Protein AF-A0A353FMZ5-F1 (afdb_monomer_lite)

Radius of gyration: 35.96 Å; chains: 1; bounding box: 120×72×98 Å

Sequence (626 aa):
MPSLLLTLFLLPEVIDNAVQDSVPQPARILVYVQSYGFTHAVAKRSKPGADSYVDSRIRLWADSDPRLEITVSQDPTIFHPVKLMDFDAVFFYTTGELPLDEPAKRALLSFVRDGGGFVGSHCATDTFYQWEDYGLMLGGYFDGHPWHQKVRVRVEDPSHPAVAHIPDGFELTDEIYQFKSPWSRDRVHVLMSLDTESVDMTRNSIRRGDGDFAISWTREEGKGRVFYTSLGHRDEVWRAEWFRNHLVEGLLWAAGKSPEKTEEILRGCKRCKERGVVDCNRHPKDLRQAELEEGVFCTEAARCKKCQGAMVLPCQKCDGGPETASMERRRHQAQAWLARESKLETILNRPLRRLEAPGVELVFEARSLKKKKKRSDPHAFSHHLLGLLRQTRSLIDKDFGTGLLDTSSPTRTWIWETAKDHLTTAEGMLGIRPAGDFKWLGHQPVHSIWSGDLGIEGDAEAAESNAVHNAAHMVISMLRRDSWIGDRGGGWFDAGAGHAYEEAVLGSRRNYCVEETNTVPDYAGGRWEPAIRKFLASNPEVIIPRLVDRQTGELTPREHALCWSLFEWLRKNHTQALSPILSGLQSRKPARNLFREHVGMDLLAADATWRAWVAEAYAPSTLKGR

Foldseek 3Di:
DDDDDDDDDDDDDPPPPPPPPPDDQAAEEEEEQEEPDDQFQQSDAPDPPGHGNVRVLVVVLCVVDVNHDYDYDHDLCCLAQVNLVRGLEYEDPYAEEDPHDPNSVVSVLVCQLVAHFYEYEARLLRYCPVDQSSCLQQQFHWQAFQDQAKFWKAFPCCPQQLNVLPDGIDIDGFRFTDTDPPHDPVQWAAGMWTDCVRDDPPDPSDPDPPSTGGQWTWHHRNNFIYTYGNDDRDVVLSVDPSSSSNRVLSSCVRSVNNPDPPVCLLPPPPQCVSAQKHFDPVDDPVVLVLLPPPQKAKLVLCPPPAQNNLRIHGDPSHPGGDCRSVSVVRNVVRPVVNPDDDLLCVLVVHDFTWIDHQQAIETFAADFFDDPPDTDDSNVLRSVLRVLLVLLLVVVCVLQPPPLWDSVEHEYEYEAADVVSQQSCCCSPPVDGDPAWDWQAEQHIYTYHYCDPQGCVSHSVRVSQQSSLSSQQRRLRHHGNPQNLQQLLCLLVSLLRSQQSSCVRVVAHADDPSVQDDDDPCCHRNNLLVVVLVVLVVDPDQDQVVLSRHGNVVAHPNSSSVSNLLNVCCSVPQSQLSNVLSVCSSVSHRNQVSCCPRVVDGSRVSSVVSSVCSNPCSDPVNPPPD

Secondary structure (DSSP, 8-state):
---------PPPP--------PPPPPEEEEEEEEESS---GGG--SSTT---HHHHHHHHHHHH-TTEEEEEE--GGGGSHHHHTT-SEEEEEEEB-----HHHHHHHHHHHHTT-EEEEEGGGGGB-TT-HHHHHHHT-EE----EEEEEEEEES-TTSTTTTTSPSSEEEEEEE--EETT--GGGSEEEEEE-GGGS-TT-TT---SS---EEEEEEEETTEEEEEES--SSHHHHH-HHHHHHHHHHHHHHTT-S----HHHHS--TTTTTSSEEE-TTS-HHHHHHHTSTT-EEHHHHT-TTTTT-SEEE-TTSS--TTHHHHHHHHHHHHHHHTS--HHHHHHTS---EEEETTEEEEE-----EETTEEPPHHHHHHHHHHHHHHHHHHHHHHH-TTSS--SS-EEEEEESSHHHHHHHHHHHHS---SS-EEE-SSS-EEEEESSTTTTTTBHHHHHHHHHHHHHHHHHTTT-TT--STTTT-HHHHHHHHHHHHHHHHSS-----TT-----GGGGGG-HHHHHHHHHHH--S--HHHHTT--GGG--HHHHHHHHHHHHHHHHH-HHHHHHHHHHHHTT--HHHHIIIIISS-HHHHHHHHHHHHHHHT-TTGGG--

pLDDT: mean 86.15, std 15.45, range [30.08, 98.81]

Structure (mmCIF, N/CA/C/O backbone):
data_AF-A0A353FMZ5-F1
#
_entry.id   AF-A0A353FMZ5-F1
#
loop_
_atom_site.group_PDB
_atom_site.id
_atom_site.type_symbol
_atom_site.label_atom_id
_atom_site.label_alt_id
_atom_site.label_comp_id
_atom_site.label_asym_id
_atom_site.label_entity_id
_atom_site.label_seq_id
_atom_site.pdbx_PDB_ins_code
_atom_site.Cartn_x
_atom_site.Cartn_y
_atom_site.Cartn_z
_atom_site.occupancy
_atom_site.B_iso_or_equiv
_atom_site.auth_seq_id
_atom_site.auth_comp_id
_atom_site.auth_asym_id
_atom_site.auth_atom_id
_atom_site.pdbx_PDB_model_num
ATOM 1 N N . MET A 1 1 ? 81.689 -44.862 -14.030 1.00 30.08 1 MET A N 1
ATOM 2 C CA . MET A 1 1 ? 80.263 -44.882 -14.434 1.00 30.08 1 MET A CA 1
ATOM 3 C C . MET A 1 1 ? 79.414 -44.840 -13.166 1.00 30.08 1 MET A C 1
ATOM 5 O O . MET A 1 1 ? 79.830 -45.474 -12.207 1.00 30.08 1 MET A O 1
ATOM 9 N N . PRO A 1 2 ? 78.372 -43.994 -13.096 1.00 46.22 2 PRO A N 1
ATOM 10 C CA . PRO A 1 2 ? 78.563 -42.635 -12.574 1.00 46.22 2 PRO A CA 1
ATOM 11 C C . PRO A 1 2 ? 77.641 -42.231 -11.404 1.00 46.22 2 PRO A C 1
ATOM 13 O O . PRO A 1 2 ? 76.612 -42.847 -11.146 1.00 46.22 2 PRO A O 1
ATOM 16 N N . SER A 1 3 ? 78.064 -41.147 -10.743 1.00 42.38 3 SER A N 1
ATOM 17 C CA . SER A 1 3 ? 77.391 -40.353 -9.709 1.00 42.38 3 SER A CA 1
ATOM 18 C C . SER A 1 3 ? 76.030 -39.800 -10.137 1.00 42.38 3 SER A C 1
ATOM 20 O O . SER A 1 3 ? 75.895 -39.310 -11.257 1.00 42.38 3 SER A O 1
ATOM 22 N N . LEU A 1 4 ? 75.069 -39.757 -9.207 1.00 39.44 4 LEU A N 1
ATOM 23 C CA . LEU A 1 4 ? 73.831 -38.990 -9.360 1.00 39.44 4 LEU A CA 1
ATOM 24 C C . LEU A 1 4 ? 73.865 -37.758 -8.442 1.00 39.44 4 LEU A C 1
ATOM 26 O O . LEU A 1 4 ? 73.872 -37.878 -7.217 1.00 39.44 4 LEU A O 1
ATOM 30 N N . LEU A 1 5 ? 73.935 -36.581 -9.069 1.00 38.69 5 LEU A N 1
ATOM 31 C CA . LEU A 1 5 ? 73.831 -35.262 -8.451 1.00 38.69 5 LEU A CA 1
ATOM 32 C C . LEU A 1 5 ? 72.381 -34.965 -8.040 1.00 38.69 5 LEU A C 1
ATOM 34 O O . LEU A 1 5 ? 71.445 -35.145 -8.819 1.00 38.69 5 LEU A O 1
ATOM 38 N N . LEU A 1 6 ? 72.228 -34.418 -6.836 1.00 41.00 6 LEU A N 1
ATOM 39 C CA . LEU A 1 6 ? 71.009 -33.797 -6.332 1.00 41.00 6 LEU A CA 1
ATOM 40 C C . LEU A 1 6 ? 70.782 -32.470 -7.082 1.00 41.00 6 LEU A C 1
ATOM 42 O O . LEU A 1 6 ? 71.588 -31.550 -6.950 1.00 41.00 6 LEU A O 1
ATOM 46 N N . THR A 1 7 ? 69.712 -32.366 -7.875 1.00 38.84 7 THR A N 1
ATOM 47 C CA . THR A 1 7 ? 69.343 -31.118 -8.570 1.00 38.84 7 THR A CA 1
ATOM 48 C C . THR A 1 7 ? 68.089 -30.540 -7.921 1.00 38.84 7 THR A C 1
ATOM 50 O O . THR A 1 7 ? 67.019 -31.144 -7.966 1.00 38.84 7 THR A O 1
ATOM 53 N N . LEU A 1 8 ? 68.249 -29.385 -7.275 1.00 35.53 8 LEU A N 1
ATOM 54 C CA . LEU A 1 8 ? 67.185 -28.576 -6.687 1.00 35.53 8 LEU A CA 1
ATOM 55 C C . LEU A 1 8 ? 66.372 -27.944 -7.835 1.00 35.53 8 LEU A C 1
ATOM 57 O O . LEU A 1 8 ? 66.884 -27.076 -8.540 1.00 35.53 8 LEU A O 1
ATOM 61 N N . PHE A 1 9 ? 65.129 -28.380 -8.054 1.00 38.22 9 PHE A N 1
ATOM 62 C CA . PHE A 1 9 ? 64.210 -27.698 -8.971 1.00 38.22 9 PHE A CA 1
ATOM 63 C C . PHE A 1 9 ? 63.556 -26.517 -8.244 1.00 38.22 9 PHE A C 1
ATOM 65 O O . PHE A 1 9 ? 62.751 -26.703 -7.333 1.00 38.22 9 PHE A O 1
ATOM 72 N N . LEU A 1 10 ? 63.918 -25.301 -8.657 1.00 39.88 10 LEU A N 1
ATOM 73 C CA . LEU A 1 10 ? 63.161 -24.080 -8.388 1.00 39.88 10 LEU A CA 1
ATOM 74 C C . LEU A 1 10 ? 61.822 -24.174 -9.136 1.00 39.88 10 LEU A C 1
ATOM 76 O O . LEU A 1 10 ? 61.805 -24.304 -10.360 1.00 39.88 10 LEU A O 1
ATOM 80 N N . LEU A 1 11 ? 60.710 -24.136 -8.401 1.00 37.44 11 LEU A N 1
ATOM 81 C CA . LEU A 1 11 ? 59.378 -23.948 -8.979 1.00 37.44 11 LEU A CA 1
ATOM 82 C C . LEU A 1 11 ? 59.270 -22.506 -9.512 1.00 37.44 11 LEU A C 1
ATOM 84 O O . LEU A 1 11 ? 59.691 -21.589 -8.803 1.00 37.44 11 LEU A O 1
ATOM 88 N N . PRO A 1 12 ? 58.719 -22.278 -10.718 1.00 40.34 12 PRO A N 1
ATOM 89 C CA . PRO A 1 12 ? 58.439 -20.931 -11.186 1.00 40.34 12 PRO A CA 1
ATOM 90 C C . PRO A 1 12 ? 57.303 -20.324 -10.357 1.00 40.34 12 PRO A C 1
ATOM 92 O O . PRO A 1 12 ? 56.309 -20.993 -10.067 1.00 40.34 12 PRO A O 1
ATOM 95 N N . GLU A 1 13 ? 57.474 -19.058 -9.977 1.00 39.94 13 GLU A N 1
ATOM 96 C CA . GLU A 1 13 ? 56.434 -18.228 -9.377 1.00 39.94 13 GLU A CA 1
ATOM 97 C C . GLU A 1 13 ? 55.157 -18.291 -10.220 1.00 39.94 13 GLU A C 1
ATOM 99 O O . GLU A 1 13 ? 55.165 -18.098 -11.438 1.00 39.94 13 GLU A O 1
ATOM 104 N N . VAL A 1 14 ? 54.050 -18.576 -9.540 1.00 40.34 14 VAL A N 1
ATOM 105 C CA . VAL A 1 14 ? 52.701 -18.447 -10.075 1.00 40.34 14 VAL A CA 1
ATOM 106 C C . VAL A 1 14 ? 52.487 -16.965 -10.367 1.00 40.34 14 VAL A C 1
ATOM 108 O O . VAL A 1 14 ? 52.291 -16.170 -9.450 1.00 40.34 14 VAL A O 1
ATOM 111 N N . ILE A 1 15 ? 52.554 -16.586 -11.643 1.00 41.56 15 ILE A N 1
ATOM 112 C CA . ILE A 1 15 ? 52.001 -15.314 -12.099 1.00 41.56 15 ILE A CA 1
ATOM 113 C C . ILE A 1 15 ? 50.488 -15.465 -11.964 1.00 41.56 15 ILE A C 1
ATOM 115 O O . ILE A 1 15 ? 49.837 -16.143 -12.760 1.00 41.56 15 ILE A O 1
ATOM 119 N N . ASP A 1 16 ? 49.962 -14.890 -10.891 1.00 36.62 16 ASP A N 1
ATOM 120 C CA . ASP A 1 16 ? 48.540 -14.699 -10.662 1.00 36.62 16 ASP A CA 1
ATOM 121 C C . ASP A 1 16 ? 48.025 -13.790 -11.791 1.00 36.62 16 ASP A C 1
ATOM 123 O O . ASP A 1 16 ? 48.195 -12.569 -11.764 1.00 36.62 16 ASP A O 1
ATOM 127 N N . ASN A 1 17 ? 47.488 -14.393 -12.857 1.00 36.50 17 ASN A N 1
ATOM 128 C CA . ASN A 1 17 ? 46.725 -13.665 -13.862 1.00 36.50 17 ASN A CA 1
ATOM 129 C C . ASN A 1 17 ? 45.445 -13.198 -13.174 1.00 36.50 17 ASN A C 1
ATOM 131 O O . ASN A 1 17 ? 44.420 -13.880 -13.202 1.00 36.50 17 ASN A O 1
ATOM 135 N N . ALA A 1 18 ? 45.529 -12.030 -12.539 1.00 39.44 18 ALA A N 1
ATOM 136 C CA . ALA A 1 18 ? 44.370 -11.261 -12.149 1.00 39.44 18 ALA A CA 1
ATOM 137 C C . ALA A 1 18 ? 43.445 -11.182 -13.368 1.00 39.44 18 ALA A C 1
ATOM 139 O O . ALA A 1 18 ? 43.806 -10.618 -14.404 1.00 39.44 18 ALA A O 1
ATOM 140 N N . VAL A 1 19 ? 42.263 -11.785 -13.247 1.00 37.50 19 VAL A N 1
ATOM 141 C CA . VAL A 1 19 ? 41.137 -11.503 -14.129 1.00 37.50 19 VAL A CA 1
ATOM 142 C C . VAL A 1 19 ? 40.905 -10.003 -13.998 1.00 37.50 19 VAL A C 1
ATOM 144 O O . VAL A 1 19 ? 40.405 -9.529 -12.981 1.00 37.50 19 VAL A O 1
ATOM 147 N N . GLN A 1 20 ? 41.375 -9.233 -14.978 1.00 32.78 20 GLN A N 1
ATOM 148 C CA . GLN A 1 20 ? 40.935 -7.860 -15.138 1.00 32.78 20 GLN A CA 1
ATOM 149 C C . GLN A 1 20 ? 39.432 -7.945 -15.382 1.00 32.78 20 GLN A C 1
ATOM 151 O O . GLN A 1 20 ? 39.017 -8.449 -16.425 1.00 32.78 20 GLN A O 1
ATOM 156 N N . ASP A 1 21 ? 38.633 -7.497 -14.414 1.00 34.81 21 ASP A N 1
ATOM 157 C CA . ASP A 1 21 ? 37.216 -7.222 -14.620 1.00 34.81 21 ASP A CA 1
ATOM 158 C C . ASP A 1 21 ? 37.120 -6.253 -15.805 1.00 34.81 21 ASP A C 1
ATOM 160 O O . ASP A 1 21 ? 37.379 -5.052 -15.686 1.00 34.81 21 ASP A O 1
ATOM 164 N N . SER A 1 22 ? 36.849 -6.792 -16.994 1.00 40.72 22 SER A N 1
ATOM 165 C CA . SER A 1 22 ? 36.679 -5.994 -18.196 1.00 40.72 22 SER A CA 1
ATOM 166 C C . SER A 1 22 ? 35.441 -5.137 -17.988 1.00 40.72 22 SER A C 1
ATOM 168 O O . SER A 1 22 ? 34.345 -5.674 -17.817 1.00 40.72 22 SER A O 1
ATOM 170 N N . VAL A 1 23 ? 35.611 -3.814 -17.992 1.00 47.28 23 VAL A N 1
ATOM 171 C CA . VAL A 1 23 ? 34.493 -2.866 -17.992 1.00 47.28 23 VAL A CA 1
ATOM 172 C C . VAL A 1 23 ? 33.502 -3.299 -19.085 1.00 47.28 23 VAL A C 1
ATOM 174 O O . VAL A 1 23 ? 33.940 -3.487 -20.228 1.00 47.28 23 VAL A O 1
ATOM 177 N N . PRO A 1 24 ? 32.208 -3.508 -18.766 1.00 61.56 24 PRO A N 1
ATOM 178 C CA . PRO A 1 24 ? 31.221 -3.910 -19.758 1.00 61.56 24 PRO A CA 1
ATOM 179 C C . PRO A 1 24 ? 31.211 -2.905 -20.908 1.00 61.56 24 PRO A C 1
ATOM 181 O O . PRO A 1 24 ? 31.036 -1.708 -20.686 1.00 61.56 24 PRO A O 1
ATOM 184 N N . GLN A 1 25 ? 31.444 -3.387 -22.128 1.00 79.38 25 GLN A N 1
ATOM 185 C CA . GLN A 1 25 ? 31.414 -2.536 -23.317 1.00 79.38 25 GLN A CA 1
ATOM 186 C C . GLN A 1 25 ? 29.976 -2.058 -23.576 1.00 79.38 25 GLN A C 1
ATOM 188 O O . GLN A 1 25 ? 29.056 -2.879 -23.442 1.00 79.38 25 GLN A O 1
ATOM 193 N N . PRO A 1 26 ? 29.775 -0.779 -23.948 1.00 90.88 26 PRO A N 1
ATOM 194 C CA . PRO A 1 26 ? 28.454 -0.256 -24.273 1.00 90.88 26 PRO A CA 1
ATOM 195 C C . PRO A 1 26 ? 27.837 -1.018 -25.450 1.00 90.88 26 PRO A C 1
ATOM 197 O O . PRO A 1 26 ? 28.541 -1.553 -26.306 1.00 90.88 26 PRO A O 1
ATOM 200 N N . ALA A 1 27 ? 26.508 -1.061 -25.495 1.00 94.69 27 ALA A N 1
ATOM 201 C CA . ALA A 1 27 ? 25.767 -1.545 -26.647 1.00 94.69 27 ALA A CA 1
ATOM 202 C C . ALA A 1 27 ? 25.914 -0.547 -27.798 1.00 94.69 27 ALA A C 1
ATOM 204 O O . ALA A 1 27 ? 25.469 0.597 -27.680 1.00 94.69 27 ALA A O 1
ATOM 205 N N . ARG A 1 28 ? 26.504 -0.985 -28.910 1.00 97.44 28 ARG A N 1
ATOM 206 C CA . ARG A 1 28 ? 26.673 -0.165 -30.116 1.00 97.44 28 ARG A CA 1
ATOM 207 C C . ARG A 1 28 ? 25.405 -0.233 -30.960 1.00 97.44 28 ARG A C 1
ATOM 209 O O . ARG A 1 28 ? 25.099 -1.269 -31.545 1.00 97.44 28 ARG A O 1
ATOM 216 N N . ILE A 1 29 ? 24.651 0.857 -31.024 1.00 98.25 29 ILE A N 1
ATOM 217 C CA . ILE A 1 29 ? 23.346 0.919 -31.686 1.00 98.25 29 ILE A CA 1
ATOM 218 C C . ILE A 1 29 ? 23.427 1.773 -32.951 1.00 98.25 29 ILE A C 1
ATOM 220 O O . ILE A 1 29 ? 23.755 2.961 -32.896 1.00 98.25 29 ILE A O 1
ATOM 224 N N . LEU A 1 30 ? 23.027 1.207 -34.088 1.00 98.31 30 LEU A N 1
ATOM 225 C CA . LEU A 1 30 ? 22.757 1.978 -35.300 1.00 98.31 30 LEU A CA 1
ATOM 226 C C . LEU A 1 30 ? 21.324 2.519 -35.271 1.00 98.31 30 LEU A C 1
ATOM 228 O O . LEU A 1 30 ? 20.369 1.757 -35.358 1.00 98.31 30 LEU A O 1
ATOM 232 N N . VAL A 1 31 ? 21.160 3.835 -35.205 1.00 98.31 31 VAL A N 1
ATOM 233 C CA . VAL A 1 31 ? 19.868 4.529 -35.273 1.00 98.31 31 VAL A CA 1
ATOM 234 C C . VAL A 1 31 ? 19.590 4.941 -36.718 1.00 98.31 31 VAL A C 1
ATOM 236 O O . VAL A 1 31 ? 20.332 5.734 -37.304 1.00 98.31 31 VAL A O 1
ATOM 239 N N . TYR A 1 32 ? 18.507 4.415 -37.290 1.00 97.94 32 TYR A N 1
ATOM 240 C CA . TYR A 1 32 ? 18.080 4.697 -38.656 1.00 97.94 32 TYR A CA 1
ATOM 241 C C . TYR A 1 32 ? 16.655 5.266 -38.676 1.00 97.94 32 TYR A C 1
ATOM 243 O O . TYR A 1 32 ? 15.667 4.570 -38.422 1.00 97.94 32 TYR A O 1
ATOM 251 N N . VAL A 1 33 ? 16.559 6.562 -38.983 1.00 97.44 33 VAL A N 1
ATOM 252 C CA . VAL A 1 33 ? 15.297 7.315 -39.037 1.00 97.44 33 VAL A CA 1
ATOM 253 C C . VAL A 1 33 ? 15.113 7.890 -40.437 1.00 97.44 33 VAL A C 1
ATOM 255 O O . VAL A 1 33 ? 15.793 8.857 -40.809 1.00 97.44 33 VAL A O 1
ATOM 258 N N . GLN A 1 34 ? 14.209 7.285 -41.213 1.00 95.56 34 GLN A N 1
ATOM 259 C CA . GLN A 1 34 ? 13.948 7.609 -42.621 1.00 95.56 34 GLN A CA 1
ATOM 260 C C . GLN A 1 34 ? 12.490 7.366 -43.012 1.00 95.56 34 GLN A C 1
ATOM 262 O O . GLN A 1 34 ? 11.928 6.322 -42.703 1.00 95.56 34 GLN A O 1
ATOM 267 N N . SER A 1 35 ? 11.908 8.292 -43.770 1.00 95.56 35 SER A N 1
ATOM 268 C CA . SER A 1 35 ? 10.532 8.181 -44.258 1.00 95.56 35 SER A CA 1
ATOM 269 C C . SER A 1 35 ? 10.496 8.253 -45.779 1.00 95.56 35 SER A C 1
ATOM 271 O O . SER A 1 35 ? 10.735 9.309 -46.359 1.00 95.56 35 SER A O 1
ATOM 273 N N . TYR A 1 36 ? 10.173 7.124 -46.408 1.00 95.06 36 TYR A N 1
ATOM 274 C CA . TYR A 1 36 ? 9.845 6.987 -47.834 1.00 95.06 36 TYR A CA 1
ATOM 275 C C . TYR A 1 36 ? 8.331 6.785 -48.041 1.00 95.06 36 TYR A C 1
ATOM 277 O O . TYR A 1 36 ? 7.871 6.461 -49.134 1.00 95.06 36 TYR A O 1
ATOM 285 N N . GLY A 1 37 ? 7.555 6.998 -46.974 1.00 92.19 37 GLY A N 1
ATOM 286 C CA . GLY A 1 37 ? 6.100 7.090 -46.957 1.00 92.19 37 GLY A CA 1
ATOM 287 C C . GLY A 1 37 ? 5.655 8.307 -46.145 1.00 92.19 37 GLY A C 1
ATOM 288 O O . GLY A 1 37 ? 6.137 9.420 -46.360 1.00 92.19 37 GLY A O 1
ATOM 289 N N . PHE A 1 38 ? 4.741 8.109 -45.195 1.00 94.12 38 PHE A N 1
ATOM 290 C CA . PHE A 1 38 ? 4.302 9.183 -44.304 1.00 94.12 38 PHE A CA 1
ATOM 291 C C . PHE A 1 38 ? 5.431 9.626 -43.358 1.00 94.12 38 PHE A C 1
ATOM 293 O O . PHE A 1 38 ? 6.089 8.796 -42.726 1.00 94.12 38 PHE A O 1
ATOM 300 N N . THR A 1 39 ? 5.640 10.938 -43.232 1.00 96.12 39 THR A N 1
ATOM 301 C CA . THR A 1 39 ? 6.656 11.510 -42.336 1.00 96.12 39 THR A CA 1
ATOM 302 C C . THR A 1 39 ? 6.009 12.012 -41.053 1.00 96.12 39 THR A C 1
ATOM 304 O O . THR A 1 39 ? 5.367 13.065 -41.034 1.00 96.12 39 THR A O 1
ATOM 307 N N . HIS A 1 40 ? 6.238 11.284 -39.963 1.00 97.06 40 HIS A N 1
ATOM 308 C CA . HIS A 1 40 ? 5.779 11.647 -38.624 1.00 97.06 40 HIS A CA 1
ATOM 309 C C . HIS A 1 40 ? 6.432 12.947 -38.139 1.00 97.06 40 HIS A C 1
ATOM 311 O O . HIS A 1 40 ? 7.594 13.230 -38.444 1.00 97.06 40 HIS A O 1
ATOM 317 N N . ALA A 1 41 ? 5.708 13.730 -37.332 1.00 96.25 41 ALA A N 1
ATOM 318 C CA . ALA A 1 41 ? 6.192 15.019 -36.834 1.00 96.25 41 ALA A CA 1
ATOM 319 C C . ALA A 1 41 ? 7.533 14.897 -36.087 1.00 96.25 41 ALA A C 1
ATOM 321 O O . ALA A 1 41 ? 8.424 15.719 -36.291 1.00 96.25 41 ALA A O 1
ATOM 322 N N . VAL A 1 42 ? 7.706 13.835 -35.292 1.00 96.81 42 VAL A N 1
ATOM 323 C CA . VAL A 1 42 ? 8.941 13.558 -34.540 1.00 96.81 42 VAL A CA 1
ATOM 324 C C . VAL A 1 42 ? 10.110 13.085 -35.421 1.00 96.81 42 VAL A C 1
ATOM 326 O O . VAL A 1 42 ? 11.268 13.248 -35.041 1.00 96.81 42 VAL A O 1
ATOM 329 N N . ALA A 1 43 ? 9.836 12.560 -36.619 1.00 96.50 43 ALA A N 1
ATOM 330 C CA . ALA A 1 43 ? 10.852 12.149 -37.595 1.00 96.50 43 ALA A CA 1
ATOM 331 C C . ALA A 1 43 ? 11.215 13.267 -38.591 1.00 96.50 43 ALA A C 1
ATOM 333 O O . ALA A 1 43 ? 12.201 13.163 -39.324 1.00 96.50 43 ALA A O 1
ATOM 334 N N . LYS A 1 44 ? 10.436 14.357 -38.630 1.00 95.50 44 LYS A N 1
ATOM 335 C CA . LYS A 1 44 ? 10.665 15.471 -39.552 1.00 95.50 44 LYS A CA 1
ATOM 336 C C . LYS A 1 44 ? 11.973 16.193 -39.222 1.00 95.50 44 LYS A C 1
ATOM 338 O O . LYS A 1 44 ? 12.236 16.561 -38.079 1.00 95.50 44 LYS A O 1
ATOM 343 N N . ARG A 1 45 ? 12.770 16.452 -40.259 1.00 92.94 45 ARG A N 1
ATOM 344 C CA . ARG A 1 45 ? 14.030 17.204 -40.179 1.00 92.94 45 ARG A CA 1
ATOM 345 C C . ARG A 1 45 ? 13.829 18.626 -40.685 1.00 92.94 45 ARG A C 1
ATOM 347 O O . ARG A 1 45 ? 13.034 18.866 -41.593 1.00 92.94 45 ARG A O 1
ATOM 354 N N . SER A 1 46 ? 14.573 19.569 -40.117 1.00 89.56 46 SER A N 1
ATOM 355 C CA . SER A 1 46 ? 14.551 20.968 -40.561 1.00 89.56 46 SER A CA 1
ATOM 356 C C . SER A 1 46 ? 15.294 21.178 -41.885 1.00 89.56 46 SER A C 1
ATOM 358 O O . SER A 1 46 ? 14.912 22.039 -42.673 1.00 89.56 46 SER A O 1
ATOM 360 N N . LYS A 1 47 ? 16.344 20.387 -42.137 1.00 88.88 47 LYS A N 1
ATOM 361 C CA . LYS A 1 47 ? 17.153 20.390 -43.364 1.00 88.88 47 LYS A CA 1
ATOM 362 C C . LYS A 1 47 ? 17.888 19.050 -43.543 1.00 88.88 47 LYS A C 1
ATOM 364 O O . LYS A 1 47 ? 18.031 18.320 -42.557 1.00 88.88 47 LYS A O 1
ATOM 369 N N . PRO A 1 48 ? 18.386 18.726 -44.753 1.00 83.56 48 PRO A N 1
ATOM 370 C CA . PRO A 1 48 ? 19.215 17.540 -44.972 1.00 83.56 48 PRO A CA 1
ATOM 371 C C . PRO A 1 48 ? 20.406 17.489 -44.007 1.00 83.56 48 PRO A C 1
ATOM 373 O O . PRO A 1 48 ? 21.060 18.505 -43.768 1.00 83.56 48 PRO A O 1
ATOM 376 N N . GLY A 1 49 ? 20.657 16.316 -43.424 1.00 81.69 49 GLY A N 1
ATOM 377 C CA . GLY A 1 49 ? 21.739 16.099 -42.458 1.00 81.69 49 GLY A CA 1
ATOM 378 C C . GLY A 1 49 ? 21.493 16.628 -41.037 1.00 81.69 49 GLY A C 1
ATOM 379 O O . GLY A 1 49 ? 22.294 16.333 -40.160 1.00 81.69 49 GLY A O 1
ATOM 380 N N . ALA A 1 50 ? 20.408 17.368 -40.771 1.00 90.25 50 ALA A N 1
ATOM 381 C CA . ALA A 1 50 ? 20.037 17.741 -39.402 1.00 90.25 50 ALA A CA 1
ATOM 382 C C . ALA A 1 50 ? 19.348 16.579 -38.681 1.00 90.25 50 ALA A C 1
ATOM 384 O O . ALA A 1 50 ? 18.621 15.820 -39.322 1.00 90.25 50 ALA A O 1
ATOM 385 N N . ASP A 1 51 ? 19.515 16.489 -37.363 1.00 93.12 51 ASP A N 1
ATOM 386 C CA . ASP A 1 51 ? 18.808 15.528 -36.516 1.00 93.12 51 ASP A CA 1
ATOM 387 C C . ASP A 1 51 ? 17.289 15.801 -36.500 1.00 93.12 51 ASP A C 1
ATOM 389 O O . ASP A 1 51 ? 16.829 16.945 -36.560 1.00 93.12 51 ASP A O 1
ATOM 393 N N . SER A 1 52 ? 16.503 14.727 -36.454 1.00 96.94 52 SER A N 1
ATOM 394 C CA . SER A 1 52 ? 15.074 14.757 -36.152 1.00 96.94 52 SER A CA 1
ATOM 395 C C . SER A 1 52 ? 14.878 14.820 -34.637 1.00 96.94 52 SER A C 1
ATOM 397 O O . SER A 1 52 ? 15.842 14.752 -33.863 1.00 96.94 52 SER A O 1
ATOM 399 N N . TYR A 1 53 ? 13.627 14.919 -34.185 1.00 96.88 53 TYR A N 1
ATOM 400 C CA . TYR A 1 53 ? 13.351 14.836 -32.755 1.00 96.88 53 TYR A CA 1
ATOM 401 C C . TYR A 1 53 ? 13.739 13.459 -32.201 1.00 96.88 53 TYR A C 1
ATOM 403 O O . TYR A 1 53 ? 14.387 13.398 -31.162 1.00 96.88 53 TYR A O 1
ATOM 411 N N . VAL A 1 54 ? 13.443 12.374 -32.926 1.00 97.56 54 VAL A N 1
ATOM 412 C CA . VAL A 1 54 ? 13.828 11.005 -32.539 1.00 97.56 54 VAL A CA 1
ATOM 413 C C . VAL A 1 54 ? 15.343 10.876 -32.357 1.00 97.56 54 VAL A C 1
ATOM 415 O O . VAL A 1 54 ? 15.788 10.456 -31.289 1.00 97.56 54 VAL A O 1
ATOM 418 N N . ASP A 1 55 ? 16.143 11.311 -33.340 1.00 96.56 55 ASP A N 1
ATOM 419 C CA . ASP A 1 55 ? 17.612 11.228 -33.239 1.00 96.56 55 ASP A CA 1
ATOM 420 C C . ASP A 1 55 ? 18.125 12.014 -32.031 1.00 96.56 55 ASP A C 1
ATOM 422 O O . ASP A 1 55 ? 18.931 11.512 -31.249 1.00 96.56 55 ASP A O 1
ATOM 426 N N . SER A 1 56 ? 17.603 13.232 -31.847 1.00 95.06 56 SER A N 1
ATOM 427 C CA . SER A 1 56 ? 17.996 14.117 -30.749 1.00 95.06 56 SER A CA 1
ATOM 428 C C . SER A 1 56 ? 17.691 13.499 -29.383 1.00 95.06 56 SER A C 1
ATOM 430 O O . SER A 1 56 ? 18.482 13.640 -28.452 1.00 95.06 56 SER A O 1
ATOM 432 N N . ARG A 1 57 ? 16.548 12.810 -29.238 1.00 95.94 57 ARG A N 1
ATOM 433 C CA . ARG A 1 57 ? 16.167 12.154 -27.977 1.00 95.94 57 ARG A CA 1
ATOM 434 C C . ARG A 1 57 ? 17.040 10.940 -27.693 1.00 95.94 57 ARG A C 1
ATOM 436 O O . ARG A 1 57 ? 17.518 10.820 -26.571 1.00 95.94 57 ARG A O 1
ATOM 443 N N . ILE A 1 58 ? 17.293 10.091 -28.688 1.00 96.25 58 ILE A N 1
ATOM 444 C CA . ILE A 1 58 ? 18.121 8.896 -28.487 1.00 96.25 58 ILE A CA 1
ATOM 445 C C . ILE A 1 58 ? 19.578 9.292 -28.208 1.00 96.25 58 ILE A C 1
ATOM 447 O O . ILE A 1 58 ? 20.172 8.733 -27.289 1.00 96.25 58 ILE A O 1
ATOM 451 N N . ARG A 1 59 ? 20.125 10.310 -28.897 1.00 93.31 59 ARG A N 1
ATOM 452 C CA . ARG A 1 59 ? 21.443 10.900 -28.568 1.00 93.31 59 ARG A CA 1
ATOM 453 C C . ARG A 1 59 ? 21.501 11.381 -27.132 1.00 93.31 59 ARG A C 1
ATOM 455 O O . ARG A 1 59 ? 22.367 10.947 -26.387 1.00 93.31 59 ARG A O 1
ATOM 462 N N . LEU A 1 60 ? 20.528 12.196 -26.727 1.00 89.62 60 LEU A N 1
ATOM 463 C CA . LEU A 1 60 ? 20.448 12.697 -25.359 1.00 89.62 60 LEU A CA 1
ATOM 464 C C . LEU A 1 60 ? 20.415 11.558 -24.326 1.00 89.62 60 LEU A C 1
ATOM 466 O O . LEU A 1 60 ? 20.997 11.680 -23.251 1.00 89.62 60 LEU A O 1
ATOM 470 N N . TRP A 1 61 ? 19.721 10.458 -24.623 1.00 91.50 61 TRP A N 1
ATOM 471 C CA . TRP A 1 61 ? 19.677 9.308 -23.724 1.00 91.50 61 TRP A CA 1
ATOM 472 C C . TRP A 1 61 ? 21.011 8.573 -23.665 1.00 91.50 61 TRP A C 1
ATOM 474 O O . TRP A 1 61 ? 21.439 8.268 -22.556 1.00 91.50 61 TRP A O 1
ATOM 484 N N . ALA A 1 62 ? 21.674 8.361 -24.801 1.00 89.94 62 ALA A N 1
ATOM 485 C CA . ALA A 1 62 ? 22.999 7.750 -24.860 1.00 89.94 62 ALA A CA 1
ATOM 486 C C . ALA A 1 62 ? 24.056 8.594 -24.131 1.00 89.94 62 ALA A C 1
ATOM 488 O O . ALA A 1 62 ? 24.816 8.063 -23.331 1.00 89.94 62 ALA A O 1
ATOM 489 N N . ASP A 1 63 ? 24.018 9.922 -24.282 1.00 85.69 63 ASP A N 1
ATOM 490 C CA . ASP A 1 63 ? 24.903 10.841 -23.548 1.00 85.69 63 ASP A CA 1
ATOM 491 C C . ASP A 1 63 ? 24.725 10.736 -22.019 1.00 85.69 63 ASP A C 1
ATOM 493 O O . ASP A 1 63 ? 25.626 11.071 -21.249 1.00 85.69 63 ASP A O 1
ATOM 497 N N . SER A 1 64 ? 23.549 10.286 -21.567 1.00 82.81 64 SER A N 1
ATOM 498 C CA . SER A 1 64 ? 23.193 10.133 -20.151 1.00 82.81 64 SER A CA 1
ATOM 499 C C . SER A 1 64 ? 23.262 8.695 -19.624 1.00 82.81 64 SER A C 1
ATOM 501 O O . SER A 1 64 ? 23.050 8.490 -18.428 1.00 82.81 64 SER A O 1
ATOM 503 N N . ASP A 1 65 ? 23.504 7.704 -20.486 1.00 83.62 65 ASP A N 1
ATOM 504 C CA . ASP A 1 65 ? 23.525 6.284 -20.133 1.00 83.62 65 ASP A CA 1
ATOM 505 C C . ASP A 1 65 ? 24.768 5.613 -20.738 1.00 83.62 65 ASP A C 1
ATOM 507 O O . ASP A 1 65 ? 24.780 5.298 -21.929 1.00 83.62 65 ASP A O 1
ATOM 511 N N . PRO A 1 66 ? 25.813 5.344 -19.931 1.00 85.69 66 PRO A N 1
ATOM 512 C CA . PRO A 1 66 ? 27.079 4.806 -20.428 1.00 85.69 66 PRO A CA 1
ATOM 513 C C . PRO A 1 66 ? 26.962 3.378 -20.977 1.00 85.69 66 PRO A C 1
ATOM 515 O O . PRO A 1 66 ? 27.943 2.848 -21.490 1.00 85.69 66 PRO A O 1
ATOM 518 N N . ARG A 1 67 ? 25.794 2.730 -20.857 1.00 90.62 67 ARG A N 1
ATOM 519 C CA . ARG A 1 67 ? 25.523 1.420 -21.460 1.00 90.62 67 ARG A CA 1
ATOM 520 C C . ARG A 1 67 ? 25.229 1.514 -22.957 1.00 90.62 67 ARG A C 1
ATOM 522 O O . ARG A 1 67 ? 25.156 0.473 -23.599 1.00 90.62 67 ARG A O 1
ATOM 529 N N . LEU A 1 68 ? 25.036 2.712 -23.509 1.00 92.19 68 LEU A N 1
ATOM 530 C CA . LEU A 1 68 ? 24.701 2.927 -24.914 1.00 92.19 68 LEU A CA 1
ATOM 531 C C . LEU A 1 68 ? 25.794 3.717 -25.632 1.00 92.19 68 LEU A C 1
ATOM 533 O O . LEU A 1 68 ? 26.228 4.770 -25.180 1.00 92.19 68 LEU A O 1
ATOM 537 N N . GLU A 1 69 ? 26.155 3.249 -26.819 1.00 95.88 69 GLU A N 1
ATOM 538 C CA . GLU A 1 69 ? 26.924 3.993 -27.808 1.00 95.88 69 GLU A CA 1
ATOM 539 C C . GLU A 1 69 ? 26.096 4.031 -29.090 1.00 95.88 69 GLU A C 1
ATOM 541 O O . GLU A 1 69 ? 25.693 2.983 -29.588 1.00 95.88 69 GLU A O 1
ATOM 546 N N . ILE A 1 70 ? 25.797 5.215 -29.630 1.00 96.25 70 ILE A N 1
ATOM 547 C CA . ILE A 1 70 ? 24.888 5.314 -30.777 1.00 96.25 70 ILE A CA 1
ATOM 548 C C . ILE A 1 70 ? 25.534 5.961 -31.996 1.00 96.25 70 ILE A C 1
ATOM 550 O O . ILE A 1 70 ? 26.221 6.978 -31.909 1.00 96.25 70 ILE A O 1
ATOM 554 N N . THR A 1 71 ? 25.213 5.417 -33.164 1.00 96.75 71 THR A N 1
ATOM 555 C CA . THR A 1 71 ? 25.525 6.009 -34.464 1.00 96.75 71 THR A CA 1
ATOM 556 C C . THR A 1 71 ? 24.228 6.269 -35.206 1.00 96.75 71 THR A C 1
ATOM 558 O O . THR A 1 71 ? 23.477 5.343 -35.485 1.00 96.75 71 THR A O 1
ATOM 561 N N . VAL A 1 72 ? 23.956 7.525 -35.554 1.00 95.38 72 VAL A N 1
ATOM 562 C CA . VAL A 1 72 ? 22.809 7.878 -36.402 1.00 95.38 72 VAL A CA 1
ATOM 563 C C . VAL A 1 72 ? 23.272 7.914 -37.852 1.00 95.38 72 VAL A C 1
ATOM 565 O O . VAL A 1 72 ? 24.230 8.620 -38.170 1.00 95.38 72 VAL A O 1
ATOM 568 N N . SER A 1 73 ? 22.571 7.206 -38.735 1.00 93.12 73 SER A N 1
ATOM 569 C CA . SER A 1 73 ? 22.817 7.260 -40.177 1.00 93.12 73 SER A CA 1
ATOM 570 C C . SER A 1 73 ? 21.531 7.519 -40.952 1.00 93.12 73 SER A C 1
ATOM 572 O O . SER A 1 73 ? 20.440 7.103 -40.571 1.00 93.12 73 SER A O 1
ATOM 574 N N . GLN A 1 74 ? 21.681 8.212 -42.076 1.00 91.38 74 GLN A N 1
ATOM 575 C CA . GLN A 1 74 ? 20.641 8.399 -43.091 1.00 91.38 74 GLN A CA 1
ATOM 576 C C . GLN A 1 74 ? 21.012 7.700 -44.407 1.00 91.38 74 GLN A C 1
ATOM 578 O O . GLN A 1 74 ? 20.180 7.576 -45.302 1.00 91.38 74 GLN A O 1
ATOM 583 N N . ASP A 1 75 ? 22.256 7.236 -44.522 1.00 92.00 75 ASP A N 1
ATOM 584 C CA . ASP A 1 75 ? 22.801 6.613 -45.719 1.00 92.00 75 ASP A CA 1
ATOM 585 C C . ASP A 1 75 ? 22.440 5.116 -45.742 1.00 92.00 75 ASP A C 1
ATOM 587 O O . ASP A 1 75 ? 22.887 4.388 -44.851 1.00 92.00 75 ASP A O 1
ATOM 591 N N . PRO A 1 76 ? 21.664 4.628 -46.733 1.00 92.12 76 PRO A N 1
ATOM 592 C CA . PRO A 1 76 ? 21.291 3.216 -46.829 1.00 92.12 76 PRO A CA 1
ATOM 593 C C . PRO A 1 76 ? 22.499 2.285 -47.018 1.00 92.12 76 PRO A C 1
ATOM 595 O O . PRO A 1 76 ? 22.412 1.106 -46.677 1.00 92.12 76 PRO A O 1
ATOM 598 N N . THR A 1 77 ? 23.654 2.789 -47.475 1.00 91.94 77 THR A N 1
ATOM 599 C CA . THR A 1 77 ? 24.865 1.965 -47.623 1.00 91.94 77 THR A CA 1
ATOM 600 C C . THR A 1 77 ? 25.431 1.487 -46.281 1.00 91.94 77 THR A C 1
ATOM 602 O O . THR A 1 77 ? 26.306 0.620 -46.267 1.00 91.94 77 THR A O 1
ATOM 605 N N . ILE A 1 78 ? 24.952 2.024 -45.147 1.00 94.06 78 ILE A N 1
ATOM 606 C CA . ILE A 1 78 ? 25.301 1.556 -43.795 1.00 94.06 78 ILE A CA 1
ATOM 607 C C . ILE A 1 78 ? 24.901 0.091 -43.564 1.00 94.06 78 ILE A C 1
ATOM 609 O O . ILE A 1 78 ? 25.522 -0.586 -42.754 1.00 94.06 78 ILE A O 1
ATOM 613 N N . PHE A 1 79 ? 23.916 -0.415 -44.316 1.00 94.56 79 PHE A N 1
ATOM 614 C CA . PHE A 1 79 ? 23.437 -1.793 -44.221 1.00 94.56 79 PHE A CA 1
ATOM 615 C C . PHE A 1 79 ? 24.264 -2.795 -45.039 1.00 94.56 79 PHE A C 1
ATOM 617 O O . PHE A 1 79 ? 23.916 -3.970 -45.099 1.00 94.56 79 PHE A O 1
ATOM 624 N N . HIS A 1 80 ? 25.366 -2.383 -45.674 1.00 89.12 80 HIS A N 1
ATOM 625 C CA . HIS A 1 80 ? 26.271 -3.350 -46.297 1.00 89.12 80 HIS A CA 1
ATOM 626 C C . HIS A 1 80 ? 27.044 -4.163 -45.238 1.00 89.12 80 HIS A C 1
ATOM 628 O O . HIS A 1 80 ? 27.418 -3.612 -44.201 1.00 89.12 80 HIS A O 1
ATOM 634 N N . PRO A 1 81 ? 27.356 -5.449 -45.510 1.00 79.62 81 PRO A N 1
ATOM 635 C CA . PRO A 1 81 ? 27.815 -6.411 -44.502 1.00 79.62 81 PRO A CA 1
ATOM 636 C C . PRO A 1 81 ? 28.951 -5.940 -43.588 1.00 79.62 81 PRO A C 1
ATOM 638 O O . PRO A 1 81 ? 28.891 -6.154 -42.385 1.00 79.62 81 PRO A O 1
ATOM 641 N N . VAL A 1 82 ? 29.972 -5.279 -44.144 1.00 80.12 82 VAL A N 1
ATOM 642 C CA . VAL A 1 82 ? 31.157 -4.849 -43.381 1.00 80.12 82 VAL A CA 1
ATOM 643 C C . VAL A 1 82 ? 30.806 -3.787 -42.338 1.00 80.12 82 VAL A C 1
ATOM 645 O O . VAL A 1 82 ? 31.343 -3.823 -41.240 1.00 80.12 82 VAL A O 1
ATOM 648 N N . LYS A 1 83 ? 29.891 -2.867 -42.662 1.00 84.62 83 LYS A N 1
ATOM 649 C CA . LYS A 1 83 ? 29.518 -1.759 -41.772 1.00 84.62 83 LYS A CA 1
ATOM 650 C C . LYS A 1 83 ? 28.562 -2.203 -40.660 1.00 84.62 83 LYS A C 1
ATOM 652 O O . LYS A 1 83 ? 28.576 -1.625 -39.583 1.00 84.62 83 LYS A O 1
ATOM 657 N N . LEU A 1 84 ? 27.743 -3.232 -40.897 1.00 86.69 84 LEU A N 1
ATOM 658 C CA . LEU A 1 84 ? 26.812 -3.744 -39.883 1.00 86.69 84 LEU A CA 1
ATOM 659 C C . LEU A 1 84 ? 27.506 -4.476 -38.726 1.00 86.69 84 LEU A C 1
ATOM 661 O O . LEU A 1 84 ? 26.947 -4.536 -37.638 1.00 86.69 84 LEU A O 1
ATOM 665 N N . MET A 1 85 ? 28.726 -4.983 -38.931 1.00 86.00 85 MET A N 1
ATOM 666 C CA . MET A 1 85 ? 29.517 -5.646 -37.879 1.00 86.00 85 MET A CA 1
ATOM 667 C C . MET A 1 85 ? 29.951 -4.691 -36.751 1.00 86.00 85 MET A C 1
ATOM 669 O O . MET A 1 85 ? 30.313 -5.135 -35.658 1.00 86.00 85 MET A O 1
ATOM 673 N N . ASP A 1 86 ? 29.884 -3.379 -36.991 1.00 92.19 86 ASP A N 1
ATOM 674 C CA . ASP A 1 86 ? 30.211 -2.352 -36.001 1.00 92.19 86 ASP A CA 1
ATOM 675 C C . ASP A 1 86 ? 29.102 -2.141 -34.957 1.00 92.19 86 ASP A C 1
ATOM 677 O O . ASP A 1 86 ? 29.283 -1.366 -34.017 1.00 92.19 86 ASP A O 1
ATOM 681 N N . PHE A 1 87 ? 27.972 -2.839 -35.085 1.00 97.19 87 PHE A N 1
ATOM 682 C CA . PHE A 1 87 ? 26.806 -2.653 -34.231 1.00 97.19 87 PHE A CA 1
ATOM 683 C C . PHE A 1 87 ? 26.377 -3.952 -33.560 1.00 97.19 87 PHE A C 1
ATOM 685 O O . PHE A 1 87 ? 26.522 -5.040 -34.109 1.00 97.19 87 PHE A O 1
ATOM 692 N N . ASP A 1 88 ? 25.814 -3.815 -32.366 1.00 97.69 88 ASP A N 1
ATOM 693 C CA . ASP A 1 88 ? 25.197 -4.904 -31.614 1.00 97.69 88 ASP A CA 1
ATOM 694 C C . ASP A 1 88 ? 23.680 -4.943 -31.866 1.00 97.69 88 ASP A C 1
ATOM 696 O O . ASP A 1 88 ? 23.065 -6.003 -31.795 1.00 97.69 88 ASP A O 1
ATOM 700 N N . ALA A 1 89 ? 23.066 -3.802 -32.208 1.00 98.19 89 ALA A N 1
ATOM 701 C CA . ALA A 1 89 ? 21.677 -3.737 -32.656 1.00 98.19 89 ALA A CA 1
ATOM 702 C C . ALA A 1 89 ? 21.407 -2.569 -33.617 1.00 98.19 89 ALA A C 1
ATOM 704 O O . ALA A 1 89 ? 22.129 -1.569 -33.642 1.00 98.19 89 ALA A O 1
ATOM 705 N N . VAL A 1 90 ? 20.315 -2.672 -34.376 1.00 98.44 90 VAL A N 1
ATOM 706 C CA . VAL A 1 90 ? 19.786 -1.598 -35.226 1.00 98.44 90 VAL A CA 1
ATOM 707 C C . VAL A 1 90 ? 18.428 -1.121 -34.707 1.00 98.44 90 VAL A C 1
ATOM 709 O O . VAL A 1 90 ? 17.572 -1.926 -34.350 1.00 98.44 90 VAL A O 1
ATOM 712 N N . PHE A 1 91 ? 18.218 0.191 -34.681 1.00 98.75 91 PHE A N 1
ATOM 713 C CA . PHE A 1 91 ? 16.968 0.839 -34.302 1.00 98.75 91 PHE A CA 1
ATOM 714 C C . PHE A 1 91 ? 16.313 1.500 -35.512 1.00 98.75 91 PHE A C 1
ATOM 716 O O . PHE A 1 91 ? 16.928 2.329 -36.186 1.00 98.75 91 PHE A O 1
ATOM 723 N N . PHE A 1 92 ? 15.055 1.154 -35.768 1.00 98.69 92 PHE A N 1
ATOM 724 C CA . PHE A 1 92 ? 14.253 1.662 -36.871 1.00 98.69 92 PHE A CA 1
ATOM 725 C C . PHE A 1 92 ? 13.104 2.522 -36.346 1.00 98.69 92 PHE A C 1
ATOM 727 O O . PHE A 1 92 ? 12.229 2.056 -35.614 1.00 98.69 92 PHE A O 1
ATOM 734 N N . TYR A 1 93 ? 13.064 3.759 -36.833 1.00 98.56 93 TYR A N 1
ATOM 735 C CA . TYR A 1 93 ? 11.866 4.596 -36.866 1.00 98.56 93 TYR A CA 1
ATOM 736 C C . TYR A 1 93 ? 11.671 5.023 -38.322 1.00 98.56 93 TYR A C 1
ATOM 738 O O . TYR A 1 93 ? 12.172 6.058 -38.767 1.00 98.56 93 TYR A O 1
ATOM 746 N N . THR A 1 94 ? 11.067 4.137 -39.111 1.00 98.25 94 THR A N 1
ATOM 747 C CA . THR A 1 94 ? 11.065 4.231 -40.579 1.00 98.25 94 THR A CA 1
ATOM 748 C C . THR A 1 94 ? 9.667 4.115 -41.158 1.00 98.25 94 THR A C 1
ATOM 750 O O . THR A 1 94 ? 8.798 3.608 -40.466 1.00 98.25 94 THR A O 1
ATOM 753 N N . THR A 1 95 ? 9.445 4.589 -42.386 1.00 97.94 95 THR A N 1
ATOM 754 C CA . THR A 1 95 ? 8.199 4.348 -43.142 1.00 97.94 95 THR A CA 1
ATOM 755 C C . THR A 1 95 ? 8.469 4.113 -44.624 1.00 97.94 95 THR A C 1
ATOM 757 O O . THR A 1 95 ? 9.393 4.698 -45.196 1.00 97.94 95 THR A O 1
ATOM 760 N N . GLY A 1 96 ? 7.602 3.335 -45.272 1.00 97.75 96 GLY A N 1
ATOM 761 C CA . GLY A 1 96 ? 7.595 3.092 -46.714 1.00 97.75 96 GLY A CA 1
ATOM 762 C C . GLY A 1 96 ? 8.637 2.081 -47.199 1.00 97.75 96 GLY A C 1
ATOM 763 O O . GLY A 1 96 ? 9.187 1.287 -46.437 1.00 97.75 96 GLY A O 1
ATOM 764 N N . GLU A 1 97 ? 8.897 2.093 -48.505 1.00 97.44 97 GLU A N 1
ATOM 765 C CA . GLU A 1 97 ? 9.913 1.247 -49.138 1.00 97.44 97 GLU A CA 1
ATOM 766 C C . GLU A 1 97 ? 11.248 1.999 -49.161 1.00 97.44 97 GLU A C 1
ATOM 768 O O . GLU A 1 97 ? 11.466 2.891 -49.984 1.00 97.44 97 GLU A O 1
ATOM 773 N N . LEU A 1 98 ? 12.135 1.673 -48.221 1.00 96.94 98 LEU A N 1
ATOM 774 C CA . LEU A 1 98 ? 13.455 2.298 -48.143 1.00 96.94 98 LEU A CA 1
ATOM 775 C C . LEU A 1 98 ? 14.335 1.837 -49.325 1.00 96.94 98 LEU A C 1
ATOM 777 O O . LEU A 1 98 ? 14.197 0.707 -49.798 1.00 96.94 98 LEU A O 1
ATOM 781 N N . PRO A 1 99 ? 15.306 2.644 -49.781 1.00 95.19 99 PRO A N 1
ATOM 782 C CA . PRO A 1 99 ? 16.173 2.306 -50.909 1.00 95.19 99 PRO A CA 1
ATOM 783 C C . PRO A 1 99 ? 17.318 1.365 -50.490 1.00 95.19 99 PRO A C 1
ATOM 785 O O . PRO A 1 99 ? 18.490 1.651 -50.733 1.00 95.19 99 PRO A O 1
ATOM 788 N N . LEU A 1 100 ? 16.992 0.255 -49.823 1.00 95.00 100 LEU A N 1
ATOM 789 C CA . LEU A 1 100 ? 17.937 -0.824 -49.538 1.00 95.00 100 LEU A CA 1
ATOM 790 C C . LEU A 1 100 ? 17.926 -1.794 -50.718 1.00 95.00 100 LEU A C 1
ATOM 792 O O . LEU A 1 100 ? 16.891 -2.375 -51.051 1.00 95.00 100 LEU A O 1
ATOM 796 N N . ASP A 1 101 ? 19.084 -1.969 -51.345 1.00 93.50 101 ASP A N 1
ATOM 797 C CA . ASP A 1 101 ? 19.261 -2.971 -52.387 1.00 93.50 101 ASP A CA 1
ATOM 798 C C . ASP A 1 101 ? 19.235 -4.398 -51.808 1.00 93.50 101 ASP A C 1
ATOM 800 O O . ASP A 1 101 ? 19.291 -4.624 -50.597 1.00 93.50 101 ASP A O 1
ATOM 804 N N . GLU A 1 102 ? 19.123 -5.399 -52.679 1.00 93.88 102 GLU A N 1
ATOM 805 C CA . GLU A 1 102 ? 19.040 -6.800 -52.256 1.00 93.88 102 GLU A CA 1
ATOM 806 C C . GLU A 1 102 ? 20.246 -7.277 -51.411 1.00 93.88 102 GLU A C 1
ATOM 808 O O . GLU A 1 102 ? 20.044 -8.019 -50.446 1.00 93.88 102 GLU A O 1
ATOM 813 N N . PRO A 1 103 ? 21.501 -6.869 -51.699 1.00 93.50 103 PRO A N 1
ATOM 814 C CA . PRO A 1 103 ? 22.623 -7.082 -50.787 1.00 93.50 103 PRO A CA 1
ATOM 815 C C . PRO A 1 103 ? 22.414 -6.508 -49.379 1.00 93.50 103 PRO A C 1
ATOM 817 O O . PRO A 1 103 ? 22.658 -7.230 -48.412 1.00 93.50 103 PRO A O 1
ATOM 820 N N . ALA A 1 104 ? 21.963 -5.258 -49.245 1.00 95.44 104 ALA A N 1
ATOM 821 C CA . ALA A 1 104 ? 21.706 -4.624 -47.952 1.00 95.44 104 ALA A CA 1
ATOM 822 C C . ALA A 1 104 ? 20.565 -5.309 -47.187 1.00 95.44 104 ALA A C 1
ATOM 824 O O . ALA A 1 104 ? 20.693 -5.574 -45.991 1.00 95.44 104 ALA A O 1
ATOM 825 N N . LYS A 1 105 ? 19.477 -5.677 -47.877 1.00 96.38 105 LYS A N 1
ATOM 826 C CA . LYS A 1 105 ? 18.367 -6.443 -47.290 1.00 96.38 105 LYS A CA 1
ATOM 827 C C . LYS A 1 105 ? 18.836 -7.782 -46.718 1.00 96.38 105 LYS A C 1
ATOM 829 O O . LYS A 1 105 ? 18.585 -8.090 -45.552 1.00 96.38 105 LYS A O 1
ATOM 834 N N . ARG A 1 106 ? 19.584 -8.563 -47.508 1.00 95.62 106 ARG A N 1
ATOM 835 C CA . ARG A 1 106 ? 20.156 -9.840 -47.046 1.00 95.62 106 ARG A CA 1
ATOM 836 C C . ARG A 1 106 ? 21.119 -9.654 -45.880 1.00 95.62 106 ARG A C 1
ATOM 838 O O . ARG A 1 106 ? 21.113 -10.477 -44.968 1.00 95.62 106 ARG A O 1
ATOM 845 N N . ALA A 1 107 ? 21.939 -8.607 -45.911 1.00 96.50 107 ALA A N 1
ATOM 846 C CA . ALA A 1 107 ? 22.893 -8.311 -44.851 1.00 96.50 107 ALA A CA 1
ATOM 847 C C . ALA A 1 107 ? 22.190 -7.969 -43.533 1.00 96.50 107 ALA A C 1
ATOM 849 O O . ALA A 1 107 ? 22.557 -8.527 -42.506 1.00 96.50 107 ALA A O 1
ATOM 850 N N . LEU A 1 108 ? 21.141 -7.140 -43.568 1.00 97.50 108 LEU A N 1
ATOM 851 C CA . LEU A 1 108 ? 20.325 -6.824 -42.394 1.00 97.50 108 LEU A CA 1
ATOM 852 C C . LEU A 1 108 ? 19.665 -8.080 -41.807 1.00 97.50 108 LEU A C 1
ATOM 854 O O . LEU A 1 108 ? 19.746 -8.317 -40.606 1.00 97.50 108 LEU A O 1
ATOM 858 N N . LEU A 1 109 ? 19.051 -8.912 -42.650 1.00 97.38 109 LEU A N 1
ATOM 859 C CA . LEU A 1 109 ? 18.396 -10.134 -42.184 1.00 97.38 109 LEU A CA 1
ATOM 860 C C . LEU A 1 109 ? 19.399 -11.151 -41.618 1.00 97.38 109 LEU A C 1
ATOM 862 O O . LEU A 1 109 ? 19.125 -11.786 -40.603 1.00 97.38 109 LEU A O 1
ATOM 866 N N . SER A 1 110 ? 20.567 -11.288 -42.252 1.00 96.56 110 SER A N 1
ATOM 867 C CA . SER A 1 110 ? 21.641 -12.165 -41.762 1.00 96.56 110 SER A CA 1
ATOM 868 C C . SER A 1 110 ? 22.216 -11.643 -40.449 1.00 96.56 110 SER A C 1
ATOM 870 O O . SER A 1 110 ? 22.360 -12.417 -39.516 1.00 96.56 110 SER A O 1
ATOM 872 N N . PHE A 1 111 ? 22.442 -10.330 -40.336 1.00 97.50 111 PHE A N 1
ATOM 873 C CA . PHE A 1 111 ? 22.886 -9.680 -39.103 1.00 97.50 111 PHE A CA 1
ATOM 874 C C . PHE A 1 111 ? 21.990 -10.052 -37.918 1.00 97.50 111 PHE A C 1
ATOM 876 O O . PHE A 1 111 ? 22.497 -10.498 -36.891 1.00 97.50 111 PHE A O 1
ATOM 883 N N . VAL A 1 112 ? 20.667 -9.945 -38.081 1.00 97.69 112 VAL A N 1
ATOM 884 C CA . VAL A 1 112 ? 19.727 -10.344 -37.027 1.00 97.69 112 VAL A CA 1
ATOM 885 C C . VAL A 1 112 ? 19.810 -11.851 -36.784 1.00 97.69 112 VAL A C 1
ATOM 887 O O . VAL A 1 112 ? 20.066 -12.277 -35.664 1.00 97.69 112 VAL A O 1
ATOM 890 N N . ARG A 1 113 ? 19.704 -12.682 -37.829 1.00 96.69 113 ARG A N 1
ATOM 891 C CA . ARG A 1 113 ? 19.759 -14.151 -37.692 1.00 96.69 113 ARG A CA 1
ATOM 892 C C . ARG A 1 113 ? 21.046 -14.668 -37.042 1.00 96.69 113 ARG A C 1
ATOM 894 O O . ARG A 1 113 ? 21.003 -15.709 -36.383 1.00 96.69 113 ARG A O 1
ATOM 901 N N . ASP A 1 114 ? 22.149 -13.942 -37.175 1.00 94.50 114 ASP A N 1
ATOM 902 C CA . ASP A 1 114 ? 23.460 -14.298 -36.635 1.00 94.50 114 ASP A CA 1
ATOM 903 C C . ASP A 1 114 ? 23.709 -13.785 -35.205 1.00 94.50 114 ASP A C 1
ATOM 905 O O . ASP A 1 114 ? 24.715 -14.165 -34.602 1.00 94.50 114 ASP A O 1
ATOM 909 N N . GLY A 1 115 ? 22.782 -13.017 -34.621 1.00 93.94 115 GLY A N 1
ATOM 910 C CA . GLY A 1 115 ? 22.829 -12.596 -33.213 1.00 93.94 115 GLY A CA 1
ATOM 911 C C . GLY A 1 115 ? 22.716 -11.091 -32.978 1.00 93.94 115 GLY A C 1
ATOM 912 O O . GLY A 1 115 ? 22.669 -10.668 -31.826 1.00 93.94 115 GLY A O 1
ATOM 913 N N . GLY A 1 116 ? 22.659 -10.286 -34.038 1.00 96.12 116 GLY A N 1
ATOM 914 C CA . GLY A 1 116 ? 22.402 -8.855 -33.939 1.00 96.12 116 GLY A CA 1
ATOM 915 C C . GLY A 1 116 ? 20.975 -8.550 -33.476 1.00 96.12 116 GLY A C 1
ATOM 916 O O . GLY A 1 116 ? 20.027 -9.287 -33.761 1.00 96.12 116 GLY A O 1
ATOM 917 N N . GLY A 1 117 ? 20.807 -7.444 -32.759 1.00 98.06 117 GLY A N 1
ATOM 918 C CA . GLY A 1 117 ? 19.501 -6.973 -32.308 1.00 98.06 117 GLY A CA 1
ATOM 919 C C . GLY A 1 117 ? 18.758 -6.152 -33.362 1.00 98.06 117 GLY A C 1
ATOM 920 O O . GLY A 1 117 ? 19.360 -5.367 -34.095 1.00 98.06 117 GLY A O 1
ATOM 921 N N . PHE A 1 118 ? 17.431 -6.252 -33.395 1.00 98.75 118 PHE A N 1
ATOM 922 C CA . PHE A 1 118 ? 16.574 -5.345 -34.163 1.00 98.75 118 PHE A CA 1
ATOM 923 C C . PHE A 1 118 ? 15.546 -4.688 -33.247 1.00 98.75 118 PHE A C 1
ATOM 925 O O . PHE A 1 118 ? 14.855 -5.365 -32.490 1.00 98.75 118 PHE A O 1
ATOM 932 N N . VAL A 1 119 ? 15.411 -3.369 -33.329 1.00 98.81 119 VAL A N 1
ATOM 933 C CA . VAL A 1 119 ? 14.490 -2.591 -32.499 1.00 98.81 119 VAL A CA 1
ATOM 934 C C . VAL A 1 119 ? 13.628 -1.721 -33.396 1.00 98.81 119 VAL A C 1
ATOM 936 O O . VAL A 1 119 ? 14.140 -0.853 -34.093 1.00 98.81 119 VAL A O 1
ATOM 939 N N . GLY A 1 120 ? 12.316 -1.930 -33.384 1.00 98.62 120 GLY A N 1
ATOM 940 C CA . GLY A 1 120 ? 11.360 -1.088 -34.101 1.00 98.62 120 GLY A CA 1
ATOM 941 C C . GLY A 1 120 ? 10.527 -0.240 -33.144 1.00 98.62 120 GLY A C 1
ATOM 942 O O . GLY A 1 120 ? 10.049 -0.738 -32.126 1.00 98.62 120 GLY A O 1
ATOM 943 N N . SER A 1 121 ? 10.315 1.032 -33.478 1.00 98.56 121 SER A N 1
ATOM 944 C CA . SER A 1 121 ? 9.368 1.895 -32.765 1.00 98.56 121 SER A CA 1
ATOM 945 C C . SER A 1 121 ? 8.338 2.476 -33.721 1.00 98.56 121 SER A C 1
ATOM 947 O O . SER A 1 121 ? 8.662 2.878 -34.841 1.00 98.56 121 SER A O 1
ATOM 949 N N . HIS A 1 122 ? 7.094 2.510 -33.249 1.00 98.12 122 HIS A N 1
ATOM 950 C CA . HIS A 1 122 ? 5.934 3.086 -33.901 1.00 98.12 122 HIS A CA 1
ATOM 951 C C . HIS A 1 122 ? 5.812 2.644 -35.362 1.00 98.12 122 HIS A C 1
ATOM 953 O O . HIS A 1 122 ? 5.455 1.498 -35.648 1.00 98.12 122 HIS A O 1
ATOM 959 N N . CYS A 1 123 ? 6.181 3.535 -36.277 1.00 97.94 123 CYS A N 1
ATOM 960 C CA . CYS A 1 123 ? 5.999 3.399 -37.705 1.00 97.94 123 CYS A CA 1
ATOM 961 C C . CYS A 1 123 ? 6.911 2.361 -38.369 1.00 97.94 123 CYS A C 1
ATOM 963 O O . CYS A 1 123 ? 6.709 2.071 -39.536 1.00 97.94 123 CYS A O 1
ATOM 965 N N . ALA A 1 124 ? 7.848 1.730 -37.651 1.00 98.25 124 ALA A N 1
ATOM 966 C CA . ALA A 1 124 ? 8.671 0.650 -38.208 1.00 98.25 124 ALA A CA 1
ATOM 967 C C . ALA A 1 124 ? 7.850 -0.510 -38.818 1.00 98.25 124 ALA A C 1
ATOM 969 O O . ALA A 1 124 ? 8.306 -1.159 -39.747 1.00 98.25 124 ALA A O 1
ATOM 970 N N . THR A 1 125 ? 6.623 -0.759 -38.350 1.00 98.25 125 THR A N 1
ATOM 971 C CA . THR A 1 125 ? 5.711 -1.746 -38.967 1.00 98.25 125 THR A CA 1
ATOM 972 C C . THR A 1 125 ? 5.034 -1.251 -40.251 1.00 98.25 125 THR A C 1
ATOM 974 O O . THR A 1 125 ? 4.421 -2.050 -40.957 1.00 98.25 125 THR A O 1
ATOM 977 N N . ASP A 1 126 ? 5.156 0.036 -40.576 1.00 98.06 126 ASP A N 1
ATOM 978 C CA . ASP A 1 126 ? 4.729 0.694 -41.819 1.00 98.06 126 ASP A CA 1
ATOM 979 C C . ASP A 1 126 ? 5.894 0.807 -42.829 1.00 98.06 126 ASP A C 1
ATOM 981 O O . ASP A 1 126 ? 5.977 1.748 -43.620 1.00 98.06 126 ASP A O 1
ATOM 985 N N . THR A 1 127 ? 6.821 -0.156 -42.801 1.00 98.19 127 THR A N 1
ATOM 986 C CA . THR A 1 127 ? 8.022 -0.216 -43.650 1.00 98.19 127 THR A CA 1
ATOM 987 C C . THR A 1 127 ? 8.098 -1.552 -44.389 1.00 98.19 127 THR A C 1
ATOM 989 O O . THR A 1 127 ? 7.756 -2.588 -43.825 1.00 98.19 127 THR A O 1
ATOM 992 N N . PHE A 1 128 ? 8.586 -1.539 -45.636 1.00 97.88 128 PHE A N 1
ATOM 993 C CA . PHE A 1 128 ? 8.896 -2.736 -46.435 1.00 97.88 128 PHE A CA 1
ATOM 994 C C . PHE A 1 128 ? 7.756 -3.757 -46.590 1.00 97.88 128 PHE A C 1
ATOM 996 O O . PHE A 1 128 ? 7.935 -4.961 -46.375 1.00 97.88 128 PHE A O 1
ATOM 1003 N N . TYR A 1 129 ? 6.581 -3.307 -47.027 1.00 97.25 129 TYR A N 1
ATOM 1004 C CA . TYR A 1 129 ? 5.449 -4.192 -47.313 1.00 97.25 129 TYR A CA 1
ATOM 1005 C C . TYR A 1 129 ? 5.738 -5.202 -48.430 1.00 97.25 129 TYR A C 1
ATOM 1007 O O . TYR A 1 129 ? 5.087 -6.243 -48.492 1.00 97.25 129 TYR A O 1
ATOM 1015 N N . GLN A 1 130 ? 6.688 -4.902 -49.321 1.00 96.44 130 GLN A N 1
ATOM 1016 C CA . GLN A 1 130 ? 7.077 -5.787 -50.427 1.00 96.44 130 GLN A CA 1
ATOM 1017 C C . GLN A 1 130 ? 8.115 -6.851 -50.036 1.00 96.44 130 GLN A C 1
ATOM 1019 O O . GLN A 1 130 ? 8.479 -7.679 -50.870 1.00 96.44 130 GLN A O 1
ATOM 1024 N N . TRP A 1 131 ? 8.613 -6.842 -48.797 1.00 97.50 131 TRP A N 1
ATOM 1025 C CA . TRP A 1 131 ? 9.677 -7.737 -48.347 1.00 97.50 131 TRP A CA 1
ATOM 1026 C C . TRP A 1 131 ? 9.212 -8.611 -47.182 1.00 97.50 131 TRP A C 1
ATOM 1028 O O . TRP A 1 131 ? 9.415 -8.272 -46.024 1.00 97.50 131 TRP A O 1
ATOM 1038 N N . GLU A 1 132 ? 8.622 -9.764 -47.496 1.00 96.69 132 GLU A N 1
ATOM 1039 C CA . GLU A 1 132 ? 7.978 -10.655 -46.517 1.00 96.69 132 GLU A CA 1
ATOM 1040 C C . GLU A 1 132 ? 8.865 -11.033 -45.316 1.00 96.69 132 GLU A C 1
ATOM 1042 O O . GLU A 1 132 ? 8.380 -11.036 -44.182 1.00 96.69 132 GLU A O 1
ATOM 1047 N N . ASP A 1 133 ? 10.165 -11.284 -45.527 1.00 97.56 133 ASP A N 1
ATOM 1048 C CA . ASP A 1 133 ? 11.091 -11.596 -44.427 1.00 97.56 133 ASP A CA 1
ATOM 1049 C C . ASP A 1 133 ? 11.173 -10.469 -43.386 1.00 97.56 133 ASP A C 1
ATOM 1051 O O . ASP A 1 133 ? 11.367 -10.749 -42.205 1.00 97.56 133 ASP A O 1
ATOM 1055 N N . TYR A 1 134 ? 11.005 -9.204 -43.788 1.00 98.38 134 TYR A N 1
ATOM 1056 C CA . TYR A 1 134 ? 10.972 -8.082 -42.849 1.00 98.38 134 TYR A CA 1
ATOM 1057 C C . TYR A 1 134 ? 9.762 -8.181 -41.919 1.00 98.38 134 TYR A C 1
ATOM 1059 O O . TYR A 1 134 ? 9.904 -8.076 -40.700 1.00 98.38 134 TYR A O 1
ATOM 1067 N N . GLY A 1 135 ? 8.581 -8.445 -42.482 1.00 97.62 135 GLY A N 1
ATOM 1068 C CA . GLY A 1 135 ? 7.363 -8.662 -41.707 1.00 97.62 135 GLY A CA 1
ATOM 1069 C C . GLY A 1 135 ? 7.472 -9.869 -40.781 1.00 97.62 135 GLY A C 1
ATOM 1070 O O . GLY A 1 135 ? 7.027 -9.798 -39.637 1.00 97.62 135 GLY A O 1
ATOM 1071 N N . LEU A 1 136 ? 8.085 -10.966 -41.242 1.00 96.94 136 LEU A N 1
ATOM 1072 C CA . LEU A 1 136 ? 8.318 -12.167 -40.430 1.00 96.94 136 LEU A CA 1
ATOM 1073 C C . LEU A 1 136 ? 9.287 -11.901 -39.271 1.00 96.94 136 LEU A C 1
ATOM 1075 O O . LEU A 1 136 ? 9.008 -12.300 -38.140 1.00 96.94 136 LEU A O 1
ATOM 1079 N N . MET A 1 137 ? 10.388 -11.193 -39.538 1.00 97.62 137 MET A N 1
ATOM 1080 C CA . MET A 1 137 ? 11.366 -10.789 -38.527 1.00 97.62 137 MET A CA 1
ATOM 1081 C C . MET A 1 137 ? 10.727 -9.875 -37.476 1.00 97.62 137 MET A C 1
ATOM 1083 O O . MET A 1 137 ? 10.827 -10.156 -36.284 1.00 97.62 137 MET A O 1
ATOM 1087 N N . LEU A 1 138 ? 10.050 -8.802 -37.906 1.00 97.69 138 LEU A N 1
ATOM 1088 C CA . LEU A 1 138 ? 9.434 -7.818 -37.009 1.00 97.69 138 LEU A CA 1
ATOM 1089 C C . LEU A 1 138 ? 8.217 -8.383 -36.261 1.00 97.69 138 LEU A C 1
ATOM 1091 O O . LEU A 1 138 ? 7.885 -7.937 -35.162 1.00 97.69 138 LEU A O 1
ATOM 1095 N N . GLY A 1 139 ? 7.567 -9.383 -36.853 1.00 96.25 139 GLY A N 1
ATOM 1096 C CA . GLY A 1 139 ? 6.416 -10.077 -36.298 1.00 96.25 139 GLY A CA 1
ATOM 1097 C C . GLY A 1 139 ? 5.073 -9.585 -36.827 1.00 96.25 139 GLY A C 1
ATOM 1098 O O . GLY A 1 139 ? 4.065 -10.133 -36.415 1.00 96.25 139 GLY A O 1
ATOM 1099 N N . GLY A 1 140 ? 5.012 -8.609 -37.735 1.00 96.44 140 GLY A N 1
ATOM 1100 C CA . GLY A 1 140 ? 3.761 -8.113 -38.315 1.00 96.44 140 GLY A CA 1
ATOM 1101 C C . GLY A 1 140 ? 3.931 -6.814 -39.100 1.00 96.44 140 GLY A C 1
ATOM 1102 O O . GLY A 1 140 ? 4.966 -6.156 -39.013 1.00 96.44 140 GLY A O 1
ATOM 1103 N N . TYR A 1 141 ? 2.889 -6.432 -39.840 1.00 98.31 141 TYR A N 1
ATOM 1104 C CA . TYR A 1 141 ? 2.816 -5.150 -40.549 1.00 98.31 141 TYR A CA 1
ATOM 1105 C C . TYR A 1 141 ? 1.674 -4.287 -40.025 1.00 98.31 141 TYR A C 1
ATOM 1107 O O . TYR A 1 141 ? 0.651 -4.809 -39.577 1.00 98.31 141 TYR A O 1
ATOM 1115 N N . PHE A 1 142 ? 1.821 -2.972 -40.149 1.00 97.88 142 PHE A N 1
ATOM 1116 C CA . PHE A 1 142 ? 0.787 -1.998 -39.827 1.00 97.88 142 PHE A CA 1
ATOM 1117 C C . PHE A 1 142 ? -0.497 -2.244 -40.641 1.00 97.88 142 PHE A C 1
ATOM 1119 O O . PHE A 1 142 ? -0.464 -2.550 -41.840 1.00 97.88 142 PHE A O 1
ATOM 1126 N N . ASP A 1 143 ? -1.645 -2.117 -39.972 1.00 96.50 143 ASP A N 1
ATOM 1127 C CA . ASP A 1 143 ? -2.976 -2.263 -40.571 1.00 96.50 143 ASP A CA 1
ATOM 1128 C C . ASP A 1 143 ? -3.977 -1.210 -40.068 1.00 96.50 143 ASP A C 1
ATOM 1130 O O . ASP A 1 143 ? -5.186 -1.435 -39.978 1.00 96.50 143 ASP A O 1
ATOM 1134 N N . GLY A 1 144 ? -3.482 -0.019 -39.743 1.00 96.31 144 GLY A N 1
ATOM 1135 C CA . GLY A 1 144 ? -4.299 1.102 -39.291 1.00 96.31 144 GLY A CA 1
ATOM 1136 C C . GLY A 1 144 ? -4.146 1.411 -37.807 1.00 96.31 144 GLY A C 1
ATOM 1137 O O . GLY A 1 144 ? -3.525 0.679 -37.041 1.00 96.31 144 GLY A O 1
ATOM 1138 N N . HIS A 1 145 ? -4.747 2.529 -37.415 1.00 96.00 145 HIS A N 1
ATOM 1139 C CA . HIS A 1 145 ? -4.635 3.112 -36.080 1.00 96.00 145 HIS A CA 1
ATOM 1140 C C . HIS A 1 145 ? -6.024 3.518 -35.554 1.00 96.00 145 HIS A C 1
ATOM 1142 O O . HIS A 1 145 ? -6.438 4.677 -35.679 1.00 96.00 145 HIS A O 1
ATOM 1148 N N . PRO A 1 146 ? -6.825 2.574 -35.024 1.00 95.88 146 PRO A N 1
ATOM 1149 C CA . PRO A 1 146 ? -8.221 2.855 -34.690 1.00 95.88 146 PRO A CA 1
ATOM 1150 C C . PRO A 1 146 ? -8.404 3.903 -33.582 1.00 95.88 146 PRO A C 1
ATOM 1152 O O . PRO A 1 146 ? -9.487 4.494 -33.488 1.00 95.88 146 PRO A O 1
ATOM 1155 N N . TRP A 1 147 ? -7.372 4.163 -32.768 1.00 96.44 147 TRP A N 1
ATOM 1156 C CA . TRP A 1 147 ? -7.455 5.025 -31.588 1.00 96.44 147 TRP A CA 1
ATOM 1157 C C . TRP A 1 147 ? -6.346 6.081 -31.540 1.00 96.44 147 TRP A C 1
ATOM 1159 O O . TRP A 1 147 ? -5.163 5.774 -31.625 1.00 96.44 147 TRP A O 1
ATOM 1169 N N . HIS A 1 148 ? -6.777 7.335 -31.379 1.00 94.62 148 HIS A N 1
ATOM 1170 C CA . HIS A 1 148 ? -5.963 8.552 -31.254 1.00 94.62 148 HIS A CA 1
ATOM 1171 C C . HIS A 1 148 ? -6.402 9.300 -29.988 1.00 94.62 148 HIS A C 1
ATOM 1173 O O . HIS A 1 148 ? -6.916 10.417 -30.034 1.00 94.62 148 HIS A O 1
ATOM 1179 N N . GLN A 1 149 ? -6.368 8.611 -28.854 1.00 93.00 149 GLN A N 1
ATOM 1180 C CA . GLN A 1 149 ? -6.984 9.077 -27.613 1.00 93.00 149 GLN A CA 1
ATOM 1181 C C . GLN A 1 149 ? -6.240 8.520 -26.405 1.00 93.00 149 GLN A C 1
ATOM 1183 O O . GLN A 1 149 ? -5.312 7.725 -26.547 1.00 93.00 149 GLN A O 1
ATOM 1188 N N . LYS A 1 150 ? -6.665 8.934 -25.210 1.00 96.75 150 LYS A N 1
ATOM 1189 C CA . LYS A 1 150 ? -6.199 8.315 -23.974 1.00 96.75 150 LYS A CA 1
ATOM 1190 C C . LYS A 1 150 ? -6.703 6.872 -23.911 1.00 96.75 150 LYS A C 1
ATOM 1192 O O . LYS A 1 150 ? -7.899 6.643 -24.082 1.00 96.75 150 LYS A O 1
ATOM 1197 N N . VAL A 1 151 ? -5.804 5.930 -23.665 1.00 96.56 151 VAL A N 1
ATOM 1198 C CA . VAL A 1 151 ? -6.096 4.501 -23.522 1.00 96.56 151 VAL A CA 1
ATOM 1199 C C . VAL A 1 151 ? -5.461 3.959 -22.250 1.00 96.56 151 VAL A C 1
ATOM 1201 O O . VAL A 1 151 ? -4.489 4.535 -21.753 1.00 96.56 151 VAL A O 1
ATOM 1204 N N . ARG A 1 152 ? -5.980 2.839 -21.745 1.00 96.94 152 ARG A N 1
ATOM 1205 C CA . ARG A 1 152 ? -5.331 2.048 -20.694 1.00 96.94 152 ARG A CA 1
ATOM 1206 C C . ARG A 1 152 ? -4.505 0.934 -21.339 1.00 96.94 152 ARG A C 1
ATOM 1208 O O . ARG A 1 152 ? -4.954 0.296 -22.288 1.00 96.94 152 ARG A O 1
ATOM 1215 N N . VAL A 1 153 ? -3.297 0.718 -20.832 1.00 96.00 153 VAL A N 1
ATOM 1216 C CA . VAL A 1 153 ? -2.353 -0.302 -21.302 1.00 96.00 153 VAL A CA 1
ATOM 1217 C C . VAL A 1 153 ? -2.150 -1.345 -20.212 1.00 96.00 153 VAL A C 1
ATOM 1219 O O . VAL A 1 153 ? -1.913 -0.996 -19.054 1.00 96.00 153 VAL A O 1
ATOM 1222 N N . ARG A 1 154 ? -2.232 -2.624 -20.586 1.00 94.94 154 ARG A N 1
ATOM 1223 C CA . ARG A 1 154 ? -1.932 -3.770 -19.720 1.00 94.94 154 ARG A CA 1
ATOM 1224 C C . ARG A 1 154 ? -0.470 -4.172 -19.908 1.00 94.94 154 ARG A C 1
ATOM 1226 O O . ARG A 1 154 ? -0.015 -4.279 -21.046 1.00 94.94 154 ARG A O 1
ATOM 1233 N N . VAL A 1 155 ? 0.253 -4.393 -18.809 1.00 93.56 155 VAL A N 1
ATOM 1234 C CA . VAL A 1 155 ? 1.615 -4.950 -18.829 1.00 93.56 155 VAL A CA 1
ATOM 1235 C C . VAL A 1 155 ? 1.499 -6.458 -18.640 1.00 93.56 155 VAL A C 1
ATOM 1237 O O . VAL A 1 155 ? 1.064 -6.919 -17.590 1.00 93.56 155 VAL A O 1
ATOM 1240 N N . GLU A 1 156 ? 1.852 -7.227 -19.665 1.00 89.44 156 GLU A N 1
ATOM 1241 C CA . GLU A 1 156 ? 1.579 -8.670 -19.699 1.00 89.44 156 GLU A CA 1
ATOM 1242 C C . GLU A 1 156 ? 2.709 -9.517 -19.107 1.00 89.44 156 GLU A C 1
ATOM 1244 O O . GLU A 1 156 ? 2.453 -10.534 -18.464 1.00 89.44 156 GLU A O 1
ATOM 1249 N N . ASP A 1 157 ? 3.955 -9.065 -19.260 1.00 85.75 157 ASP A N 1
ATOM 1250 C CA . ASP A 1 157 ? 5.123 -9.663 -18.611 1.00 85.75 157 ASP A CA 1
ATOM 1251 C C . ASP A 1 157 ? 5.902 -8.594 -17.830 1.00 85.75 157 ASP A C 1
ATOM 1253 O O . ASP A 1 157 ? 6.891 -8.048 -18.330 1.00 85.75 157 ASP A O 1
ATOM 1257 N N . PRO A 1 158 ? 5.507 -8.295 -16.578 1.00 82.62 158 PRO A N 1
ATOM 1258 C CA . PRO A 1 158 ? 6.185 -7.295 -15.754 1.00 82.62 158 PRO A CA 1
ATOM 1259 C C . PRO A 1 158 ? 7.608 -7.715 -15.345 1.00 82.62 158 PRO A C 1
ATOM 1261 O O . PRO A 1 158 ? 8.306 -6.951 -14.681 1.00 82.62 158 PRO A O 1
ATOM 1264 N N . SER A 1 159 ? 8.057 -8.927 -15.699 1.00 81.12 159 SER A N 1
ATOM 1265 C CA . SER A 1 159 ? 9.409 -9.412 -15.409 1.00 81.12 159 SER A CA 1
ATOM 1266 C C . SER A 1 159 ? 10.422 -9.092 -16.512 1.00 81.12 159 SER A C 1
ATOM 1268 O O . SER A 1 159 ? 11.629 -9.299 -16.310 1.00 81.12 159 SER A O 1
ATOM 1270 N N . HIS A 1 160 ? 9.955 -8.636 -17.679 1.00 85.06 160 HIS A N 1
ATOM 1271 C CA . HIS A 1 160 ? 10.813 -8.285 -18.800 1.00 85.06 160 HIS A CA 1
ATOM 1272 C C . HIS A 1 160 ? 11.441 -6.896 -18.579 1.00 85.06 160 HIS A C 1
ATOM 1274 O O . HIS A 1 160 ? 10.710 -5.946 -18.290 1.00 85.06 160 HIS A O 1
ATOM 1280 N N . PRO A 1 161 ? 12.769 -6.722 -18.747 1.00 86.56 161 PRO A N 1
ATOM 1281 C CA . PRO A 1 161 ? 13.462 -5.468 -18.421 1.00 86.56 161 PRO A CA 1
ATOM 1282 C C . PRO A 1 161 ? 12.874 -4.239 -19.123 1.00 86.56 161 PRO A C 1
ATOM 1284 O O . PRO A 1 161 ? 12.747 -3.186 -18.510 1.00 86.56 161 PRO A O 1
ATOM 1287 N N . ALA A 1 162 ? 12.413 -4.395 -20.368 1.00 91.88 162 ALA A N 1
ATOM 1288 C CA . ALA A 1 162 ? 11.761 -3.316 -21.108 1.00 91.88 162 ALA A CA 1
ATOM 1289 C C . ALA A 1 162 ? 10.462 -2.786 -20.468 1.00 91.88 162 ALA A C 1
ATOM 1291 O O . ALA A 1 162 ? 10.047 -1.682 -20.799 1.00 91.88 162 ALA A O 1
ATOM 1292 N N . VAL A 1 163 ? 9.786 -3.524 -19.584 1.00 91.25 163 VAL A N 1
ATOM 1293 C CA . VAL A 1 163 ? 8.513 -3.083 -18.973 1.00 91.25 163 VAL A CA 1
ATOM 1294 C C . VAL A 1 163 ? 8.480 -3.215 -17.448 1.00 91.25 163 VAL A C 1
ATOM 1296 O O . VAL A 1 163 ? 7.505 -2.807 -16.827 1.00 91.25 163 VAL A O 1
ATOM 1299 N N . ALA A 1 164 ? 9.547 -3.706 -16.816 1.00 84.25 164 ALA A N 1
ATOM 1300 C CA . ALA A 1 164 ? 9.600 -3.948 -15.372 1.00 84.25 164 ALA A CA 1
ATOM 1301 C C . ALA A 1 164 ? 9.467 -2.678 -14.508 1.00 84.25 164 ALA A C 1
ATOM 1303 O O . ALA A 1 164 ? 9.069 -2.746 -13.343 1.00 84.25 164 ALA A O 1
ATOM 1304 N N . HIS A 1 165 ? 9.796 -1.507 -15.059 1.00 81.75 165 HIS A N 1
ATOM 1305 C CA . HIS A 1 165 ? 9.623 -0.203 -14.407 1.00 81.75 165 HIS A CA 1
ATOM 1306 C C . HIS A 1 165 ? 8.233 0.410 -14.617 1.00 81.75 165 HIS A C 1
ATOM 1308 O O . HIS A 1 165 ? 7.939 1.453 -14.029 1.00 81.75 165 HIS A O 1
ATOM 1314 N N . ILE A 1 166 ? 7.389 -0.190 -15.458 1.00 83.31 166 ILE A N 1
ATOM 1315 C CA . ILE A 1 166 ? 6.056 0.319 -15.779 1.00 83.31 166 ILE A CA 1
ATOM 1316 C C . ILE A 1 166 ? 5.055 -0.256 -14.761 1.00 83.31 166 ILE A C 1
ATOM 1318 O O . ILE A 1 166 ? 5.050 -1.466 -14.526 1.00 83.31 166 ILE A O 1
ATOM 1322 N N . PRO A 1 167 ? 4.225 0.578 -14.104 1.00 75.81 167 PRO A N 1
ATOM 1323 C CA . PRO A 1 167 ? 3.193 0.076 -13.206 1.00 75.81 167 PRO A CA 1
ATOM 1324 C C . PRO A 1 167 ? 2.143 -0.722 -13.985 1.00 75.81 167 PRO A C 1
ATOM 1326 O O . PRO A 1 167 ? 1.854 -0.420 -15.142 1.00 75.81 167 PRO A O 1
ATOM 1329 N N . ASP A 1 168 ? 1.549 -1.714 -13.326 1.00 70.38 168 ASP A N 1
ATOM 1330 C CA . ASP A 1 168 ? 0.438 -2.458 -13.912 1.00 70.38 168 ASP A CA 1
ATOM 1331 C C . ASP A 1 168 ? -0.758 -1.518 -14.152 1.00 70.38 168 ASP A C 1
ATOM 1333 O O . ASP A 1 168 ? -1.118 -0.735 -13.270 1.00 70.38 168 ASP A O 1
ATOM 1337 N N . GLY A 1 169 ? -1.329 -1.562 -15.359 1.00 66.94 169 GLY A N 1
ATOM 1338 C CA . GLY A 1 169 ? -2.462 -0.728 -15.768 1.00 66.94 169 GLY A CA 1
ATOM 1339 C C . GLY A 1 169 ? -2.187 0.783 -15.754 1.00 66.94 169 GLY A C 1
ATOM 1340 O O . GLY A 1 169 ? -2.710 1.493 -14.896 1.00 66.94 169 GLY A O 1
ATOM 1341 N N . PHE A 1 170 ? -1.427 1.306 -16.724 1.00 85.44 170 PHE A N 1
ATOM 1342 C CA . PHE A 1 170 ? -1.192 2.753 -16.868 1.00 85.44 170 PHE A CA 1
ATOM 1343 C C . PHE A 1 170 ? -1.955 3.355 -18.053 1.00 85.44 170 PHE A C 1
ATOM 1345 O O . PHE A 1 170 ? -2.308 2.658 -19.003 1.00 85.44 170 PHE A O 1
ATOM 1352 N N . GLU A 1 171 ? -2.220 4.661 -17.997 1.00 93.75 171 GLU A N 1
ATOM 1353 C CA . GLU A 1 171 ? -2.904 5.378 -19.074 1.00 93.75 171 GLU A CA 1
ATOM 1354 C C . GLU A 1 171 ? -1.937 6.261 -19.866 1.00 93.75 171 GLU A C 1
ATOM 1356 O O . GLU A 1 171 ? -1.096 6.955 -19.288 1.00 93.75 171 GLU A O 1
ATOM 1361 N N . LEU A 1 172 ? -2.098 6.294 -21.189 1.00 94.06 172 LEU A N 1
ATOM 1362 C CA . LEU A 1 172 ? -1.321 7.153 -22.083 1.00 94.06 172 LEU A CA 1
ATOM 1363 C C . LEU A 1 172 ? -2.172 7.632 -23.262 1.00 94.06 172 LEU A C 1
ATOM 1365 O O . LEU A 1 172 ? -3.160 6.994 -23.615 1.00 94.06 172 LEU A O 1
ATOM 1369 N N . THR A 1 173 ? -1.776 8.743 -23.881 1.00 96.25 173 THR A N 1
ATOM 1370 C CA . THR A 1 173 ? -2.363 9.225 -25.141 1.00 96.25 173 THR A CA 1
ATOM 1371 C C . THR A 1 173 ? -1.317 9.120 -26.241 1.00 96.25 173 THR A C 1
ATOM 1373 O O . THR A 1 173 ? -0.318 9.838 -26.195 1.00 96.25 173 THR A O 1
ATOM 1376 N N . ASP A 1 174 ? -1.564 8.262 -27.227 1.00 96.62 174 ASP A N 1
ATOM 1377 C CA . ASP A 1 174 ? -0.727 8.076 -28.416 1.00 96.62 174 ASP A CA 1
ATOM 1378 C C . ASP A 1 174 ? -1.595 7.589 -29.593 1.00 96.62 174 ASP A C 1
ATOM 1380 O O . ASP A 1 174 ? -2.819 7.477 -29.466 1.00 96.62 174 ASP A O 1
ATOM 1384 N N . GLU A 1 175 ? -0.976 7.319 -30.739 1.00 95.31 175 GLU A N 1
ATOM 1385 C CA . GLU A 1 175 ? -1.625 6.663 -31.877 1.00 95.31 175 GLU A CA 1
ATOM 1386 C C . GLU A 1 175 ? -1.474 5.134 -31.768 1.00 95.31 175 GLU A C 1
ATOM 1388 O O . GLU A 1 175 ? -0.387 4.592 -31.963 1.00 95.31 175 GLU A O 1
ATOM 1393 N N . ILE A 1 176 ? -2.562 4.427 -31.436 1.00 96.88 176 ILE A N 1
ATOM 1394 C CA . ILE A 1 176 ? -2.528 2.980 -31.171 1.00 96.88 176 ILE A CA 1
ATOM 1395 C C . ILE A 1 176 ? -2.822 2.190 -32.444 1.00 96.88 176 ILE A C 1
ATOM 1397 O O . ILE A 1 176 ? -3.886 2.342 -33.052 1.00 96.88 176 ILE A O 1
ATOM 1401 N N . TYR A 1 177 ? -1.870 1.339 -32.823 1.00 97.12 177 TYR A N 1
ATOM 1402 C CA . TYR A 1 177 ? -1.896 0.543 -34.046 1.00 97.12 177 TYR A CA 1
ATOM 1403 C C . TYR A 1 177 ? -2.647 -0.781 -33.878 1.00 97.12 177 TYR A C 1
ATOM 1405 O O . TYR A 1 177 ? -2.788 -1.318 -32.782 1.00 97.12 177 TYR A O 1
ATOM 1413 N N . GLN A 1 178 ? -3.080 -1.328 -35.010 1.00 97.25 178 GLN A N 1
ATOM 1414 C CA . GLN A 1 178 ? -3.412 -2.740 -35.177 1.00 97.25 178 GLN A CA 1
ATOM 1415 C C . GLN A 1 178 ? -2.552 -3.333 -36.300 1.00 97.25 178 GLN A C 1
ATOM 1417 O O . GLN A 1 178 ? -2.060 -2.602 -37.166 1.00 97.25 178 GLN A O 1
ATOM 1422 N N . PHE A 1 179 ? -2.398 -4.657 -36.308 1.00 97.25 179 PHE A N 1
ATOM 1423 C CA . PHE A 1 179 ? -1.458 -5.342 -37.200 1.00 97.25 179 PHE A CA 1
ATOM 1424 C C . PHE A 1 179 ? -2.134 -6.393 -38.081 1.00 97.25 179 PHE A C 1
ATOM 1426 O O . PHE A 1 179 ? -3.075 -7.063 -37.650 1.00 97.25 179 PHE A O 1
ATOM 1433 N N . LYS A 1 180 ? -1.616 -6.568 -39.301 1.00 95.19 180 LYS A N 1
ATOM 1434 C CA . LYS A 1 180 ? -1.988 -7.632 -40.250 1.00 95.19 180 LYS A CA 1
ATOM 1435 C C . LYS A 1 180 ? -0.885 -8.686 -40.360 1.00 95.19 180 LYS A C 1
ATOM 1437 O O . LYS A 1 180 ? 0.168 -8.581 -39.730 1.00 95.19 180 LYS A O 1
ATOM 1442 N N . SER A 1 181 ? -1.144 -9.716 -41.168 1.00 92.06 181 SER A N 1
ATOM 1443 C CA . SER A 1 181 ? -0.190 -10.792 -41.476 1.00 92.06 181 SER A CA 1
ATOM 1444 C C . SER A 1 181 ? 1.220 -10.243 -41.764 1.00 92.06 181 SER A C 1
ATOM 1446 O O . SER A 1 181 ? 1.306 -9.249 -42.484 1.00 92.06 181 SER A O 1
ATOM 1448 N N . PRO A 1 182 ? 2.300 -10.853 -41.234 1.00 94.06 182 PRO A N 1
ATOM 1449 C CA . PRO A 1 182 ? 2.339 -12.127 -40.511 1.00 94.06 182 PRO A CA 1
ATOM 1450 C C . PRO A 1 182 ? 2.210 -11.975 -38.986 1.00 94.06 182 PRO A C 1
ATOM 1452 O O . PRO A 1 182 ? 2.799 -12.758 -38.241 1.00 94.06 182 PRO A O 1
ATOM 1455 N N . TRP A 1 183 ? 1.408 -11.034 -38.485 1.00 94.69 183 TRP A N 1
ATOM 1456 C CA . TRP A 1 183 ? 1.092 -10.986 -37.056 1.00 94.69 183 TRP A CA 1
ATOM 1457 C C . TRP A 1 183 ? 0.380 -12.243 -36.551 1.00 94.69 183 TRP A C 1
ATOM 1459 O O . TRP A 1 183 ? -0.568 -12.730 -37.168 1.00 94.69 183 TRP A O 1
ATOM 1469 N N . SER A 1 184 ? 0.854 -12.765 -35.420 1.00 90.44 184 SER A N 1
ATOM 1470 C CA . SER A 1 184 ? 0.198 -13.807 -34.630 1.00 90.44 184 SER A CA 1
ATOM 1471 C C . SER A 1 184 ? 0.719 -13.761 -33.207 1.00 90.44 184 SER A C 1
ATOM 1473 O O . SER A 1 184 ? 1.932 -13.743 -33.001 1.00 90.44 184 SER A O 1
ATOM 1475 N N . ARG A 1 185 ? -0.198 -13.848 -32.245 1.00 90.62 185 ARG A N 1
ATOM 1476 C CA . ARG A 1 185 ? 0.116 -13.901 -30.819 1.00 90.62 185 ARG A CA 1
ATOM 1477 C C . ARG A 1 185 ? 1.120 -15.008 -30.486 1.00 90.62 185 ARG A C 1
ATOM 1479 O O . ARG A 1 185 ? 2.095 -14.758 -29.799 1.00 90.62 185 ARG A O 1
ATOM 1486 N N . ASP A 1 186 ? 0.946 -16.192 -31.072 1.00 89.75 186 ASP A N 1
ATOM 1487 C CA . ASP A 1 186 ? 1.814 -17.355 -30.823 1.00 89.75 186 ASP A CA 1
ATOM 1488 C C . ASP A 1 186 ? 3.246 -17.218 -31.373 1.00 89.75 186 ASP A C 1
ATOM 1490 O O . ASP A 1 186 ? 4.097 -18.063 -31.106 1.00 89.75 186 ASP A O 1
ATOM 1494 N N . ARG A 1 187 ? 3.524 -16.196 -32.195 1.00 88.31 187 ARG A N 1
ATOM 1495 C CA . ARG A 1 187 ? 4.848 -15.982 -32.806 1.00 88.31 187 ARG A CA 1
ATOM 1496 C C . ARG A 1 187 ? 5.703 -14.967 -32.061 1.00 88.31 187 ARG A C 1
ATOM 1498 O O . ARG A 1 187 ? 6.865 -14.796 -32.432 1.00 88.31 187 ARG A O 1
ATOM 1505 N N . VAL A 1 188 ? 5.138 -14.289 -31.069 1.00 94.81 188 VAL A N 1
ATOM 1506 C CA . VAL A 1 188 ? 5.773 -13.184 -30.357 1.00 94.81 188 VAL A CA 1
ATOM 1507 C C . VAL A 1 188 ? 5.539 -13.311 -28.855 1.00 94.81 188 VAL A C 1
ATOM 1509 O O . VAL A 1 188 ? 4.557 -13.890 -28.403 1.00 94.81 188 VAL A O 1
ATOM 1512 N N . HIS A 1 189 ? 6.434 -12.733 -28.068 1.00 95.88 189 HIS A N 1
ATOM 1513 C CA . HIS A 1 189 ? 6.265 -12.575 -26.632 1.00 95.88 189 HIS A CA 1
ATOM 1514 C C . HIS A 1 189 ? 5.762 -11.162 -26.345 1.00 95.88 189 HIS A C 1
ATOM 1516 O O . HIS A 1 189 ? 6.522 -10.196 -26.403 1.00 95.88 189 HIS A O 1
ATOM 1522 N N . VAL A 1 190 ? 4.460 -11.012 -26.114 1.00 97.81 190 VAL A N 1
ATOM 1523 C CA . VAL A 1 190 ? 3.854 -9.691 -25.900 1.00 97.81 190 VAL A CA 1
ATOM 1524 C C . VAL A 1 190 ? 4.175 -9.168 -24.503 1.00 97.81 190 VAL A C 1
ATOM 1526 O O . VAL A 1 190 ? 4.000 -9.860 -23.506 1.00 97.81 190 VAL A O 1
ATOM 1529 N N . LEU A 1 191 ? 4.619 -7.913 -24.448 1.00 96.75 191 LEU A N 1
ATOM 1530 C CA . LEU A 1 191 ? 4.984 -7.199 -23.226 1.00 96.75 191 LEU A CA 1
ATOM 1531 C C . LEU A 1 191 ? 3.898 -6.219 -22.777 1.00 96.75 191 LEU A C 1
ATOM 1533 O O . LEU A 1 191 ? 3.691 -6.029 -21.579 1.00 96.75 191 LEU A O 1
ATOM 1537 N N . MET A 1 192 ? 3.216 -5.583 -23.733 1.00 97.62 192 MET A N 1
ATOM 1538 C CA . MET A 1 192 ? 2.108 -4.662 -23.478 1.00 97.62 192 MET A CA 1
ATOM 1539 C C . MET A 1 192 ? 0.990 -4.873 -24.488 1.00 97.62 192 MET A C 1
ATOM 1541 O O . MET A 1 192 ? 1.269 -5.080 -25.670 1.00 97.62 192 MET A O 1
ATOM 1545 N N . SER A 1 193 ? -0.254 -4.711 -24.050 1.00 97.00 193 SER A N 1
ATOM 1546 C CA . SER A 1 193 ? -1.440 -4.702 -24.911 1.00 97.00 193 SER A CA 1
ATOM 1547 C C . SER A 1 193 ? -2.418 -3.600 -24.525 1.00 97.00 193 SER A C 1
ATOM 1549 O O . SER A 1 193 ? -2.416 -3.083 -23.403 1.00 97.00 193 SER A O 1
ATOM 1551 N N . LEU A 1 194 ? -3.245 -3.201 -25.487 1.00 97.25 194 LEU A N 1
ATOM 1552 C CA . LEU A 1 194 ? -4.347 -2.286 -25.249 1.00 97.25 194 LEU A CA 1
ATOM 1553 C C . LEU A 1 194 ? -5.380 -2.953 -24.346 1.00 97.25 194 LEU A C 1
ATOM 1555 O O . LEU A 1 194 ? -5.841 -4.063 -24.606 1.00 97.25 194 LEU A O 1
ATOM 1559 N N . ASP A 1 195 ? -5.822 -2.226 -23.330 1.00 96.19 195 ASP A N 1
ATOM 1560 C CA . ASP A 1 195 ? -7.034 -2.591 -22.630 1.00 96.19 195 ASP A CA 1
ATOM 1561 C C . ASP A 1 195 ? -8.263 -2.197 -23.455 1.00 96.19 195 ASP A C 1
ATOM 1563 O O . ASP A 1 195 ? -8.659 -1.027 -23.495 1.00 96.19 195 ASP A O 1
ATOM 1567 N N . THR A 1 196 ? -8.892 -3.181 -24.093 1.00 94.81 196 THR A N 1
ATOM 1568 C CA . THR A 1 196 ? -10.069 -2.976 -24.943 1.00 94.81 196 THR A CA 1
ATOM 1569 C C . THR A 1 196 ? -11.278 -2.417 -24.190 1.00 94.81 196 THR A C 1
ATOM 1571 O O . THR A 1 196 ? -12.143 -1.815 -24.814 1.00 94.81 196 THR A O 1
ATOM 1574 N N . GLU A 1 197 ? -11.346 -2.548 -22.859 1.00 94.88 197 GLU A N 1
ATOM 1575 C CA . GLU A 1 197 ? -12.411 -1.929 -22.050 1.00 94.88 197 GLU A CA 1
ATOM 1576 C C . GLU A 1 197 ? -12.275 -0.404 -21.961 1.00 94.88 197 GLU A C 1
ATOM 1578 O O . GLU A 1 197 ? -13.228 0.291 -21.614 1.00 94.88 197 GLU A O 1
ATOM 1583 N N . SER A 1 198 ? -11.090 0.133 -22.263 1.00 95.31 198 SER A N 1
ATOM 1584 C CA . SER A 1 198 ? -10.829 1.574 -22.230 1.00 95.31 198 SER A CA 1
ATOM 1585 C C . SER A 1 198 ? -11.196 2.295 -23.529 1.00 95.31 198 SER A C 1
ATOM 1587 O O . SER A 1 198 ? -11.042 3.515 -23.625 1.00 95.31 198 SER A O 1
ATOM 1589 N N . VAL A 1 199 ? -11.674 1.567 -24.543 1.00 95.69 199 VAL A N 1
ATOM 1590 C CA . VAL A 1 199 ? -11.930 2.104 -25.880 1.00 95.69 199 VAL A CA 1
ATOM 1591 C C . VAL A 1 199 ? -13.249 1.613 -26.474 1.00 95.69 199 VAL A C 1
ATOM 1593 O O . VAL A 1 199 ? -13.822 0.610 -26.063 1.00 95.69 199 VAL A O 1
ATOM 1596 N N . ASP A 1 200 ? -13.729 2.332 -27.489 1.00 94.31 200 ASP A N 1
ATOM 1597 C CA . ASP A 1 200 ? -14.870 1.899 -28.291 1.00 94.31 200 ASP A CA 1
ATOM 1598 C C . ASP A 1 200 ? -14.433 0.831 -29.303 1.00 94.31 200 ASP A C 1
ATOM 1600 O O . ASP A 1 200 ? -13.723 1.125 -30.272 1.00 94.31 200 ASP A O 1
ATOM 1604 N N . MET A 1 201 ? -14.878 -0.401 -29.056 1.00 95.31 201 MET A N 1
ATOM 1605 C CA . MET A 1 201 ? -14.618 -1.580 -29.883 1.00 95.31 201 MET A CA 1
ATOM 1606 C C . MET A 1 201 ? -15.588 -1.735 -31.067 1.00 95.31 201 MET A C 1
ATOM 1608 O O . MET A 1 201 ? -15.479 -2.699 -31.819 1.00 95.31 201 MET A O 1
ATOM 1612 N N . THR A 1 202 ? -16.521 -0.798 -31.270 1.00 93.69 202 THR A N 1
ATOM 1613 C CA . THR A 1 202 ? -17.488 -0.824 -32.388 1.00 93.69 202 THR A CA 1
ATOM 1614 C C . THR A 1 202 ? -17.032 -0.028 -33.615 1.00 93.69 202 THR A C 1
ATOM 1616 O O . THR A 1 202 ? -17.746 0.061 -34.614 1.00 93.69 202 THR A O 1
ATOM 1619 N N . ARG A 1 203 ? -15.829 0.559 -33.571 1.00 91.00 203 ARG A N 1
ATOM 1620 C CA . ARG A 1 203 ? -15.298 1.400 -34.649 1.00 91.00 203 ARG A CA 1
ATOM 1621 C C . ARG A 1 203 ? -15.060 0.602 -35.932 1.00 91.00 203 ARG A C 1
ATOM 1623 O O . ARG A 1 203 ? -14.298 -0.357 -35.943 1.00 91.00 203 ARG A O 1
ATOM 1630 N N . ASN A 1 204 ? -15.571 1.116 -37.052 1.00 92.38 204 ASN A N 1
ATOM 1631 C CA . ASN A 1 204 ? -15.349 0.553 -38.395 1.00 92.38 204 ASN A CA 1
ATOM 1632 C C . ASN A 1 204 ? -13.869 0.512 -38.828 1.00 92.38 204 ASN A C 1
ATOM 1634 O O . ASN A 1 204 ? -13.529 -0.153 -39.802 1.00 92.38 204 ASN A O 1
ATOM 1638 N N . SER A 1 205 ? -12.990 1.265 -38.158 1.00 93.88 205 SER A N 1
ATOM 1639 C CA . SER A 1 205 ? -11.547 1.244 -38.408 1.00 93.88 205 SER A CA 1
ATOM 1640 C C . SER A 1 205 ? -10.845 0.026 -37.803 1.00 93.88 205 SER A C 1
ATOM 1642 O O . SER A 1 205 ? -9.697 -0.228 -38.162 1.00 93.88 205 SER A O 1
ATOM 1644 N N . ILE A 1 206 ? -11.507 -0.735 -36.926 1.00 96.25 206 ILE A N 1
ATOM 1645 C CA . ILE A 1 206 ? -10.984 -1.980 -36.358 1.00 96.25 206 ILE A CA 1
ATOM 1646 C C . ILE A 1 206 ? -11.110 -3.088 -37.409 1.00 96.25 206 ILE A C 1
ATOM 1648 O O . ILE A 1 206 ? -12.201 -3.389 -37.885 1.00 96.25 206 ILE A O 1
ATOM 1652 N N . ARG A 1 207 ? -9.977 -3.682 -37.789 1.00 94.25 207 ARG A N 1
ATOM 1653 C CA . ARG A 1 207 ? -9.879 -4.722 -38.829 1.00 94.25 207 ARG A CA 1
ATOM 1654 C C . ARG A 1 207 ? -9.610 -6.110 -38.255 1.00 94.25 207 ARG A C 1
ATOM 1656 O O . ARG A 1 207 ? -9.900 -7.107 -38.911 1.00 94.25 207 ARG A O 1
ATOM 1663 N N . ARG A 1 208 ? -9.069 -6.183 -37.035 1.00 88.56 208 ARG A N 1
ATOM 1664 C CA . ARG A 1 208 ? -8.838 -7.445 -36.320 1.00 88.56 208 ARG A CA 1
ATOM 1665 C C . ARG A 1 208 ? -10.119 -7.922 -35.637 1.00 88.56 208 ARG A C 1
ATOM 1667 O O . ARG A 1 208 ? -10.765 -7.153 -34.934 1.00 88.56 208 ARG A O 1
ATOM 1674 N N . GLY A 1 209 ? -10.466 -9.193 -35.835 1.00 84.00 209 GLY A N 1
ATOM 1675 C CA . GLY A 1 209 ? -11.670 -9.811 -35.261 1.00 84.00 209 GLY A CA 1
ATOM 1676 C C . GLY A 1 209 ? -11.443 -10.608 -33.973 1.00 84.00 209 GLY A C 1
ATOM 1677 O O . GLY A 1 209 ? -12.409 -11.076 -33.383 1.00 84.00 209 GLY A O 1
ATOM 1678 N N . ASP A 1 210 ? -10.193 -10.787 -33.543 1.00 88.25 210 ASP A N 1
ATOM 1679 C CA . ASP A 1 210 ? -9.823 -11.580 -32.361 1.00 88.25 210 ASP A CA 1
ATOM 1680 C C . ASP A 1 210 ? -9.773 -10.770 -31.057 1.00 88.25 210 ASP A C 1
ATOM 1682 O O . ASP A 1 210 ? -9.646 -11.349 -29.982 1.00 88.25 210 ASP A O 1
ATOM 1686 N N . GLY A 1 211 ? -9.895 -9.443 -31.137 1.00 85.94 211 GLY A N 1
ATOM 1687 C CA . GLY A 1 211 ? -9.869 -8.563 -29.968 1.00 85.94 211 GLY A CA 1
ATOM 1688 C C . GLY A 1 211 ? -8.479 -8.365 -29.351 1.00 85.94 211 GLY A C 1
ATOM 1689 O O . GLY A 1 211 ? -8.386 -7.725 -28.308 1.00 85.94 211 GLY A O 1
ATOM 1690 N N . ASP A 1 212 ? -7.413 -8.874 -29.978 1.00 87.44 212 ASP A N 1
ATOM 1691 C CA . ASP A 1 212 ? -6.033 -8.740 -29.498 1.00 87.44 212 ASP A CA 1
ATOM 1692 C C . ASP A 1 212 ? -5.320 -7.574 -30.194 1.00 87.44 212 ASP A C 1
ATOM 1694 O O . ASP A 1 212 ? -5.165 -7.546 -31.421 1.00 87.44 212 ASP A O 1
ATOM 1698 N N . PHE A 1 213 ? -4.865 -6.615 -29.389 1.00 96.56 213 PHE A N 1
ATOM 1699 C CA . PHE A 1 213 ? -4.160 -5.416 -29.834 1.00 96.56 213 PHE A CA 1
ATOM 1700 C C . PHE A 1 213 ? -2.887 -5.251 -29.007 1.00 96.56 213 PHE A C 1
ATOM 1702 O O . PHE A 1 213 ? -2.839 -4.496 -28.031 1.00 96.56 213 PHE A O 1
ATOM 1709 N N . ALA A 1 214 ? -1.850 -5.995 -29.388 1.00 97.12 214 ALA A N 1
ATOM 1710 C CA . ALA A 1 214 ? -0.527 -5.830 -28.807 1.00 97.12 214 ALA A CA 1
ATOM 1711 C C . ALA A 1 214 ? 0.011 -4.418 -29.073 1.00 97.12 214 ALA A C 1
ATOM 1713 O O . ALA A 1 214 ? -0.186 -3.847 -30.139 1.00 97.12 214 ALA A O 1
ATOM 1714 N N . ILE A 1 215 ? 0.711 -3.867 -28.091 1.00 97.94 215 ILE A N 1
ATOM 1715 C CA . ILE A 1 215 ? 1.380 -2.566 -28.158 1.00 97.94 215 ILE A CA 1
ATOM 1716 C C . ILE A 1 215 ? 2.891 -2.769 -28.219 1.00 97.94 215 ILE A C 1
ATOM 1718 O O . ILE A 1 215 ? 3.577 -2.056 -28.936 1.00 97.94 215 ILE A O 1
ATOM 1722 N N . SER A 1 216 ? 3.438 -3.739 -27.490 1.00 98.38 216 SER A N 1
ATOM 1723 C CA . SER A 1 216 ? 4.871 -4.040 -27.524 1.00 98.38 216 SER A CA 1
ATOM 1724 C C . SER A 1 216 ? 5.106 -5.531 -27.380 1.00 98.38 216 SER A C 1
ATOM 1726 O O . SER A 1 216 ? 4.379 -6.200 -26.647 1.00 98.38 216 SER A O 1
ATOM 1728 N N . TRP A 1 217 ? 6.116 -6.048 -28.072 1.00 98.56 217 TRP A N 1
ATOM 1729 C CA . TRP A 1 217 ? 6.485 -7.455 -28.035 1.00 98.56 217 TRP A CA 1
ATOM 1730 C C . TRP A 1 217 ? 7.968 -7.661 -28.314 1.00 98.56 217 TRP A C 1
ATOM 1732 O O . TRP A 1 217 ? 8.657 -6.788 -28.849 1.00 98.56 217 TRP A O 1
ATOM 1742 N N . THR A 1 218 ? 8.438 -8.855 -27.986 1.00 98.31 218 THR A N 1
ATOM 1743 C CA . THR A 1 218 ? 9.726 -9.373 -28.422 1.00 98.31 218 THR A CA 1
ATOM 1744 C C . THR A 1 218 ? 9.565 -10.633 -29.257 1.00 98.31 218 THR A C 1
ATOM 1746 O O . THR A 1 218 ? 8.532 -11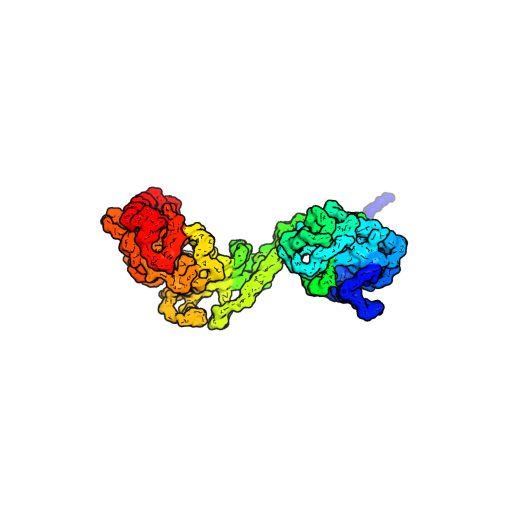.304 -29.230 1.00 98.31 218 THR A O 1
ATOM 1749 N N . ARG A 1 219 ? 10.585 -10.947 -30.051 1.00 93.81 219 ARG A N 1
ATOM 1750 C CA . ARG A 1 219 ? 10.678 -12.177 -30.833 1.00 93.81 219 ARG A CA 1
ATOM 1751 C C . ARG A 1 219 ? 12.140 -12.546 -31.048 1.00 93.81 219 ARG A C 1
ATOM 1753 O O . ARG A 1 219 ? 13.000 -11.673 -31.096 1.00 93.81 219 ARG A O 1
ATOM 1760 N N . GLU A 1 220 ? 12.409 -13.832 -31.208 1.00 92.94 220 GLU A N 1
ATOM 1761 C CA . GLU A 1 220 ? 13.705 -14.320 -31.676 1.00 92.94 220 GLU A CA 1
ATOM 1762 C C . GLU A 1 220 ? 13.644 -14.602 -33.183 1.00 92.94 220 GLU A C 1
ATOM 1764 O O . GLU A 1 220 ? 12.705 -15.237 -33.673 1.00 92.94 220 GLU A O 1
ATOM 1769 N N . GLU A 1 221 ? 14.644 -14.124 -33.922 1.00 93.38 221 GLU A N 1
ATOM 1770 C CA . GLU A 1 221 ? 14.837 -14.416 -35.346 1.00 93.38 221 GLU A CA 1
ATOM 1771 C C . GLU A 1 221 ? 16.251 -14.977 -35.518 1.00 93.38 221 GLU A C 1
ATOM 1773 O O . GLU A 1 221 ? 17.243 -14.260 -35.390 1.00 93.38 221 GLU A O 1
ATOM 1778 N N . GLY A 1 222 ? 16.356 -16.286 -35.759 1.00 94.00 222 GLY A N 1
ATOM 1779 C CA . GLY A 1 222 ? 17.637 -16.988 -35.661 1.00 94.00 222 GLY A CA 1
ATOM 1780 C C . GLY A 1 222 ? 18.208 -16.888 -34.242 1.00 94.00 222 GLY A C 1
ATOM 1781 O O . GLY A 1 222 ? 17.560 -17.307 -33.290 1.00 94.00 222 GLY A O 1
ATOM 1782 N N . LYS A 1 223 ? 19.422 -16.348 -34.107 1.00 93.81 223 LYS A N 1
ATOM 1783 C CA . LYS A 1 223 ? 20.074 -16.058 -32.817 1.00 93.81 223 LYS A CA 1
ATOM 1784 C C . LYS A 1 223 ? 19.810 -14.635 -32.314 1.00 93.81 223 LYS A C 1
ATOM 1786 O O . LYS A 1 223 ? 20.221 -14.303 -31.205 1.00 93.81 223 LYS A O 1
ATOM 1791 N N . GLY A 1 224 ? 19.211 -13.785 -33.146 1.00 95.81 224 GLY A N 1
ATOM 1792 C CA . GLY A 1 224 ? 18.983 -12.380 -32.845 1.00 95.81 224 GLY A CA 1
ATOM 1793 C C . GLY A 1 224 ? 17.726 -12.143 -32.039 1.00 95.81 224 GLY A C 1
ATOM 1794 O O . GLY A 1 224 ? 16.787 -12.944 -32.024 1.00 95.81 224 GLY A O 1
ATOM 1795 N N . ARG A 1 225 ? 17.706 -10.979 -31.399 1.0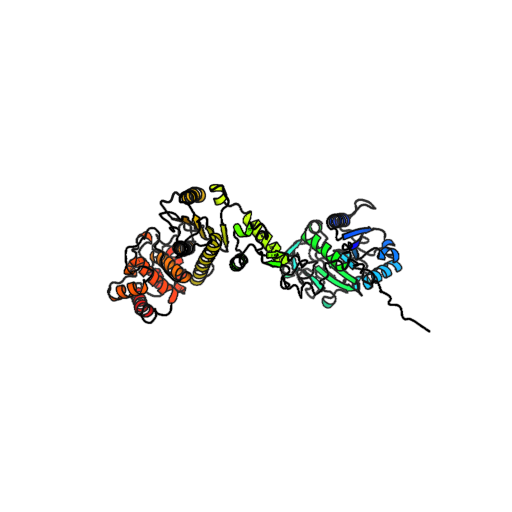0 97.94 225 ARG A N 1
ATOM 1796 C CA . ARG A 1 225 ? 16.605 -10.511 -30.565 1.00 97.94 225 ARG A CA 1
ATOM 1797 C C . ARG A 1 225 ? 15.928 -9.321 -31.225 1.00 97.94 225 ARG A C 1
ATOM 1799 O O . ARG A 1 225 ? 16.557 -8.300 -31.496 1.00 97.94 225 ARG A O 1
ATOM 1806 N N . VAL A 1 226 ? 14.631 -9.454 -31.458 1.00 98.62 226 VAL A N 1
ATOM 1807 C CA . VAL A 1 226 ? 13.778 -8.423 -32.042 1.00 98.62 226 VAL A CA 1
ATOM 1808 C C . VAL A 1 226 ? 12.888 -7.846 -30.949 1.00 98.62 226 VAL A C 1
ATOM 1810 O O . VAL A 1 226 ? 12.174 -8.588 -30.277 1.00 98.62 226 VAL A O 1
ATOM 1813 N N . PHE A 1 227 ? 12.915 -6.530 -30.768 1.00 98.75 227 PHE A N 1
ATOM 1814 C CA . PHE A 1 227 ? 12.011 -5.791 -29.890 1.00 98.75 227 PHE A CA 1
ATOM 1815 C C . PHE A 1 227 ? 11.184 -4.810 -30.717 1.00 98.75 227 PHE A C 1
ATOM 1817 O O . PHE A 1 227 ? 11.718 -4.092 -31.563 1.00 98.75 227 PHE A O 1
ATOM 1824 N N . TYR A 1 228 ? 9.886 -4.732 -30.447 1.00 98.75 228 TYR A N 1
ATOM 1825 C CA . TYR A 1 228 ? 9.016 -3.742 -31.061 1.00 98.75 228 TYR A CA 1
ATOM 1826 C C . TYR A 1 228 ? 8.108 -3.066 -30.034 1.00 98.75 228 TYR A C 1
ATOM 1828 O O . TYR A 1 228 ? 7.616 -3.691 -29.091 1.00 98.75 228 TYR A O 1
ATOM 1836 N N . THR A 1 229 ? 7.852 -1.778 -30.249 1.00 98.50 229 THR A N 1
ATOM 1837 C CA . THR A 1 229 ? 6.800 -1.023 -29.565 1.00 98.50 229 THR A CA 1
ATOM 1838 C C . THR A 1 229 ? 6.056 -0.155 -30.572 1.00 98.50 229 THR A C 1
ATOM 1840 O O . THR A 1 229 ? 6.674 0.556 -31.359 1.00 98.50 229 THR A O 1
ATOM 1843 N N . SER A 1 230 ? 4.727 -0.185 -30.563 1.00 97.75 230 SER A N 1
ATOM 1844 C CA . SER A 1 230 ? 3.876 0.638 -31.424 1.00 97.75 230 SER A CA 1
ATOM 1845 C C . SER A 1 230 ? 3.802 2.091 -30.960 1.00 97.75 230 SER A C 1
ATOM 1847 O O . SER A 1 230 ? 3.209 2.920 -31.641 1.00 97.75 230 SER A O 1
ATOM 1849 N N . LEU A 1 231 ? 4.374 2.398 -29.797 1.00 97.88 231 LEU A N 1
ATOM 1850 C CA . LEU A 1 231 ? 4.371 3.722 -29.190 1.00 97.88 231 LEU A CA 1
ATOM 1851 C C . LEU A 1 231 ? 5.480 4.602 -29.776 1.00 97.88 231 LEU A C 1
ATOM 1853 O O . LEU A 1 231 ? 6.525 4.106 -30.212 1.00 97.88 231 LEU A O 1
ATOM 1857 N N . GLY A 1 232 ? 5.264 5.916 -29.734 1.00 96.56 232 GLY A N 1
ATOM 1858 C CA . GLY A 1 232 ? 6.228 6.921 -30.180 1.00 96.56 232 GLY A CA 1
ATOM 1859 C C . GLY A 1 232 ? 5.735 7.821 -31.315 1.00 96.56 232 GLY A C 1
ATOM 1860 O O . GLY A 1 232 ? 6.573 8.381 -32.028 1.00 96.56 232 GLY A O 1
ATOM 1861 N N . HIS A 1 233 ? 4.420 7.990 -31.497 1.00 97.38 233 HIS A N 1
ATOM 1862 C CA . HIS A 1 233 ? 3.881 8.977 -32.445 1.00 97.38 233 HIS A CA 1
ATOM 1863 C C . HIS A 1 233 ? 4.054 10.400 -31.910 1.00 97.38 233 HIS A C 1
ATOM 1865 O O . HIS A 1 233 ? 4.556 11.294 -32.598 1.00 97.38 233 HIS A O 1
ATOM 1871 N N . ARG A 1 234 ? 3.601 10.614 -30.668 1.00 94.12 234 ARG A N 1
ATOM 1872 C CA . ARG A 1 234 ? 3.513 11.940 -30.048 1.00 94.12 234 ARG A CA 1
ATOM 1873 C C . ARG A 1 234 ? 4.805 12.312 -29.337 1.00 94.12 234 ARG A C 1
ATOM 1875 O O . ARG A 1 234 ? 5.435 11.494 -28.670 1.00 94.12 234 ARG A O 1
ATOM 1882 N N . ASP A 1 235 ? 5.184 13.580 -29.415 1.00 92.38 235 ASP A N 1
ATOM 1883 C CA . ASP A 1 235 ? 6.384 14.085 -28.754 1.00 92.38 235 ASP A CA 1
ATOM 1884 C C . ASP A 1 235 ? 6.277 14.046 -27.217 1.00 92.38 235 ASP A C 1
ATOM 1886 O O . ASP A 1 235 ? 7.302 13.943 -26.544 1.00 92.38 235 ASP A O 1
ATOM 1890 N N . GLU A 1 236 ? 5.069 14.068 -26.634 1.00 93.06 236 GLU A N 1
ATOM 1891 C CA . GLU A 1 236 ? 4.908 13.872 -25.186 1.00 93.06 236 GLU A CA 1
ATOM 1892 C C . GLU A 1 236 ? 5.321 12.464 -24.734 1.00 93.06 236 GLU A C 1
ATOM 1894 O O . GLU A 1 236 ? 5.867 12.326 -23.640 1.00 93.06 236 GLU A O 1
ATOM 1899 N N . VAL A 1 237 ? 5.137 11.435 -25.572 1.00 94.81 237 VAL A N 1
ATOM 1900 C CA . VAL A 1 237 ? 5.571 10.059 -25.266 1.00 94.81 237 VAL A CA 1
ATOM 1901 C C . VAL A 1 237 ? 7.093 10.007 -25.174 1.00 94.81 237 VAL A C 1
ATOM 1903 O O . VAL A 1 237 ? 7.645 9.574 -24.168 1.00 94.81 237 VAL A O 1
ATOM 1906 N N . TRP A 1 238 ? 7.786 10.597 -26.147 1.00 93.81 238 TRP A N 1
ATOM 1907 C CA . TRP A 1 238 ? 9.242 10.767 -26.129 1.00 93.81 238 TRP A CA 1
ATOM 1908 C C . TRP A 1 238 ? 9.756 11.610 -24.952 1.00 93.81 238 TRP A C 1
ATOM 1910 O O . TRP A 1 238 ? 10.936 11.510 -24.600 1.00 93.81 238 TRP A O 1
ATOM 1920 N N . ARG A 1 239 ? 8.911 12.460 -24.349 1.00 89.19 239 ARG A N 1
ATOM 1921 C CA . ARG A 1 239 ? 9.221 13.250 -23.143 1.00 89.19 239 ARG A CA 1
ATOM 1922 C C . ARG A 1 239 ? 9.092 12.470 -21.841 1.00 89.19 239 ARG A C 1
ATOM 1924 O O . ARG A 1 239 ? 9.719 12.865 -20.860 1.00 89.19 239 ARG A O 1
ATOM 1931 N N . ALA A 1 240 ? 8.343 11.376 -21.838 1.00 88.00 240 ALA A N 1
ATOM 1932 C CA . ALA A 1 240 ? 8.076 10.607 -20.639 1.00 88.00 240 ALA A CA 1
ATOM 1933 C C . ALA A 1 240 ? 9.264 9.723 -20.228 1.00 88.00 240 ALA A C 1
ATOM 1935 O O . ALA A 1 240 ? 9.853 9.008 -21.040 1.00 88.00 240 ALA A O 1
ATOM 1936 N N . GLU A 1 241 ? 9.582 9.729 -18.934 1.00 88.25 241 GLU A N 1
ATOM 1937 C CA . GLU A 1 241 ? 10.672 8.924 -18.373 1.00 88.25 241 GLU A CA 1
ATOM 1938 C C . GLU A 1 241 ? 10.418 7.417 -18.519 1.00 88.25 241 GLU A C 1
ATOM 1940 O O . GLU A 1 241 ? 11.325 6.671 -18.881 1.00 88.25 241 GLU A O 1
ATOM 1945 N N . TRP A 1 242 ? 9.173 6.965 -18.326 1.00 89.12 242 TRP A N 1
ATOM 1946 C CA . TRP A 1 242 ? 8.819 5.553 -18.496 1.00 89.12 242 TRP A CA 1
ATOM 1947 C C . TRP A 1 242 ? 9.054 5.067 -19.933 1.00 89.12 242 TRP A C 1
ATOM 1949 O O . TRP A 1 242 ? 9.471 3.925 -20.118 1.00 89.12 242 TRP A O 1
ATOM 1959 N N . PHE A 1 243 ? 8.836 5.924 -20.941 1.00 95.44 243 PHE A N 1
ATOM 1960 C CA . PHE A 1 243 ? 9.042 5.571 -22.346 1.00 95.44 243 PHE A CA 1
ATOM 1961 C C . PHE A 1 243 ? 10.526 5.567 -22.710 1.00 95.44 243 PHE A C 1
ATOM 1963 O O . PHE A 1 243 ? 10.978 4.645 -23.385 1.00 95.44 243 PHE A O 1
ATOM 1970 N N . ARG A 1 244 ? 11.306 6.534 -22.195 1.00 94.50 244 ARG A N 1
ATOM 1971 C CA . ARG A 1 244 ? 12.776 6.480 -22.261 1.00 94.50 244 ARG A CA 1
ATOM 1972 C C . ARG A 1 244 ? 13.276 5.140 -21.726 1.00 94.50 244 ARG A C 1
ATOM 1974 O O . ARG A 1 244 ? 13.992 4.445 -22.433 1.00 94.50 244 ARG A O 1
ATOM 1981 N N . ASN A 1 245 ? 12.879 4.769 -20.509 1.00 91.38 245 ASN A N 1
ATOM 1982 C CA . ASN A 1 245 ? 13.329 3.528 -19.880 1.00 91.38 245 ASN A CA 1
ATOM 1983 C C . ASN A 1 245 ? 12.845 2.295 -20.664 1.00 91.38 245 ASN A C 1
ATOM 1985 O O . ASN A 1 245 ? 13.615 1.363 -20.861 1.00 91.38 245 ASN A O 1
ATOM 1989 N N . HIS A 1 246 ? 11.612 2.312 -21.185 1.00 96.12 246 HIS A N 1
ATOM 1990 C CA . HIS A 1 246 ? 11.066 1.234 -22.017 1.00 96.12 246 HIS A CA 1
ATOM 1991 C C . HIS A 1 246 ? 11.905 0.992 -23.271 1.00 96.12 246 HIS A C 1
ATOM 1993 O O . HIS A 1 246 ? 12.280 -0.144 -23.562 1.00 96.12 246 HIS A O 1
ATOM 1999 N N . LEU A 1 247 ? 12.242 2.067 -23.984 1.00 97.81 247 LEU A N 1
ATOM 2000 C CA . LEU A 1 247 ? 12.999 1.974 -25.221 1.00 97.81 247 LEU A CA 1
ATOM 2001 C C . LEU A 1 247 ? 14.487 1.680 -24.971 1.00 97.81 247 LEU A C 1
ATOM 2003 O O . LEU A 1 247 ? 15.057 0.854 -25.675 1.00 97.81 247 LEU A O 1
ATOM 2007 N N . VAL A 1 248 ? 15.108 2.283 -23.952 1.00 96.00 248 VAL A N 1
ATOM 2008 C CA . VAL A 1 248 ? 16.510 2.014 -23.573 1.00 96.00 248 VAL A CA 1
ATOM 2009 C C . VAL A 1 248 ? 16.702 0.560 -23.145 1.00 96.00 248 VAL A C 1
ATOM 2011 O O . VAL A 1 248 ? 17.593 -0.114 -23.656 1.00 96.00 248 VAL A O 1
ATOM 2014 N N . GLU A 1 249 ? 15.850 0.036 -22.263 1.00 94.44 249 GLU A N 1
ATOM 2015 C CA . GLU A 1 249 ? 15.956 -1.361 -21.829 1.00 94.44 249 GLU A CA 1
ATOM 2016 C C . GLU A 1 249 ? 15.596 -2.341 -22.960 1.00 94.44 249 GLU A C 1
ATOM 2018 O O . GLU A 1 249 ? 16.185 -3.418 -23.047 1.00 94.44 249 GLU A O 1
ATOM 2023 N N . GLY A 1 250 ? 14.702 -1.958 -23.883 1.00 96.38 250 GLY A N 1
ATOM 2024 C CA . GLY A 1 250 ? 14.453 -2.699 -25.125 1.00 96.38 250 GLY A CA 1
ATOM 2025 C C . GLY A 1 250 ? 15.677 -2.755 -26.051 1.00 96.38 250 GLY A C 1
ATOM 2026 O O . GLY A 1 250 ? 16.013 -3.826 -26.556 1.00 96.38 250 GLY A O 1
ATOM 2027 N N . LEU A 1 251 ? 16.387 -1.632 -26.219 1.00 97.62 251 LEU A N 1
ATOM 2028 C CA . LEU A 1 251 ? 17.636 -1.541 -26.990 1.00 97.62 251 LEU A CA 1
ATOM 2029 C C . LEU A 1 251 ? 18.733 -2.425 -26.401 1.00 97.62 251 LEU A C 1
ATOM 2031 O O . LEU A 1 251 ? 19.350 -3.210 -27.120 1.00 97.62 251 LEU A O 1
ATOM 2035 N N . LEU A 1 252 ? 18.937 -2.344 -25.087 1.00 95.44 252 LEU A N 1
ATOM 2036 C CA . LEU A 1 252 ? 19.910 -3.175 -24.385 1.00 95.44 252 LEU A CA 1
ATOM 2037 C C . LEU A 1 252 ? 19.544 -4.658 -24.481 1.00 95.44 252 LEU A C 1
ATOM 2039 O O . LEU A 1 252 ? 20.417 -5.496 -24.709 1.00 95.44 252 LEU A O 1
ATOM 2043 N N . TRP A 1 253 ? 18.262 -5.005 -24.338 1.00 95.00 253 TRP A N 1
ATOM 2044 C CA . TRP A 1 253 ? 17.811 -6.394 -24.427 1.00 95.00 253 TRP A CA 1
ATOM 2045 C C . TRP A 1 253 ? 18.044 -6.979 -25.817 1.00 95.00 253 TRP A C 1
ATOM 2047 O O . TRP A 1 253 ? 18.578 -8.089 -25.914 1.00 95.00 253 TRP A O 1
ATOM 2057 N N . ALA A 1 254 ? 17.719 -6.217 -26.865 1.00 96.75 254 ALA A N 1
ATOM 2058 C CA . ALA A 1 254 ? 17.948 -6.609 -28.250 1.00 96.75 254 ALA A CA 1
ATOM 2059 C C . ALA A 1 254 ? 19.444 -6.761 -28.567 1.00 96.75 254 ALA A C 1
ATOM 2061 O O . ALA A 1 254 ? 19.831 -7.712 -29.235 1.00 96.75 254 ALA A O 1
ATOM 2062 N N . ALA A 1 255 ? 20.293 -5.882 -28.029 1.00 95.62 255 ALA A N 1
ATOM 2063 C CA . ALA A 1 255 ? 21.747 -5.953 -28.185 1.00 95.62 255 ALA A CA 1
ATOM 2064 C C . ALA A 1 255 ? 22.418 -7.077 -27.366 1.00 95.62 255 ALA A C 1
ATOM 2066 O O . ALA A 1 255 ? 23.638 -7.223 -27.411 1.00 95.62 255 ALA A O 1
ATOM 2067 N N . GLY A 1 256 ? 21.665 -7.830 -26.551 1.00 90.50 256 GLY A N 1
ATOM 2068 C CA . GLY A 1 256 ? 22.242 -8.814 -25.626 1.00 90.50 256 GLY A CA 1
ATOM 2069 C C . GLY A 1 256 ? 23.074 -8.181 -24.501 1.00 90.50 256 GLY A C 1
ATOM 2070 O O . GLY A 1 256 ? 23.938 -8.833 -23.927 1.00 90.50 256 GLY A O 1
ATOM 2071 N N . LYS A 1 257 ? 22.838 -6.897 -24.204 1.00 85.50 257 LYS A N 1
ATOM 2072 C CA . LYS A 1 257 ? 23.543 -6.098 -23.183 1.00 85.50 257 LYS A CA 1
ATOM 2073 C C . LYS A 1 257 ? 22.648 -5.680 -22.017 1.00 85.50 257 LYS A C 1
ATOM 2075 O O . LYS A 1 257 ? 23.127 -5.066 -21.067 1.00 85.50 257 LYS A O 1
ATOM 2080 N N . SER A 1 258 ? 21.350 -5.985 -22.078 1.00 68.06 258 SER A N 1
ATOM 2081 C CA . SER A 1 258 ? 20.494 -5.950 -20.890 1.00 68.06 258 SER A CA 1
ATOM 2082 C C . SER A 1 258 ? 21.110 -6.901 -19.871 1.00 68.06 258 SER A C 1
ATOM 2084 O O . SER A 1 258 ? 21.597 -7.947 -20.311 1.00 68.06 258 SER A O 1
ATOM 2086 N N . PRO A 1 259 ? 21.135 -6.555 -18.569 1.00 57.72 259 PRO A N 1
ATOM 2087 C CA . PRO A 1 259 ? 21.702 -7.422 -17.549 1.00 57.72 259 PRO A CA 1
ATOM 2088 C C . PRO A 1 259 ? 21.186 -8.838 -17.782 1.00 57.72 259 PRO A C 1
ATOM 2090 O O . PRO A 1 259 ? 19.980 -9.090 -17.674 1.00 57.72 259 PRO A O 1
ATOM 2093 N N . GLU A 1 260 ? 22.069 -9.738 -18.227 1.00 41.78 260 GLU A N 1
ATOM 2094 C CA . GLU A 1 260 ? 21.651 -11.099 -18.495 1.00 41.78 260 GLU A CA 1
ATOM 2095 C C . GLU A 1 260 ? 21.106 -11.634 -17.177 1.00 41.78 260 GLU A C 1
ATOM 2097 O O . GLU A 1 260 ? 21.786 -11.636 -16.147 1.00 41.78 260 GLU A O 1
ATOM 2102 N N . LYS A 1 261 ? 19.855 -12.097 -17.204 1.00 42.06 261 LYS A N 1
ATOM 2103 C CA . LYS A 1 261 ? 19.408 -13.098 -16.248 1.00 42.06 261 LYS A CA 1
ATOM 2104 C C . LYS A 1 261 ? 20.296 -14.324 -16.480 1.00 42.06 261 LYS A C 1
ATOM 2106 O O . LYS A 1 261 ? 19.883 -15.257 -17.157 1.00 42.06 261 LYS A O 1
ATOM 2111 N N . THR A 1 262 ? 21.502 -14.362 -15.917 1.00 36.78 262 THR A N 1
ATOM 2112 C CA . THR A 1 262 ? 22.059 -15.651 -15.535 1.00 36.78 262 THR A CA 1
ATOM 2113 C C . THR A 1 262 ? 21.129 -16.139 -14.436 1.00 36.78 262 THR A C 1
ATOM 2115 O O . THR A 1 262 ? 21.005 -15.511 -13.380 1.00 36.78 262 THR A O 1
ATOM 2118 N N . GLU A 1 263 ? 20.423 -17.232 -14.701 1.00 34.09 263 GLU A N 1
ATOM 2119 C CA . GLU A 1 263 ? 19.537 -17.909 -13.753 1.00 34.09 263 GLU A CA 1
ATOM 2120 C C . GLU A 1 263 ? 20.201 -18.179 -12.381 1.00 34.09 263 GLU A C 1
ATOM 2122 O O . GLU A 1 263 ? 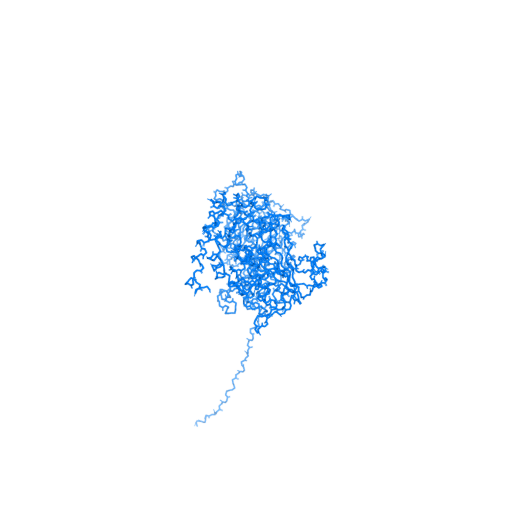19.490 -18.437 -11.417 1.00 34.09 263 GLU A O 1
ATOM 2127 N N . GLU A 1 264 ? 21.522 -18.018 -12.227 1.00 34.97 264 GLU A N 1
ATOM 2128 C CA . GLU A 1 264 ? 22.246 -18.042 -10.945 1.00 34.97 264 GLU A CA 1
ATOM 2129 C C . GLU A 1 264 ? 22.029 -16.828 -10.012 1.00 34.97 264 GLU A C 1
ATOM 2131 O O . GLU A 1 264 ? 22.177 -16.969 -8.796 1.00 34.97 264 GLU A O 1
ATOM 2136 N N . ILE A 1 265 ? 21.655 -15.633 -10.496 1.00 40.72 265 ILE A N 1
ATOM 2137 C CA . ILE A 1 265 ? 21.461 -14.468 -9.596 1.00 40.72 265 ILE A CA 1
ATOM 2138 C C . ILE A 1 265 ? 20.081 -14.508 -8.926 1.00 40.72 265 ILE A C 1
ATOM 2140 O O . ILE A 1 265 ? 19.943 -14.149 -7.749 1.00 40.72 265 ILE A O 1
ATOM 2144 N N . LEU A 1 266 ? 19.073 -15.012 -9.643 1.00 40.50 266 LEU A N 1
ATOM 2145 C CA . LEU A 1 266 ? 17.730 -15.245 -9.110 1.00 40.50 266 LEU A CA 1
ATOM 2146 C C . LEU A 1 266 ? 17.526 -16.667 -8.585 1.00 40.50 266 LEU A C 1
ATOM 2148 O O . LEU A 1 266 ? 16.525 -16.883 -7.925 1.00 40.50 266 LEU A O 1
ATOM 2152 N N . ARG A 1 267 ? 18.450 -17.614 -8.790 1.00 41.81 267 ARG A N 1
ATOM 2153 C CA . ARG A 1 267 ? 18.508 -18.865 -8.019 1.00 41.81 267 ARG A CA 1
ATOM 2154 C C . ARG A 1 267 ? 19.883 -19.041 -7.400 1.00 41.81 267 ARG A C 1
ATOM 2156 O O . ARG A 1 267 ? 20.793 -19.560 -8.033 1.00 41.81 267 ARG A O 1
ATOM 2163 N N . GLY A 1 268 ? 20.035 -18.638 -6.137 1.00 54.91 268 GLY A N 1
ATOM 2164 C CA . GLY A 1 268 ? 21.263 -18.937 -5.386 1.00 54.91 268 GLY A CA 1
ATOM 2165 C C . GLY A 1 268 ? 21.827 -17.828 -4.504 1.00 54.91 268 GLY A C 1
ATOM 2166 O O . GLY A 1 268 ? 22.708 -18.110 -3.682 1.00 54.91 268 GLY A O 1
ATOM 2167 N N . CYS A 1 269 ? 21.323 -16.587 -4.566 1.00 62.88 269 CYS A N 1
ATOM 2168 C CA . CYS A 1 269 ? 21.777 -15.563 -3.625 1.00 62.88 269 CYS A CA 1
ATOM 2169 C C . CYS A 1 269 ? 21.256 -15.862 -2.212 1.00 62.88 269 CYS A C 1
ATOM 2171 O O . CYS A 1 269 ? 20.220 -15.359 -1.779 1.00 62.88 269 CYS A O 1
ATOM 2173 N N . LYS A 1 270 ? 22.031 -16.631 -1.436 1.00 74.81 270 LYS A N 1
ATOM 2174 C CA . LYS A 1 270 ? 21.737 -16.961 -0.028 1.00 74.81 270 LYS A CA 1
ATOM 2175 C C . LYS A 1 270 ? 21.504 -15.719 0.845 1.00 74.81 270 LYS A C 1
ATOM 2177 O O . LYS A 1 270 ? 20.889 -15.825 1.902 1.00 74.81 270 LYS A O 1
ATOM 2182 N N . ARG A 1 271 ? 22.000 -14.548 0.418 1.00 78.56 271 ARG A N 1
ATOM 2183 C CA . ARG A 1 271 ? 21.881 -13.278 1.146 1.00 78.56 271 ARG A CA 1
ATOM 2184 C C . ARG A 1 271 ? 20.496 -12.641 1.011 1.00 78.56 271 ARG A C 1
ATOM 2186 O O . ARG A 1 271 ? 19.921 -12.287 2.035 1.00 78.56 271 ARG A O 1
ATOM 2193 N N . CYS A 1 272 ? 19.982 -12.459 -0.208 1.00 80.00 272 CYS A N 1
ATOM 2194 C CA . CYS A 1 272 ? 18.648 -11.876 -0.427 1.00 80.00 272 CYS A CA 1
ATOM 2195 C C . CYS A 1 272 ? 17.551 -12.926 -0.606 1.00 80.00 272 CYS A C 1
ATOM 2197 O O . CYS A 1 272 ? 16.381 -12.561 -0.610 1.00 80.00 272 CYS A O 1
ATOM 2199 N N . LYS A 1 273 ? 17.910 -14.211 -0.730 1.00 81.31 273 LYS A N 1
ATOM 2200 C CA . LYS A 1 273 ? 16.983 -15.298 -1.066 1.00 81.31 273 LYS A CA 1
ATOM 2201 C C . LYS A 1 273 ? 16.163 -14.951 -2.309 1.00 81.31 273 LYS A C 1
ATOM 2203 O O . LYS A 1 273 ? 14.946 -15.044 -2.280 1.00 81.31 273 LYS A O 1
ATOM 2208 N N . GLU A 1 274 ? 16.852 -14.482 -3.353 1.00 73.44 274 GLU A N 1
ATOM 2209 C CA . GLU A 1 274 ? 16.269 -14.244 -4.687 1.00 73.44 274 GLU A CA 1
ATOM 2210 C C . GLU A 1 274 ? 15.324 -13.027 -4.764 1.00 73.44 274 GLU A C 1
ATOM 2212 O O . GLU A 1 274 ? 14.794 -12.708 -5.821 1.00 73.44 274 GLU A O 1
ATOM 2217 N N . ARG A 1 275 ? 15.175 -12.271 -3.667 1.00 80.38 275 ARG A N 1
ATOM 2218 C CA . ARG A 1 275 ? 14.299 -11.088 -3.589 1.00 80.38 275 ARG A CA 1
ATOM 2219 C C . ARG A 1 275 ? 14.857 -9.850 -4.302 1.00 80.38 275 ARG A C 1
ATOM 2221 O O . ARG A 1 275 ? 14.119 -8.907 -4.563 1.00 80.38 275 ARG A O 1
ATOM 2228 N N . GLY A 1 276 ? 16.169 -9.795 -4.552 1.00 79.50 276 GLY A N 1
ATOM 2229 C CA . GLY A 1 276 ? 16.876 -8.585 -5.020 1.00 79.50 276 GLY A CA 1
ATOM 2230 C C . GLY A 1 276 ? 17.115 -7.521 -3.944 1.00 79.50 276 GLY A C 1
ATOM 2231 O O . GLY A 1 276 ? 17.907 -6.600 -4.124 1.00 79.50 276 GLY A O 1
ATOM 2232 N N . VAL A 1 277 ? 16.503 -7.685 -2.772 1.00 86.69 277 VAL A N 1
ATOM 2233 C CA . VAL A 1 277 ? 16.616 -6.774 -1.632 1.00 86.69 277 VAL A CA 1
ATOM 2234 C C . VAL A 1 277 ? 17.010 -7.530 -0.366 1.00 86.69 277 VAL A C 1
ATOM 2236 O O . VAL A 1 277 ? 16.807 -8.737 -0.235 1.00 86.69 277 VAL A O 1
ATOM 2239 N N . VAL A 1 278 ? 17.595 -6.822 0.590 1.00 91.88 278 VAL A N 1
ATOM 2240 C CA . VAL A 1 278 ? 17.866 -7.321 1.940 1.00 91.88 278 VAL A CA 1
ATOM 2241 C C . VAL A 1 278 ? 17.162 -6.438 2.953 1.00 91.88 278 VAL A C 1
ATOM 2243 O O . VAL A 1 278 ? 17.044 -5.230 2.766 1.00 91.88 278 VAL A O 1
ATOM 2246 N N . ASP A 1 279 ? 16.718 -7.028 4.054 1.00 93.88 279 ASP A N 1
ATOM 2247 C CA . ASP A 1 279 ? 16.063 -6.279 5.120 1.00 93.88 279 ASP A CA 1
ATOM 2248 C C . ASP A 1 279 ? 16.969 -5.149 5.637 1.00 93.88 279 ASP A C 1
ATOM 2250 O O . ASP A 1 279 ? 18.166 -5.338 5.891 1.00 93.88 279 ASP A O 1
ATOM 2254 N N . CYS A 1 280 ? 16.399 -3.957 5.819 1.00 93.88 280 CYS A N 1
ATOM 2255 C CA . CYS A 1 280 ? 17.148 -2.837 6.363 1.00 93.88 280 CYS A CA 1
ATOM 2256 C C . CYS A 1 280 ? 17.522 -3.129 7.820 1.00 93.88 280 CYS A C 1
ATOM 2258 O O . CYS A 1 280 ? 16.668 -3.249 8.698 1.00 93.88 280 CYS A O 1
ATOM 2260 N N . ASN A 1 281 ? 18.823 -3.170 8.100 1.00 91.69 281 ASN A N 1
ATOM 2261 C CA . ASN A 1 281 ? 19.344 -3.514 9.423 1.00 91.69 281 ASN A CA 1
ATOM 2262 C C . ASN A 1 281 ? 19.163 -2.424 10.497 1.00 91.69 281 ASN A C 1
ATOM 2264 O O . ASN A 1 281 ? 19.684 -2.564 11.600 1.00 91.69 281 ASN A O 1
ATOM 2268 N N . ARG A 1 282 ? 18.469 -1.324 10.179 1.00 92.75 282 ARG A N 1
ATOM 2269 C CA . ARG A 1 282 ? 18.104 -0.265 11.134 1.00 92.75 282 ARG A CA 1
ATOM 2270 C C . ARG A 1 282 ? 16.767 -0.510 11.824 1.00 92.75 282 ARG A C 1
ATOM 2272 O O . ARG A 1 282 ? 16.498 0.148 12.819 1.00 92.75 282 ARG A O 1
ATOM 2279 N N . HIS A 1 283 ? 15.959 -1.429 11.307 1.00 91.12 283 HIS A N 1
ATOM 2280 C CA . HIS A 1 283 ? 14.624 -1.709 11.823 1.00 91.12 283 HIS A CA 1
ATOM 2281 C C . HIS A 1 283 ? 14.578 -3.160 12.302 1.00 91.12 283 HIS A C 1
ATOM 2283 O O . HIS A 1 283 ? 15.090 -4.022 11.588 1.00 91.12 283 HIS A O 1
ATOM 2289 N N . PRO A 1 284 ? 14.003 -3.472 13.471 1.00 90.00 284 PRO A N 1
ATOM 2290 C CA . PRO A 1 284 ? 13.742 -4.846 13.887 1.00 90.00 284 PRO A CA 1
ATOM 2291 C C . PRO A 1 284 ? 12.607 -5.467 13.048 1.00 90.00 284 PRO A C 1
ATOM 2293 O O . PRO A 1 284 ? 11.899 -4.771 12.319 1.00 90.00 284 PRO A O 1
ATOM 2296 N N . LYS A 1 285 ? 12.494 -6.802 13.063 1.00 88.94 285 LYS A N 1
ATOM 2297 C CA . LYS A 1 285 ? 11.631 -7.559 12.131 1.00 88.94 285 LYS A CA 1
ATOM 2298 C C . LYS A 1 285 ? 10.146 -7.214 12.279 1.00 88.94 285 LYS A C 1
ATOM 2300 O O . LYS A 1 285 ? 9.459 -7.059 11.278 1.00 88.94 285 LYS A O 1
ATOM 2305 N N . ASP A 1 286 ? 9.688 -7.111 13.514 1.00 85.19 286 ASP A N 1
ATOM 2306 C CA . ASP A 1 286 ? 8.332 -6.735 13.905 1.00 85.19 286 ASP A CA 1
ATOM 2307 C C . ASP A 1 286 ? 7.956 -5.337 13.400 1.00 85.19 286 ASP A C 1
ATOM 2309 O O . ASP A 1 286 ? 6.926 -5.187 12.747 1.00 85.19 286 ASP A O 1
ATOM 2313 N N . LEU A 1 287 ? 8.826 -4.338 13.590 1.00 86.50 287 LEU A N 1
ATOM 2314 C CA . LEU A 1 287 ? 8.569 -2.985 13.081 1.00 86.50 287 LEU A CA 1
ATOM 2315 C C . LEU A 1 287 ? 8.560 -2.926 11.554 1.00 86.50 287 LEU A C 1
ATOM 2317 O O . LEU A 1 287 ? 7.720 -2.239 10.984 1.00 86.50 287 LEU A O 1
ATOM 2321 N N . ARG A 1 288 ? 9.439 -3.680 10.877 1.00 90.19 288 ARG A N 1
ATOM 2322 C CA . ARG A 1 288 ? 9.389 -3.778 9.408 1.00 90.19 288 ARG A CA 1
ATOM 2323 C C . ARG A 1 288 ? 8.062 -4.350 8.930 1.00 90.19 288 ARG A C 1
ATOM 2325 O O . ARG A 1 288 ? 7.521 -3.850 7.956 1.00 90.19 288 ARG A O 1
ATOM 2332 N N . GLN A 1 289 ? 7.565 -5.396 9.586 1.00 87.94 289 GLN A N 1
ATOM 2333 C CA . GLN A 1 289 ? 6.304 -6.020 9.203 1.00 87.94 289 GLN A CA 1
ATOM 2334 C C . GLN A 1 289 ? 5.137 -5.041 9.365 1.00 87.94 289 GLN A C 1
ATOM 2336 O O . GLN A 1 289 ? 4.363 -4.896 8.429 1.00 87.94 289 GLN A O 1
ATOM 2341 N N . ALA A 1 290 ? 5.073 -4.321 10.490 1.00 86.00 290 ALA A N 1
ATOM 2342 C CA . ALA A 1 290 ? 4.042 -3.311 10.725 1.00 86.00 290 ALA A CA 1
ATOM 2343 C C . ALA A 1 290 ? 4.090 -2.159 9.700 1.00 86.00 290 ALA A C 1
ATOM 2345 O O . ALA A 1 290 ? 3.051 -1.703 9.238 1.00 86.00 290 ALA A O 1
ATOM 2346 N N . GLU A 1 291 ? 5.288 -1.705 9.320 1.00 89.56 291 GLU A N 1
ATOM 2347 C CA . GLU A 1 291 ? 5.503 -0.631 8.332 1.00 89.56 291 GLU A CA 1
ATOM 2348 C C . GLU A 1 291 ? 5.266 -1.031 6.872 1.00 89.56 291 GLU A C 1
ATOM 2350 O O . GLU A 1 291 ? 5.155 -0.164 6.005 1.00 89.56 291 GLU A O 1
ATOM 2355 N N . LEU A 1 292 ? 5.268 -2.329 6.570 1.00 88.25 292 LEU A N 1
ATOM 2356 C CA . LEU A 1 292 ? 5.027 -2.844 5.220 1.00 88.25 292 LEU A CA 1
ATOM 2357 C C . LEU A 1 292 ? 3.545 -3.112 4.948 1.00 88.25 292 LEU A C 1
ATOM 2359 O O . LEU A 1 292 ? 3.188 -3.423 3.813 1.00 88.25 292 LEU A O 1
ATOM 2363 N N . GLU A 1 293 ? 2.687 -2.988 5.958 1.00 87.75 293 GLU A N 1
ATOM 2364 C CA . GLU A 1 293 ? 1.245 -3.029 5.757 1.00 87.75 293 GLU A CA 1
ATOM 2365 C C . GLU A 1 293 ? 0.786 -1.835 4.910 1.00 87.75 293 GLU A C 1
ATOM 2367 O O . GLU A 1 293 ? 1.276 -0.710 5.043 1.00 87.75 293 GLU A O 1
ATOM 2372 N N . GLU A 1 294 ? -0.157 -2.090 4.006 1.00 82.81 294 GLU A N 1
ATOM 2373 C CA . GLU A 1 294 ? -0.604 -1.097 3.037 1.00 82.81 294 GLU A CA 1
ATOM 2374 C C . GLU A 1 294 ? -1.161 0.161 3.725 1.00 82.81 294 GLU A C 1
ATOM 2376 O O . GLU A 1 294 ? -1.984 0.093 4.640 1.00 82.81 294 GLU A O 1
ATOM 2381 N N . GLY A 1 295 ? -0.688 1.329 3.282 1.00 85.94 295 GLY A N 1
ATOM 2382 C CA . GLY A 1 295 ? -1.111 2.624 3.816 1.00 85.94 295 GLY A CA 1
ATOM 2383 C C . GLY A 1 295 ? -0.533 2.992 5.187 1.00 85.94 295 GLY A C 1
ATOM 2384 O O . GLY A 1 295 ? -0.939 4.018 5.727 1.00 85.94 295 GLY A O 1
ATOM 2385 N N . VAL A 1 296 ? 0.394 2.207 5.752 1.00 94.00 296 VAL A N 1
ATOM 2386 C CA . VAL A 1 296 ? 1.074 2.546 7.013 1.00 94.00 296 VAL A CA 1
ATOM 2387 C C . VAL A 1 296 ? 2.321 3.396 6.759 1.00 94.00 296 VAL A C 1
ATOM 2389 O O . VAL A 1 296 ? 3.090 3.134 5.831 1.00 94.00 296 VAL A O 1
ATOM 2392 N N . PHE A 1 297 ? 2.538 4.425 7.580 1.00 95.56 297 PHE A N 1
ATOM 2393 C CA . PHE A 1 297 ? 3.728 5.280 7.532 1.00 95.56 297 PHE A CA 1
ATOM 2394 C C . PHE A 1 297 ? 4.106 5.807 8.924 1.00 95.56 297 PHE A C 1
ATOM 2396 O O . PHE A 1 297 ? 3.231 6.241 9.668 1.00 95.56 297 PHE A O 1
ATOM 2403 N N . CYS A 1 298 ? 5.403 5.867 9.244 1.00 95.31 298 CYS A N 1
ATOM 2404 C CA . CYS A 1 298 ? 5.958 6.566 10.414 1.00 95.31 298 CYS A CA 1
ATOM 2405 C C . CYS A 1 298 ? 7.067 7.545 10.009 1.00 95.31 298 CYS A C 1
ATOM 2407 O O . CYS A 1 298 ? 7.908 7.246 9.152 1.00 95.31 298 CYS A O 1
ATOM 2409 N N . THR A 1 299 ? 7.144 8.702 10.676 1.00 95.38 299 THR A N 1
ATOM 2410 C CA . THR A 1 299 ? 8.203 9.693 10.409 1.00 95.38 299 THR A CA 1
ATOM 2411 C C . THR A 1 299 ? 9.604 9.164 10.708 1.00 95.38 299 THR A C 1
ATOM 2413 O O . THR A 1 299 ? 10.541 9.507 9.985 1.00 95.38 299 THR A O 1
ATOM 2416 N N . GLU A 1 300 ? 9.783 8.305 11.716 1.00 92.81 300 GLU A N 1
ATOM 2417 C CA . GLU A 1 300 ? 11.089 7.700 12.017 1.00 92.81 300 GLU A CA 1
ATOM 2418 C C . GLU A 1 300 ? 11.537 6.717 10.928 1.00 92.81 300 GLU A C 1
ATOM 2420 O O . GLU A 1 300 ? 12.696 6.737 10.502 1.00 92.81 300 GLU A O 1
ATOM 2425 N N . ALA A 1 301 ? 10.612 5.888 10.441 1.00 93.69 301 ALA A N 1
ATOM 2426 C CA . ALA A 1 301 ? 10.847 4.943 9.357 1.00 93.69 301 ALA A CA 1
ATOM 2427 C C . ALA A 1 301 ? 11.172 5.670 8.040 1.00 93.69 301 ALA A C 1
ATOM 2429 O O . ALA A 1 301 ? 12.194 5.386 7.404 1.00 93.69 301 ALA A O 1
ATOM 2430 N N . ALA A 1 302 ? 10.360 6.668 7.677 1.00 95.00 302 ALA A N 1
ATOM 2431 C CA . ALA A 1 302 ? 10.536 7.482 6.475 1.00 95.00 302 ALA A CA 1
ATOM 2432 C C . ALA A 1 302 ? 11.860 8.269 6.480 1.00 95.00 302 ALA A C 1
ATOM 2434 O O . ALA A 1 302 ? 12.525 8.375 5.450 1.00 95.00 302 ALA A O 1
ATOM 2435 N N . ARG A 1 303 ? 12.305 8.758 7.646 1.00 94.44 303 ARG A N 1
ATOM 2436 C CA . ARG A 1 303 ? 13.591 9.466 7.813 1.00 94.44 303 ARG A CA 1
ATOM 2437 C C . ARG A 1 303 ? 14.801 8.536 7.954 1.00 94.44 303 ARG A C 1
ATOM 2439 O O . ARG A 1 303 ? 15.915 9.007 8.203 1.00 94.44 303 ARG A O 1
ATOM 2446 N N . CYS A 1 304 ? 14.632 7.220 7.815 1.00 95.19 304 CYS A N 1
ATOM 2447 C CA . CYS A 1 304 ? 15.748 6.289 7.930 1.00 95.19 304 CYS A CA 1
ATOM 2448 C C . CYS A 1 304 ? 16.836 6.600 6.893 1.00 95.19 304 CYS A C 1
ATOM 2450 O O . CYS A 1 304 ? 16.647 6.400 5.696 1.00 95.19 304 CYS A O 1
ATOM 2452 N N . LYS A 1 305 ? 18.031 6.977 7.365 1.00 95.06 305 LYS A N 1
ATOM 2453 C CA . LYS A 1 305 ? 19.179 7.346 6.513 1.00 95.06 305 LYS A CA 1
ATOM 2454 C C . LYS A 1 305 ? 19.656 6.243 5.558 1.00 95.06 305 LYS A C 1
ATOM 2456 O O . LYS A 1 305 ? 20.449 6.528 4.672 1.00 95.06 305 LYS A O 1
ATOM 2461 N N . LYS A 1 306 ? 19.246 4.986 5.770 1.00 94.69 306 LYS A N 1
ATOM 2462 C CA . LYS A 1 306 ? 19.628 3.857 4.908 1.00 94.69 306 LYS A CA 1
ATOM 2463 C C . LYS A 1 306 ? 18.577 3.538 3.852 1.00 94.69 306 LYS A C 1
ATOM 2465 O O . LYS A 1 306 ? 18.910 3.476 2.680 1.00 94.69 306 LYS A O 1
ATOM 2470 N N . CYS A 1 307 ? 17.339 3.288 4.275 1.00 94.44 307 CYS A N 1
ATOM 2471 C CA . CYS A 1 307 ? 16.289 2.795 3.377 1.00 94.44 307 CYS A CA 1
ATOM 2472 C C . CYS A 1 307 ? 15.285 3.867 2.942 1.00 94.44 307 CYS A C 1
ATOM 2474 O O . CYS A 1 307 ? 14.510 3.611 2.025 1.00 94.44 307 CYS A O 1
ATOM 2476 N N . GLN A 1 308 ? 15.290 5.042 3.585 1.00 94.75 308 GLN A N 1
ATOM 2477 C CA . GLN A 1 308 ? 14.396 6.166 3.280 1.00 94.75 308 GLN A CA 1
ATOM 2478 C C . GLN A 1 308 ? 12.906 5.764 3.293 1.00 94.75 308 GLN A C 1
ATOM 2480 O O . GLN A 1 308 ? 12.131 6.150 2.423 1.00 94.75 308 GLN A O 1
ATOM 2485 N N . GLY A 1 309 ? 12.509 4.932 4.262 1.00 93.69 309 GLY A N 1
ATOM 2486 C CA . GLY A 1 309 ? 11.142 4.413 4.391 1.00 93.69 309 GLY A CA 1
ATOM 2487 C C . GLY A 1 309 ? 10.855 3.110 3.641 1.00 93.69 309 GLY A C 1
ATOM 2488 O O . GLY A 1 309 ? 9.815 2.506 3.871 1.00 93.69 309 GLY A O 1
ATOM 2489 N N . ALA A 1 310 ? 11.778 2.608 2.814 1.00 93.81 310 ALA A N 1
ATOM 2490 C CA . ALA A 1 310 ? 11.550 1.385 2.040 1.00 93.81 310 ALA A CA 1
ATOM 2491 C C . ALA A 1 310 ? 11.542 0.085 2.869 1.00 93.81 310 ALA A C 1
ATOM 2493 O O . ALA A 1 310 ? 11.156 -0.962 2.365 1.00 93.81 310 ALA A O 1
ATOM 2494 N N . MET A 1 311 ? 12.029 0.123 4.116 1.00 95.00 311 MET A N 1
ATOM 2495 C CA . MET A 1 311 ? 12.227 -1.020 5.035 1.00 95.00 311 MET A CA 1
ATOM 2496 C C . MET A 1 311 ? 13.195 -2.116 4.558 1.00 95.00 311 MET A C 1
ATOM 2498 O O . MET A 1 311 ? 13.678 -2.916 5.364 1.00 95.00 311 MET A O 1
ATOM 2502 N N . VAL A 1 312 ? 13.574 -2.098 3.286 1.00 93.50 312 VAL A N 1
ATOM 2503 C CA . VAL A 1 312 ? 14.583 -2.953 2.664 1.00 93.50 312 VAL A CA 1
ATOM 2504 C C . VAL A 1 312 ? 15.642 -2.099 1.958 1.00 93.50 312 VAL A C 1
ATOM 2506 O O . VAL A 1 312 ? 15.492 -0.887 1.796 1.00 93.50 312 VAL A O 1
ATOM 2509 N N . LEU A 1 313 ? 16.762 -2.721 1.614 1.00 92.69 313 LEU A N 1
ATOM 2510 C CA . LEU A 1 313 ? 17.891 -2.134 0.898 1.00 92.69 313 LEU A CA 1
ATOM 2511 C C . LEU A 1 313 ? 18.176 -2.976 -0.346 1.00 92.69 313 LEU A C 1
ATOM 2513 O O . LEU A 1 313 ? 17.975 -4.192 -0.288 1.00 92.69 313 LEU A O 1
ATOM 2517 N N . PRO A 1 314 ? 18.707 -2.389 -1.430 1.00 86.94 314 PRO A N 1
ATOM 2518 C CA . PRO A 1 314 ? 19.143 -3.177 -2.574 1.00 86.94 314 PRO A CA 1
ATOM 2519 C C . PRO A 1 314 ? 20.205 -4.194 -2.134 1.00 86.94 314 PRO A C 1
ATOM 2521 O O . PRO A 1 314 ? 21.079 -3.904 -1.304 1.00 86.94 314 PRO A O 1
ATOM 2524 N N . CYS A 1 315 ? 20.120 -5.418 -2.651 1.00 83.50 315 CYS A N 1
ATOM 2525 C CA . CYS A 1 315 ? 21.132 -6.421 -2.372 1.00 83.50 315 CYS A CA 1
ATOM 2526 C C . CYS A 1 315 ? 22.420 -6.064 -3.115 1.00 83.50 315 CYS A C 1
ATOM 2528 O O . CYS A 1 315 ? 22.480 -6.160 -4.323 1.00 83.50 315 CYS A O 1
ATOM 2530 N N . GLN A 1 316 ? 23.503 -5.760 -2.402 1.00 81.69 316 GLN A N 1
ATOM 2531 C CA . GLN A 1 316 ? 24.793 -5.429 -3.037 1.00 81.69 316 GLN A CA 1
ATOM 2532 C C . GLN A 1 316 ? 25.442 -6.575 -3.837 1.00 81.69 316 GLN A C 1
ATOM 2534 O O . GLN A 1 316 ? 26.498 -6.378 -4.422 1.00 81.69 316 GLN A O 1
ATOM 2539 N N . LYS A 1 317 ? 24.883 -7.790 -3.781 1.00 71.88 317 LYS A N 1
ATOM 2540 C CA . LYS A 1 317 ? 25.366 -8.958 -4.534 1.00 71.88 317 LYS A CA 1
ATOM 2541 C C . LYS A 1 317 ? 24.490 -9.292 -5.745 1.00 71.88 317 LYS A C 1
ATOM 2543 O O . LYS A 1 317 ? 24.821 -10.224 -6.465 1.00 71.88 317 LYS A O 1
ATOM 2548 N N . CYS A 1 318 ? 23.368 -8.601 -5.914 1.00 63.81 318 CYS A N 1
ATOM 2549 C CA . CYS A 1 318 ? 22.441 -8.812 -7.016 1.00 63.81 318 CYS A CA 1
ATOM 2550 C C . CYS A 1 318 ? 22.232 -7.473 -7.707 1.00 63.81 318 CYS A C 1
ATOM 2552 O O . CYS A 1 318 ? 22.006 -6.470 -7.032 1.00 63.81 318 CYS A O 1
ATOM 2554 N N . ASP A 1 319 ? 22.264 -7.461 -9.030 1.00 53.53 319 ASP A N 1
ATOM 2555 C CA . ASP A 1 319 ? 21.829 -6.292 -9.777 1.00 53.53 319 ASP A CA 1
ATOM 2556 C C . ASP A 1 319 ? 20.310 -6.383 -9.982 1.00 53.53 319 ASP A C 1
ATOM 2558 O O . ASP A 1 319 ? 19.814 -7.103 -10.846 1.00 53.53 319 ASP A O 1
ATOM 2562 N N . GLY A 1 320 ? 19.552 -5.760 -9.077 1.00 60.34 320 GLY A N 1
ATOM 2563 C CA . GLY A 1 320 ? 18.089 -5.817 -9.081 1.00 60.34 320 GLY A CA 1
ATOM 2564 C C . GLY A 1 320 ? 17.474 -7.141 -8.586 1.00 60.34 320 GLY A C 1
ATOM 2565 O O . GLY A 1 320 ? 18.124 -7.993 -7.978 1.00 60.34 320 GLY A O 1
ATOM 2566 N N . GLY A 1 321 ? 16.157 -7.262 -8.769 1.00 59.75 321 GLY A N 1
ATOM 2567 C CA . GLY A 1 321 ? 15.342 -8.428 -8.417 1.00 59.75 321 GLY A CA 1
ATOM 2568 C C . GLY A 1 321 ? 13.859 -8.073 -8.238 1.00 59.75 321 GLY A C 1
ATOM 2569 O O . GLY A 1 321 ? 13.498 -6.895 -8.314 1.00 59.75 321 GLY A O 1
ATOM 2570 N N . PRO A 1 322 ? 12.983 -9.072 -8.023 1.00 60.59 322 PRO A N 1
ATOM 2571 C CA . PRO A 1 322 ? 11.529 -8.904 -8.107 1.00 60.59 322 PRO A CA 1
ATOM 2572 C C . PRO A 1 322 ? 10.967 -7.876 -7.114 1.00 60.59 322 PRO A C 1
ATOM 2574 O O . PRO A 1 322 ? 9.961 -7.231 -7.396 1.00 60.59 322 PRO A O 1
ATOM 2577 N N . GLU A 1 323 ? 11.623 -7.666 -5.968 1.00 74.44 323 GLU A N 1
ATOM 2578 C CA . GLU A 1 323 ? 11.176 -6.681 -4.978 1.00 74.44 323 GLU A CA 1
ATOM 2579 C C . GLU A 1 323 ? 11.810 -5.291 -5.152 1.00 74.44 323 GLU A C 1
ATOM 2581 O O . GLU A 1 323 ? 11.416 -4.361 -4.449 1.00 74.44 323 GLU A O 1
ATOM 2586 N N . THR A 1 324 ? 12.750 -5.093 -6.081 1.00 73.44 324 THR A N 1
ATOM 2587 C CA . THR A 1 324 ? 13.452 -3.805 -6.247 1.00 73.44 324 THR A CA 1
ATOM 2588 C C . THR A 1 324 ? 12.503 -2.683 -6.671 1.00 73.44 324 THR A C 1
ATOM 2590 O O . THR A 1 324 ? 12.532 -1.602 -6.084 1.00 73.44 324 THR A O 1
ATOM 2593 N N . ALA A 1 325 ? 11.591 -2.942 -7.614 1.00 70.38 325 ALA A N 1
ATOM 2594 C CA . ALA A 1 325 ? 10.569 -1.967 -8.001 1.00 70.38 325 ALA A CA 1
ATOM 2595 C C . ALA A 1 325 ? 9.607 -1.656 -6.839 1.00 70.38 325 ALA A C 1
ATOM 2597 O O . ALA A 1 325 ? 9.234 -0.504 -6.618 1.00 70.38 325 ALA A O 1
ATOM 2598 N N . SER A 1 326 ? 9.244 -2.673 -6.048 1.00 76.75 326 SER A N 1
ATOM 2599 C CA . SER A 1 326 ? 8.410 -2.497 -4.852 1.00 76.75 326 SER A CA 1
ATOM 2600 C C . SER A 1 326 ? 9.111 -1.642 -3.789 1.00 76.75 326 SER A C 1
ATOM 2602 O O . SER A 1 326 ? 8.501 -0.736 -3.222 1.00 76.75 326 SER A O 1
ATOM 2604 N N . MET A 1 327 ? 10.413 -1.862 -3.578 1.00 87.81 327 MET A N 1
ATOM 2605 C CA . MET A 1 327 ? 11.251 -1.060 -2.686 1.00 87.81 327 MET A CA 1
ATOM 2606 C C . MET A 1 327 ? 11.268 0.415 -3.106 1.00 87.81 327 MET A C 1
ATOM 2608 O O . MET A 1 327 ? 11.064 1.279 -2.253 1.00 87.81 327 MET A O 1
ATOM 2612 N N . GLU A 1 328 ? 11.502 0.715 -4.388 1.00 82.94 328 GLU A N 1
ATOM 2613 C CA . GLU A 1 328 ? 11.522 2.102 -4.875 1.00 82.94 328 GLU A CA 1
ATOM 2614 C C . GLU A 1 328 ? 10.137 2.756 -4.783 1.00 82.94 328 GLU A C 1
ATOM 2616 O O . GLU A 1 328 ? 10.020 3.869 -4.269 1.00 82.94 328 GLU A O 1
ATOM 2621 N N . ARG A 1 329 ? 9.059 2.043 -5.146 1.00 84.12 329 ARG A N 1
ATOM 2622 C CA . ARG A 1 329 ? 7.683 2.535 -4.943 1.00 84.12 329 ARG A CA 1
ATOM 2623 C C . ARG A 1 329 ? 7.412 2.872 -3.480 1.00 84.12 329 ARG A C 1
ATOM 2625 O O . ARG A 1 329 ? 6.931 3.965 -3.185 1.00 84.12 329 ARG A O 1
ATOM 2632 N N . ARG A 1 330 ? 7.757 1.969 -2.556 1.00 90.06 330 ARG A N 1
ATOM 2633 C CA . ARG A 1 330 ? 7.578 2.188 -1.114 1.00 90.06 330 ARG A CA 1
ATOM 2634 C C . ARG A 1 330 ? 8.386 3.389 -0.629 1.00 90.06 330 ARG A C 1
ATOM 2636 O O . ARG A 1 330 ? 7.864 4.199 0.136 1.00 90.06 330 ARG A O 1
ATOM 2643 N N . ARG A 1 331 ? 9.634 3.536 -1.089 1.00 92.75 331 ARG A N 1
ATOM 2644 C CA . ARG A 1 331 ? 10.480 4.699 -0.790 1.00 92.75 331 ARG A CA 1
ATOM 2645 C C . ARG A 1 331 ? 9.802 5.995 -1.224 1.00 92.75 331 ARG A C 1
ATOM 2647 O O . ARG A 1 331 ? 9.655 6.903 -0.411 1.00 92.75 331 ARG A O 1
ATOM 2654 N N . HIS A 1 332 ? 9.346 6.060 -2.472 1.00 89.31 332 HIS A N 1
ATOM 2655 C CA . HIS A 1 332 ? 8.659 7.229 -3.019 1.00 89.31 332 HIS A CA 1
ATOM 2656 C C . HIS A 1 332 ? 7.393 7.567 -2.229 1.00 89.31 332 HIS A C 1
ATOM 2658 O O . HIS A 1 332 ? 7.205 8.720 -1.848 1.00 89.31 332 HIS A O 1
ATOM 2664 N N . GLN A 1 333 ? 6.559 6.572 -1.917 1.00 91.38 333 GLN A N 1
ATOM 2665 C CA . GLN A 1 333 ? 5.361 6.765 -1.096 1.00 91.38 333 GLN A CA 1
ATOM 2666 C C . GLN A 1 333 ? 5.705 7.324 0.291 1.00 91.38 333 GLN A C 1
ATOM 2668 O O . GLN A 1 333 ? 5.076 8.283 0.734 1.00 91.38 333 GLN A O 1
ATOM 2673 N N . ALA A 1 334 ? 6.716 6.765 0.965 1.00 93.75 334 ALA A N 1
ATOM 2674 C CA . ALA A 1 334 ? 7.124 7.213 2.294 1.00 93.75 334 ALA A CA 1
ATOM 2675 C C . ALA A 1 334 ? 7.681 8.644 2.285 1.00 93.75 334 ALA A C 1
ATOM 2677 O O . ALA A 1 334 ? 7.367 9.425 3.183 1.00 93.75 334 ALA A O 1
ATOM 2678 N N . GLN A 1 335 ? 8.460 9.015 1.262 1.00 94.38 335 GLN A N 1
ATOM 2679 C CA . GLN A 1 335 ? 8.962 10.385 1.114 1.00 94.38 335 GLN A CA 1
ATOM 2680 C C . GLN A 1 335 ? 7.847 11.376 0.764 1.00 94.38 335 GLN A C 1
ATOM 2682 O O . GLN A 1 335 ? 7.784 12.452 1.355 1.00 94.38 335 GLN A O 1
ATOM 2687 N N . ALA A 1 336 ? 6.932 11.007 -0.136 1.00 92.94 336 ALA A N 1
ATOM 2688 C CA . ALA A 1 336 ? 5.779 11.836 -0.480 1.00 92.94 336 ALA A CA 1
ATOM 2689 C C . ALA A 1 336 ? 4.865 12.068 0.733 1.00 92.94 336 ALA A C 1
ATOM 2691 O O . ALA A 1 336 ? 4.402 13.184 0.958 1.00 92.94 336 ALA A O 1
ATOM 2692 N N . TRP A 1 337 ? 4.641 11.032 1.546 1.00 94.81 337 TRP A N 1
ATOM 2693 C CA . TRP A 1 337 ? 3.910 11.144 2.806 1.00 94.81 337 TRP A CA 1
ATOM 2694 C C . TRP A 1 337 ? 4.624 12.060 3.809 1.00 94.81 337 TRP A C 1
ATOM 2696 O O . TRP A 1 337 ? 4.002 12.958 4.377 1.00 94.81 337 TRP A O 1
ATOM 2706 N N . LEU A 1 338 ? 5.938 11.885 3.990 1.00 93.19 338 LEU A N 1
ATOM 2707 C CA . LEU A 1 338 ? 6.744 12.691 4.911 1.00 93.19 338 LEU A CA 1
ATOM 2708 C C . LEU A 1 338 ? 6.754 14.180 4.528 1.00 93.19 338 LEU A C 1
ATOM 2710 O O . LEU A 1 338 ? 6.808 15.032 5.414 1.00 93.19 338 LEU A O 1
ATOM 2714 N N . ALA A 1 339 ? 6.687 14.481 3.229 1.00 90.38 339 ALA A N 1
ATOM 2715 C CA . ALA A 1 339 ? 6.656 15.838 2.691 1.00 90.38 339 ALA A CA 1
ATOM 2716 C C . ALA A 1 339 ? 5.306 16.558 2.873 1.00 90.38 339 ALA A C 1
ATOM 2718 O O . ALA A 1 339 ? 5.240 17.768 2.658 1.00 90.38 339 ALA A O 1
ATOM 2719 N N . ARG A 1 340 ? 4.230 15.855 3.265 1.00 91.31 340 ARG A N 1
ATOM 2720 C CA . ARG A 1 340 ? 2.938 16.493 3.565 1.00 91.31 340 ARG A CA 1
ATOM 2721 C C . ARG A 1 340 ? 3.097 17.466 4.736 1.00 91.31 340 ARG A C 1
ATOM 2723 O O . ARG A 1 340 ? 3.635 17.099 5.784 1.00 91.31 340 ARG A O 1
ATOM 2730 N N . GLU A 1 341 ? 2.588 18.685 4.569 1.00 80.56 341 GLU A N 1
ATOM 2731 C CA . GLU A 1 341 ? 2.630 19.713 5.609 1.00 80.56 341 GLU A CA 1
ATOM 2732 C C . GLU A 1 341 ? 1.835 19.272 6.848 1.00 80.56 341 GLU A C 1
ATOM 2734 O O . GLU A 1 341 ? 0.654 18.929 6.768 1.00 80.56 341 GLU A O 1
ATOM 2739 N N . SER A 1 342 ? 2.481 19.308 8.013 1.00 88.25 342 SER A N 1
ATOM 2740 C CA . SER A 1 342 ? 1.839 19.061 9.301 1.00 88.25 342 SER A CA 1
ATOM 2741 C C . SER A 1 342 ? 1.631 20.381 10.027 1.00 88.25 342 SER A C 1
ATOM 2743 O O . SER A 1 342 ? 2.575 20.962 10.562 1.00 88.25 342 SER A O 1
ATOM 2745 N N . LYS A 1 343 ? 0.373 20.819 10.126 1.00 90.44 343 LYS A N 1
ATOM 2746 C CA . LYS A 1 343 ? 0.007 22.013 10.905 1.00 90.44 343 LYS A CA 1
ATOM 2747 C C . LYS A 1 343 ? 0.496 21.937 12.355 1.00 90.44 343 LYS A C 1
ATOM 2749 O O . LYS A 1 343 ? 0.895 22.953 12.909 1.00 90.44 343 LYS A O 1
ATOM 2754 N N . LEU A 1 344 ? 0.520 20.740 12.951 1.00 93.50 344 LEU A N 1
ATOM 2755 C CA . LEU A 1 344 ? 1.055 20.520 14.299 1.00 93.50 344 LEU A CA 1
ATOM 2756 C C . LEU A 1 344 ? 2.567 20.782 14.376 1.00 93.50 344 LEU A C 1
ATOM 2758 O O . LEU A 1 344 ? 3.021 21.415 15.325 1.00 93.50 344 LEU A O 1
ATOM 2762 N N . GLU A 1 345 ? 3.339 20.329 13.379 1.00 94.19 345 GLU A N 1
ATOM 2763 C CA . GLU A 1 345 ? 4.787 20.597 13.307 1.00 94.19 345 GLU A CA 1
ATOM 2764 C C . GLU A 1 345 ? 5.049 22.099 13.096 1.00 94.19 345 GLU A C 1
ATOM 2766 O O . GLU A 1 345 ? 5.976 22.637 13.698 1.00 94.19 345 GLU A O 1
ATOM 2771 N N . THR A 1 346 ? 4.198 22.791 12.326 1.00 94.50 346 THR A N 1
ATOM 2772 C CA . THR A 1 346 ? 4.241 24.254 12.151 1.00 94.50 346 THR A CA 1
ATOM 2773 C C . THR A 1 346 ? 3.927 24.999 13.453 1.00 94.50 346 THR A C 1
ATOM 2775 O O . THR A 1 346 ? 4.678 25.891 13.837 1.00 94.50 346 THR A O 1
ATOM 2778 N N . ILE A 1 347 ? 2.861 24.618 14.168 1.00 95.56 347 ILE A N 1
ATOM 2779 C CA . ILE A 1 347 ? 2.453 25.239 15.444 1.00 95.56 347 ILE A CA 1
ATOM 2780 C C . ILE A 1 347 ? 3.536 25.074 16.515 1.00 95.56 347 ILE A C 1
ATOM 2782 O O . ILE A 1 347 ? 3.854 26.025 17.227 1.00 95.56 347 ILE A O 1
ATOM 2786 N N . LEU A 1 348 ? 4.111 23.875 16.634 1.00 95.56 348 LEU A N 1
ATOM 2787 C CA . LEU A 1 348 ? 5.147 23.579 17.628 1.00 95.56 348 LEU A CA 1
ATOM 2788 C C . LEU A 1 348 ? 6.564 23.937 17.156 1.00 95.56 348 LEU A C 1
ATOM 2790 O O . LEU A 1 348 ? 7.504 23.849 17.946 1.00 95.56 348 LEU A O 1
ATOM 2794 N N . ASN A 1 349 ? 6.721 24.333 15.890 1.00 94.81 349 ASN A N 1
ATOM 2795 C CA . ASN A 1 349 ? 7.993 24.648 15.241 1.00 94.81 349 ASN A CA 1
ATOM 2796 C C . ASN A 1 349 ? 9.069 23.562 15.446 1.00 94.81 349 ASN A C 1
ATOM 2798 O O . ASN A 1 349 ? 10.229 23.849 15.752 1.00 94.81 349 ASN A O 1
ATOM 2802 N N . ARG A 1 350 ? 8.676 22.288 15.332 1.00 94.19 350 ARG A N 1
ATOM 2803 C CA . ARG A 1 350 ? 9.584 21.141 15.466 1.00 94.19 350 ARG A CA 1
ATOM 2804 C C . ARG A 1 350 ? 9.021 19.900 14.776 1.00 94.19 350 ARG A C 1
ATOM 2806 O O . ARG A 1 350 ? 7.802 19.761 14.689 1.00 94.19 350 ARG A O 1
ATOM 2813 N N . PRO A 1 351 ? 9.882 18.972 14.322 1.00 92.19 351 PRO A N 1
ATOM 2814 C CA . PRO A 1 351 ? 9.418 17.689 13.823 1.00 92.19 351 PRO A CA 1
ATOM 2815 C C . PRO A 1 351 ? 8.760 16.855 14.931 1.00 92.19 351 PRO A C 1
ATOM 2817 O O . PRO A 1 351 ? 9.205 16.892 16.078 1.00 92.19 351 PRO A O 1
ATOM 2820 N N . LEU A 1 352 ? 7.766 16.050 14.556 1.00 95.06 352 LEU A N 1
ATOM 2821 C CA . LEU A 1 352 ? 7.016 15.167 15.453 1.00 95.06 352 LEU A CA 1
ATOM 2822 C C . LEU A 1 352 ? 7.117 13.696 15.016 1.00 95.06 352 LEU A C 1
ATOM 2824 O O . LEU A 1 352 ? 7.299 13.379 13.830 1.00 95.06 352 LEU A O 1
ATOM 2828 N N . ARG A 1 353 ? 6.965 12.774 15.970 1.00 94.38 353 ARG A N 1
ATOM 2829 C CA . ARG A 1 353 ? 6.714 11.356 15.703 1.00 94.38 353 ARG A CA 1
ATOM 2830 C C . ARG A 1 353 ? 5.252 11.186 15.305 1.00 94.38 353 ARG A C 1
ATOM 2832 O O . ARG A 1 353 ? 4.369 11.091 16.158 1.00 94.38 353 ARG A O 1
ATOM 2839 N N . ARG A 1 354 ? 5.015 11.163 13.994 1.00 95.88 354 ARG A N 1
ATOM 2840 C CA . ARG A 1 354 ? 3.695 10.938 13.400 1.00 95.88 354 ARG A CA 1
ATOM 2841 C C . ARG A 1 354 ? 3.642 9.539 12.820 1.00 95.88 354 ARG A C 1
ATOM 2843 O O . ARG A 1 354 ? 4.614 9.101 12.204 1.00 95.88 354 ARG A O 1
ATOM 2850 N N . LEU A 1 355 ? 2.508 8.884 13.006 1.00 96.62 355 LEU A N 1
ATOM 2851 C CA . LEU A 1 355 ? 2.173 7.630 12.368 1.00 96.62 355 LEU A CA 1
ATOM 2852 C C . LEU A 1 355 ? 0.800 7.757 11.710 1.00 96.62 355 LEU A C 1
ATOM 2854 O O . LEU A 1 355 ? -0.111 8.363 12.274 1.00 96.62 355 LEU A O 1
ATOM 2858 N N . GLU A 1 356 ? 0.661 7.184 10.525 1.00 95.56 356 GLU A N 1
ATOM 2859 C CA . GLU A 1 356 ? -0.585 7.133 9.763 1.00 95.56 356 GLU A CA 1
ATOM 2860 C C . GLU A 1 356 ? -0.849 5.687 9.354 1.00 95.56 356 GLU A C 1
ATOM 2862 O O . GLU A 1 356 ? 0.074 4.938 9.034 1.00 95.56 356 GLU A O 1
ATOM 2867 N N . ALA A 1 357 ? -2.116 5.302 9.392 1.00 94.88 357 ALA A N 1
ATOM 2868 C CA . ALA A 1 357 ? -2.647 4.079 8.818 1.00 94.88 357 ALA A CA 1
ATOM 2869 C C . ALA A 1 357 ? -4.051 4.376 8.266 1.00 94.88 357 ALA A C 1
ATOM 2871 O O . ALA A 1 357 ? -4.638 5.404 8.622 1.00 94.88 357 ALA A O 1
ATOM 2872 N N . PRO A 1 358 ? -4.644 3.494 7.442 1.00 90.62 358 PRO A N 1
ATOM 2873 C CA . PRO A 1 358 ? -6.004 3.699 6.951 1.00 90.62 358 PRO A CA 1
ATOM 2874 C C . PRO A 1 358 ? -6.992 4.012 8.090 1.00 90.62 358 PRO A C 1
ATOM 2876 O O . PRO A 1 358 ? -7.203 3.205 8.995 1.00 90.62 358 PRO A O 1
ATOM 2879 N N . GLY A 1 359 ? -7.564 5.219 8.063 1.00 89.25 359 GLY A N 1
ATOM 2880 C CA . GLY A 1 359 ? -8.543 5.695 9.043 1.00 89.25 359 GLY A CA 1
ATOM 2881 C C . GLY A 1 359 ? -7.997 6.083 10.426 1.00 89.25 359 GLY A C 1
ATOM 2882 O O . GLY A 1 359 ? -8.803 6.431 11.292 1.00 89.25 359 GLY A O 1
ATOM 2883 N N . VAL A 1 360 ? -6.682 6.054 10.666 1.00 93.81 360 VAL A N 1
ATOM 2884 C CA . VAL A 1 360 ? -6.084 6.360 11.980 1.00 93.81 360 VAL A CA 1
ATOM 2885 C C . VAL A 1 360 ? -4.822 7.210 11.830 1.00 93.81 360 VAL A C 1
ATOM 2887 O O . VAL A 1 360 ? -3.906 6.860 11.092 1.00 93.81 360 VAL A O 1
ATOM 2890 N N . GLU A 1 361 ? -4.740 8.288 12.607 1.00 95.44 361 GLU A N 1
ATOM 2891 C CA . GLU A 1 361 ? -3.539 9.111 12.766 1.00 95.44 361 GLU A CA 1
ATOM 2892 C C . GLU A 1 361 ? -3.110 9.139 14.239 1.00 95.44 361 GLU A C 1
ATOM 2894 O O . GLU A 1 361 ? -3.930 9.307 15.146 1.00 95.44 361 GLU A O 1
ATOM 2899 N N . LEU A 1 362 ? -1.807 9.017 14.482 1.00 97.19 362 LEU A N 1
ATOM 2900 C CA . LEU A 1 362 ? -1.214 9.056 15.815 1.00 97.19 362 LEU A CA 1
ATOM 2901 C C . LEU A 1 362 ? -0.036 10.033 15.849 1.00 97.19 362 LEU A C 1
ATOM 2903 O O . LEU A 1 362 ? 0.879 9.957 15.032 1.00 97.19 362 LEU A O 1
ATOM 2907 N N . VAL A 1 363 ? -0.026 10.910 16.850 1.00 96.50 363 VAL A N 1
ATOM 2908 C CA . VAL A 1 363 ? 1.155 11.675 17.262 1.00 96.50 363 VAL A CA 1
ATOM 2909 C C . VAL A 1 363 ? 1.581 11.175 18.635 1.00 96.50 363 VAL A C 1
ATOM 2911 O O . VAL A 1 363 ? 0.775 11.187 19.564 1.00 96.50 363 VAL A O 1
ATOM 2914 N N . PHE A 1 364 ? 2.830 10.724 18.767 1.00 94.62 364 PHE A N 1
ATOM 2915 C CA . PHE A 1 364 ? 3.333 10.131 20.010 1.00 94.62 364 PHE A CA 1
ATOM 2916 C C . PHE A 1 364 ? 4.683 10.724 20.429 1.00 94.62 364 PHE A C 1
ATOM 2918 O O . PHE A 1 364 ? 5.752 10.229 20.062 1.00 94.62 364 PHE A O 1
ATOM 2925 N N . GLU A 1 365 ? 4.623 11.765 21.254 1.00 93.38 365 GLU A N 1
ATOM 2926 C CA . GLU A 1 365 ? 5.788 12.495 21.764 1.00 93.38 365 GLU A CA 1
ATOM 2927 C C . GLU A 1 365 ? 6.172 12.105 23.195 1.00 93.38 365 GLU A C 1
ATOM 2929 O O . GLU A 1 365 ? 7.221 12.525 23.675 1.00 93.38 365 GLU A O 1
ATOM 2934 N N . ALA A 1 366 ? 5.362 11.301 23.888 1.00 87.94 366 ALA A N 1
ATOM 2935 C CA . ALA A 1 366 ? 5.692 10.863 25.239 1.00 87.94 366 ALA A CA 1
ATOM 2936 C C . ALA A 1 366 ? 7.032 10.102 25.292 1.00 87.94 366 ALA A C 1
ATOM 2938 O O . ALA A 1 366 ? 7.408 9.344 24.387 1.00 87.94 366 ALA A O 1
ATOM 2939 N N . ARG A 1 367 ? 7.756 10.288 26.404 1.00 84.81 367 ARG A N 1
ATOM 2940 C CA . ARG A 1 367 ? 8.985 9.538 26.695 1.00 84.81 367 ARG A CA 1
ATOM 2941 C C . ARG A 1 367 ? 8.683 8.058 26.928 1.00 84.81 367 ARG A C 1
ATOM 2943 O O . ARG A 1 367 ? 7.543 7.612 26.956 1.00 84.81 367 ARG A O 1
ATOM 2950 N N . SER A 1 368 ? 9.747 7.293 27.161 1.00 83.62 368 SER A N 1
ATOM 2951 C CA . SER A 1 368 ? 9.662 5.884 27.542 1.00 83.62 368 SER A CA 1
ATOM 2952 C C . SER A 1 368 ? 8.715 5.669 28.730 1.00 83.62 368 SER A C 1
ATOM 2954 O O . SER A 1 368 ? 8.997 6.119 29.849 1.00 83.62 368 SER A O 1
ATOM 2956 N N . LEU A 1 369 ? 7.627 4.945 28.467 1.00 84.81 369 LEU A N 1
ATOM 2957 C CA . LEU A 1 369 ? 6.616 4.559 29.445 1.00 84.81 369 LEU A CA 1
ATOM 2958 C C . LEU A 1 369 ? 7.034 3.265 30.149 1.00 84.81 369 LEU A C 1
ATOM 2960 O O . LEU A 1 369 ? 7.858 2.494 29.655 1.00 84.81 369 LEU A O 1
ATOM 2964 N N . LYS A 1 370 ? 6.486 3.008 31.330 1.00 84.31 370 LYS A N 1
ATOM 2965 C CA . LYS A 1 370 ? 6.731 1.800 32.113 1.00 84.31 370 LYS A CA 1
ATOM 2966 C C . LYS A 1 370 ? 5.564 0.841 31.941 1.00 84.31 370 LYS A C 1
ATOM 2968 O O . LYS A 1 370 ? 4.420 1.201 32.172 1.00 84.31 370 LYS A O 1
ATOM 2973 N N . LYS A 1 371 ? 5.879 -0.409 31.613 1.00 81.06 371 LYS A N 1
ATOM 2974 C CA . LYS A 1 371 ? 4.969 -1.549 31.748 1.00 81.06 371 LYS A CA 1
ATOM 2975 C C . LYS A 1 371 ? 5.562 -2.481 32.794 1.00 81.06 371 LYS A C 1
ATOM 2977 O O . LYS A 1 371 ? 6.606 -3.108 32.571 1.00 81.06 371 LYS A O 1
ATOM 2982 N N . LYS A 1 372 ? 4.943 -2.543 33.975 1.00 79.56 372 LYS A N 1
ATOM 2983 C CA . LYS A 1 372 ? 5.509 -3.224 35.155 1.00 79.56 372 LYS A CA 1
ATOM 2984 C C . LYS A 1 372 ? 6.917 -2.675 35.472 1.00 79.56 372 LYS A C 1
ATOM 2986 O O . LYS A 1 372 ? 7.083 -1.485 35.710 1.00 79.56 372 LYS A O 1
ATOM 2991 N N . LYS A 1 373 ? 7.955 -3.524 35.463 1.00 77.88 373 LYS A N 1
ATOM 2992 C CA . LYS A 1 373 ? 9.356 -3.134 35.733 1.00 77.88 373 LYS A CA 1
ATOM 2993 C C . LYS A 1 373 ? 10.166 -2.776 34.477 1.00 77.88 373 LYS A C 1
ATOM 2995 O O . LYS A 1 373 ? 11.350 -2.476 34.602 1.00 77.88 373 LYS A O 1
ATOM 3000 N N . LYS A 1 374 ? 9.580 -2.841 33.276 1.00 84.94 374 LYS A N 1
ATOM 3001 C CA . LYS A 1 374 ? 10.291 -2.592 32.012 1.00 84.94 374 LYS A CA 1
ATOM 3002 C C . LYS A 1 374 ? 9.867 -1.261 31.405 1.00 84.94 374 LYS A C 1
ATOM 3004 O O . LYS A 1 374 ? 8.692 -0.913 31.417 1.00 84.94 374 LYS A O 1
ATOM 3009 N N . ARG A 1 375 ? 10.843 -0.537 30.868 1.00 85.31 375 ARG A N 1
ATOM 3010 C CA . ARG A 1 375 ? 10.636 0.685 30.092 1.00 85.31 375 ARG A CA 1
ATOM 3011 C C . ARG A 1 375 ? 10.444 0.330 28.617 1.00 85.31 375 ARG A C 1
ATOM 3013 O O . ARG A 1 375 ? 11.187 -0.505 28.106 1.00 85.31 375 ARG A O 1
ATOM 3020 N N . SER A 1 376 ? 9.446 0.919 27.967 1.00 85.12 376 SER A N 1
ATOM 3021 C CA . SER A 1 376 ? 9.175 0.728 26.544 1.00 85.12 376 SER A CA 1
ATOM 3022 C C . SER A 1 376 ? 10.097 1.596 25.692 1.00 85.12 376 SER A C 1
ATOM 3024 O O . SER A 1 376 ? 10.484 2.698 26.092 1.00 85.12 376 SER A O 1
ATOM 3026 N N . ASP A 1 377 ? 10.449 1.100 24.509 1.00 89.38 377 ASP A N 1
ATOM 3027 C CA . ASP A 1 377 ? 11.009 1.946 23.462 1.00 89.38 377 ASP A CA 1
ATOM 3028 C C . ASP A 1 377 ? 9.878 2.819 22.882 1.00 89.38 377 ASP A C 1
ATOM 3030 O O . ASP A 1 377 ? 8.859 2.261 22.466 1.00 89.38 377 ASP A O 1
ATOM 3034 N N . PRO A 1 378 ? 9.996 4.160 22.878 1.00 89.62 378 PRO A N 1
ATOM 3035 C CA . PRO A 1 378 ? 8.904 5.037 22.453 1.00 89.62 378 PRO A CA 1
ATOM 3036 C C . PRO A 1 378 ? 8.449 4.812 21.006 1.00 89.62 378 PRO A C 1
ATOM 3038 O O . PRO A 1 378 ? 7.255 4.887 20.720 1.00 89.62 378 PRO A O 1
ATOM 3041 N N . HIS A 1 379 ? 9.379 4.508 20.096 1.00 90.75 379 HIS A N 1
ATOM 3042 C CA . HIS A 1 379 ? 9.047 4.258 18.698 1.00 90.75 379 HIS A CA 1
ATOM 3043 C C . HIS A 1 379 ? 8.314 2.923 18.548 1.00 90.75 379 HIS A C 1
ATOM 3045 O O . HIS A 1 379 ? 7.215 2.888 17.993 1.00 90.75 379 HIS A O 1
ATOM 3051 N N . ALA A 1 380 ? 8.841 1.840 19.118 1.00 90.12 380 ALA A N 1
ATOM 3052 C CA . ALA A 1 380 ? 8.166 0.548 19.079 1.00 90.12 380 ALA A CA 1
ATOM 3053 C C . ALA A 1 380 ? 6.786 0.591 19.755 1.00 90.12 380 ALA A C 1
ATOM 3055 O O . ALA A 1 380 ? 5.819 0.017 19.254 1.00 90.12 380 ALA A O 1
ATOM 3056 N N . PHE A 1 381 ? 6.672 1.327 20.862 1.00 91.81 381 PHE A N 1
ATOM 3057 C CA . PHE A 1 381 ? 5.404 1.520 21.553 1.00 91.81 381 PHE A CA 1
ATOM 3058 C C . PHE A 1 381 ? 4.388 2.299 20.708 1.00 91.81 381 PHE A C 1
ATOM 3060 O O . PHE A 1 381 ? 3.213 1.947 20.701 1.00 91.81 381 PHE A O 1
ATOM 3067 N N . SER A 1 382 ? 4.823 3.302 19.940 1.00 93.81 382 SER A N 1
ATOM 3068 C CA . SER A 1 382 ? 3.921 4.035 19.042 1.00 93.81 382 SER A CA 1
ATOM 3069 C C . SER A 1 382 ? 3.315 3.142 17.948 1.00 93.81 382 SER A C 1
ATOM 3071 O O . SER A 1 382 ? 2.124 3.256 17.665 1.00 93.81 382 SER A O 1
ATOM 3073 N N . HIS A 1 383 ? 4.077 2.183 17.405 1.00 94.44 383 HIS A N 1
ATOM 3074 C CA . HIS A 1 383 ? 3.549 1.178 16.473 1.00 94.44 383 HIS A CA 1
ATOM 3075 C C . HIS A 1 383 ? 2.582 0.206 17.143 1.00 94.44 383 HIS A C 1
ATOM 3077 O O . HIS A 1 383 ? 1.547 -0.126 16.565 1.00 94.44 383 HIS A O 1
ATOM 3083 N N . HIS A 1 384 ? 2.895 -0.229 18.367 1.00 93.88 384 HIS A N 1
ATOM 3084 C CA . HIS A 1 384 ? 1.977 -1.047 19.152 1.00 93.88 384 HIS A CA 1
ATOM 3085 C C . HIS A 1 384 ? 0.635 -0.330 19.343 1.00 93.88 384 HIS A C 1
ATOM 3087 O O . HIS A 1 384 ? -0.413 -0.901 19.049 1.00 93.88 384 HIS A O 1
ATOM 3093 N N . LEU A 1 385 ? 0.674 0.941 19.745 1.00 94.69 385 LEU A N 1
ATOM 3094 C CA . LEU A 1 385 ? -0.518 1.752 19.956 1.00 94.69 385 LEU A CA 1
ATOM 3095 C C . LEU A 1 385 ? -1.308 1.977 18.661 1.00 94.69 385 LEU A C 1
ATOM 3097 O O . LEU A 1 385 ? -2.527 1.830 18.661 1.00 94.69 385 LEU A O 1
ATOM 3101 N N . LEU A 1 386 ? -0.629 2.265 17.545 1.00 96.12 386 LEU A N 1
ATOM 3102 C CA . LEU A 1 386 ? -1.266 2.361 16.229 1.00 96.12 386 LEU A CA 1
ATOM 3103 C C . LEU A 1 386 ? -1.999 1.059 15.864 1.00 96.12 386 LEU A C 1
ATOM 3105 O O . LEU A 1 386 ? -3.123 1.106 15.370 1.00 96.12 386 LEU A O 1
ATOM 3109 N N . GLY A 1 387 ? -1.389 -0.097 16.141 1.00 95.31 387 GLY A N 1
ATOM 3110 C CA . GLY A 1 387 ? -2.011 -1.408 15.948 1.00 95.31 387 GLY A CA 1
ATOM 3111 C C . GLY A 1 387 ? -3.292 -1.581 16.768 1.00 95.31 387 GLY A C 1
ATOM 3112 O O . GLY A 1 387 ? -4.311 -1.997 16.219 1.00 95.31 387 GLY A O 1
ATOM 3113 N N . LEU A 1 388 ? -3.271 -1.190 18.046 1.00 96.12 388 LEU A N 1
ATOM 3114 C CA . LEU A 1 388 ? -4.454 -1.227 18.911 1.00 96.12 388 LEU A CA 1
ATOM 3115 C C . LEU A 1 388 ? -5.577 -0.325 18.378 1.00 96.12 388 LEU A C 1
ATOM 3117 O O . LEU A 1 388 ? -6.714 -0.770 18.269 1.00 96.12 388 LEU A O 1
ATOM 3121 N N . LEU A 1 389 ? -5.259 0.908 17.969 1.00 95.88 389 LEU A N 1
ATOM 3122 C CA . LEU A 1 389 ? -6.235 1.846 17.396 1.00 95.88 389 LEU A CA 1
ATOM 3123 C C . LEU A 1 389 ? -6.888 1.294 16.116 1.00 95.88 389 LEU A C 1
ATOM 3125 O O . LEU A 1 389 ? -8.100 1.415 15.927 1.00 95.88 389 LEU A O 1
ATOM 3129 N N . ARG A 1 390 ? -6.101 0.645 15.250 1.00 94.38 390 ARG A N 1
ATOM 3130 C CA . ARG A 1 390 ? -6.607 -0.018 14.037 1.00 94.38 390 ARG A CA 1
ATOM 3131 C C . ARG A 1 390 ? -7.500 -1.208 14.368 1.00 94.38 390 ARG A C 1
ATOM 3133 O O . ARG A 1 390 ? -8.540 -1.375 13.735 1.00 94.38 390 ARG A O 1
ATOM 3140 N N . GLN A 1 391 ? -7.121 -2.012 15.361 1.00 94.94 391 GLN A N 1
ATOM 3141 C CA . GLN A 1 391 ? -7.938 -3.129 15.828 1.00 94.94 391 GLN A CA 1
ATOM 3142 C C . GLN A 1 391 ? -9.283 -2.638 16.376 1.00 94.94 391 GLN A C 1
ATOM 3144 O O . GLN A 1 391 ? -10.315 -3.206 16.023 1.00 94.94 391 GLN A O 1
ATOM 3149 N N . THR A 1 392 ? -9.291 -1.555 17.161 1.00 94.12 392 THR A N 1
ATOM 3150 C CA . THR A 1 392 ? -10.522 -0.910 17.637 1.00 94.12 392 THR A CA 1
ATOM 3151 C C . THR A 1 392 ? -11.423 -0.524 16.472 1.00 94.12 392 THR A C 1
ATOM 3153 O O . THR A 1 392 ? -12.587 -0.919 16.442 1.00 94.12 392 THR A O 1
ATOM 3156 N N . ARG A 1 393 ? -10.886 0.194 15.475 1.00 90.44 393 ARG A N 1
ATOM 3157 C CA . ARG A 1 393 ? -11.667 0.617 14.305 1.00 90.44 393 ARG A CA 1
ATOM 3158 C C . ARG A 1 393 ? -12.213 -0.578 13.521 1.00 90.44 393 ARG A C 1
ATOM 3160 O O . ARG A 1 393 ? -13.397 -0.602 13.219 1.00 90.44 393 ARG A O 1
ATOM 3167 N N . SER A 1 394 ? -11.391 -1.598 13.280 1.00 90.19 394 SER A N 1
ATOM 3168 C CA . SER A 1 394 ? -11.807 -2.810 12.565 1.00 90.19 394 SER A CA 1
ATOM 3169 C C . SER A 1 394 ? -12.925 -3.578 13.280 1.00 90.19 394 SER A C 1
ATOM 3171 O O . SER A 1 394 ? -13.832 -4.083 12.620 1.00 90.19 394 SER A O 1
ATOM 3173 N N . LEU A 1 395 ? -12.894 -3.659 14.616 1.00 91.88 395 LEU A N 1
ATOM 3174 C CA . LEU A 1 395 ? -13.972 -4.281 15.391 1.00 91.88 395 LEU A CA 1
ATOM 3175 C C . LEU A 1 395 ? -15.277 -3.491 15.283 1.00 91.88 395 LEU A C 1
ATOM 3177 O O . LEU A 1 395 ? -16.333 -4.090 15.103 1.00 91.88 395 LEU A O 1
ATOM 3181 N N . ILE A 1 396 ? -15.201 -2.162 15.341 1.00 90.75 396 ILE A N 1
ATOM 3182 C CA . ILE A 1 396 ? -16.375 -1.300 15.192 1.00 90.75 396 ILE A CA 1
ATOM 3183 C C . ILE A 1 396 ? -16.940 -1.411 13.769 1.00 90.75 396 ILE A C 1
ATOM 3185 O O . ILE A 1 396 ? -18.137 -1.629 13.603 1.00 90.75 396 ILE A O 1
ATOM 3189 N N . ASP A 1 397 ? -16.096 -1.360 12.737 1.00 87.06 397 ASP A N 1
ATOM 3190 C CA . ASP A 1 397 ? -16.528 -1.532 11.344 1.00 87.06 397 ASP A CA 1
ATOM 3191 C C . ASP A 1 397 ? -17.204 -2.896 11.121 1.00 87.06 397 ASP A C 1
ATOM 3193 O O . ASP A 1 397 ? -18.165 -3.000 10.359 1.00 87.06 397 ASP A O 1
ATOM 3197 N N . LYS A 1 398 ? -16.751 -3.946 11.818 1.00 88.44 398 LYS A N 1
ATOM 3198 C CA . LYS A 1 398 ? -17.386 -5.269 11.787 1.00 88.44 398 LYS A CA 1
ATOM 3199 C C . LYS A 1 398 ? -18.766 -5.271 12.449 1.00 88.44 398 LYS A C 1
ATOM 3201 O O . LYS A 1 398 ? -19.686 -5.877 11.905 1.00 88.44 398 LYS A O 1
ATOM 3206 N N . ASP A 1 399 ? -18.902 -4.629 13.606 1.00 89.38 399 ASP A N 1
ATOM 3207 C CA . ASP A 1 399 ? -20.145 -4.636 14.383 1.00 89.38 399 ASP A CA 1
ATOM 3208 C C . ASP A 1 399 ? -21.220 -3.711 13.776 1.00 89.38 399 ASP A C 1
ATOM 3210 O O . ASP A 1 399 ? -22.411 -3.983 13.925 1.00 89.38 399 ASP A O 1
ATOM 3214 N N . PHE A 1 400 ? -20.820 -2.660 13.047 1.00 86.62 400 PHE A N 1
ATOM 3215 C CA . PHE A 1 400 ? -21.738 -1.682 12.446 1.00 86.62 400 PHE A CA 1
ATOM 3216 C C . PHE A 1 400 ? -21.872 -1.762 10.913 1.00 86.62 400 PHE A C 1
ATOM 3218 O O . PHE A 1 400 ? -22.824 -1.205 10.354 1.00 86.62 400 PHE A O 1
ATOM 3225 N N . GLY A 1 401 ? -20.966 -2.473 10.238 1.00 73.31 401 GLY A N 1
ATOM 3226 C CA . GLY A 1 401 ? -20.884 -2.565 8.780 1.00 73.31 401 GLY A CA 1
ATOM 3227 C C . GLY A 1 401 ? -20.139 -1.390 8.133 1.00 73.31 401 GLY A C 1
ATOM 3228 O O . GLY A 1 401 ? -20.121 -0.264 8.636 1.00 73.31 401 GLY A O 1
ATOM 3229 N N . THR A 1 402 ? -19.539 -1.638 6.965 1.00 63.06 402 THR A N 1
ATOM 3230 C CA . THR A 1 402 ? -18.836 -0.611 6.182 1.00 63.06 402 THR A CA 1
ATOM 3231 C C . THR A 1 402 ? -19.830 0.391 5.589 1.00 63.06 402 THR A C 1
ATOM 3233 O O . THR A 1 402 ? -20.750 -0.009 4.877 1.00 63.06 402 THR A O 1
ATOM 3236 N N . GLY A 1 403 ? -19.637 1.689 5.843 1.00 60.75 403 GLY A N 1
ATOM 3237 C CA . GLY A 1 403 ? -20.425 2.773 5.237 1.00 60.75 403 GLY A CA 1
ATOM 3238 C C . GLY A 1 403 ? -21.419 3.473 6.165 1.00 60.75 403 GLY A C 1
ATOM 3239 O O . GLY A 1 403 ? -21.952 4.511 5.780 1.00 60.75 403 GLY A O 1
ATOM 3240 N N . LEU A 1 404 ? -21.643 2.969 7.389 1.00 67.38 404 LEU A N 1
ATOM 3241 C CA . LEU A 1 404 ? -22.359 3.752 8.400 1.00 67.38 404 LEU A CA 1
ATOM 3242 C C . LEU A 1 404 ? -21.489 4.903 8.892 1.00 67.38 404 LEU A C 1
ATOM 3244 O O . LEU A 1 404 ? -21.995 5.997 9.053 1.00 67.38 404 LEU A O 1
ATOM 3248 N N . LEU A 1 405 ? -20.205 4.663 9.139 1.00 70.25 405 LEU A N 1
ATOM 3249 C CA . LEU A 1 405 ? -19.288 5.638 9.718 1.00 70.25 405 LEU A CA 1
ATOM 3250 C C . LEU A 1 405 ? -18.523 6.383 8.628 1.00 70.25 405 LEU A C 1
ATOM 3252 O O . LEU A 1 405 ? -18.207 5.816 7.583 1.00 70.25 405 LEU A O 1
ATOM 3256 N N . ASP A 1 406 ? -18.199 7.648 8.883 1.00 66.25 406 ASP A N 1
ATOM 3257 C CA . ASP A 1 406 ? -17.407 8.431 7.946 1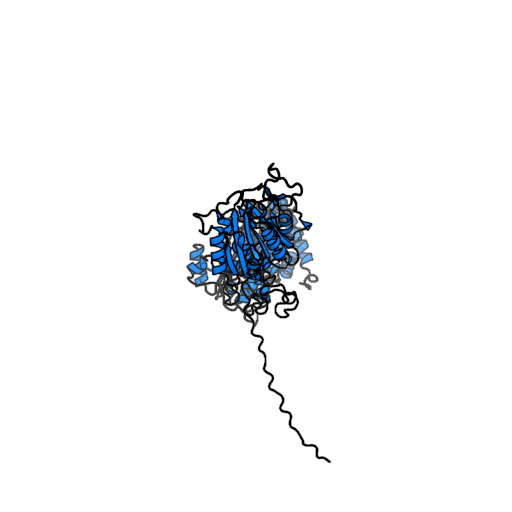.00 66.25 406 ASP A CA 1
ATOM 3258 C C . ASP A 1 406 ? -15.961 7.912 7.890 1.00 66.25 406 ASP A C 1
ATOM 3260 O O . ASP A 1 406 ? -15.169 8.050 8.829 1.00 66.25 406 ASP A O 1
ATOM 3264 N N . THR A 1 407 ? -15.616 7.282 6.771 1.00 66.56 407 THR A N 1
ATOM 3265 C CA . THR A 1 407 ? -14.269 6.772 6.502 1.00 66.56 407 THR A CA 1
ATOM 3266 C C . THR A 1 407 ? -13.373 7.783 5.794 1.00 66.56 407 THR A C 1
ATOM 3268 O O . THR A 1 407 ? -12.201 7.487 5.581 1.00 66.56 407 THR A O 1
ATOM 3271 N N . SER A 1 408 ? -13.888 8.961 5.426 1.00 71.06 408 SER A N 1
ATOM 3272 C CA . SER A 1 408 ? -13.114 9.995 4.730 1.00 71.06 408 SER A CA 1
ATOM 3273 C C . SER A 1 408 ? -12.136 10.721 5.654 1.00 71.06 408 SER A C 1
ATOM 3275 O O . SER A 1 408 ? -11.079 11.160 5.203 1.00 71.06 408 SER A O 1
ATOM 3277 N N . SER A 1 409 ? -12.459 10.812 6.947 1.00 82.12 409 SER A N 1
ATOM 3278 C CA . SER A 1 409 ? -11.587 11.408 7.958 1.00 82.12 409 SER A CA 1
ATOM 3279 C C . SER A 1 409 ? -10.982 10.337 8.874 1.00 82.12 409 SER A C 1
ATOM 3281 O O . SER A 1 409 ? -11.668 9.388 9.262 1.00 82.12 409 SER A O 1
ATOM 3283 N N . PRO A 1 410 ? -9.702 10.462 9.256 1.00 89.81 410 PRO A N 1
ATOM 3284 C CA . PRO A 1 410 ? -9.093 9.579 10.238 1.00 89.81 410 PRO A CA 1
ATOM 3285 C C . PRO A 1 410 ? -9.441 10.008 11.667 1.00 89.81 410 PRO A C 1
ATOM 3287 O O . PRO A 1 410 ? -9.634 11.193 11.948 1.00 89.81 410 PRO A O 1
ATOM 3290 N N . THR A 1 411 ? -9.465 9.049 12.594 1.00 91.94 411 THR A N 1
ATOM 3291 C CA . THR A 1 411 ? -9.431 9.369 14.026 1.00 91.94 411 THR A CA 1
ATOM 3292 C C . THR A 1 411 ? -8.028 9.773 14.429 1.00 91.94 411 THR A C 1
ATOM 3294 O O . THR A 1 411 ? -7.083 9.043 14.118 1.00 91.94 411 THR A O 1
ATOM 3297 N N . ARG A 1 412 ? -7.887 10.893 15.142 1.00 94.19 412 ARG A N 1
ATOM 3298 C CA . ARG A 1 412 ? -6.577 11.409 15.544 1.00 94.19 412 ARG A CA 1
ATOM 3299 C C . ARG A 1 412 ? -6.358 11.240 17.034 1.00 94.19 412 ARG A C 1
ATOM 3301 O O . ARG A 1 412 ? -7.159 11.720 17.829 1.00 94.19 412 ARG A O 1
ATOM 3308 N N . THR A 1 413 ? -5.241 10.632 17.403 1.00 95.44 413 THR A N 1
ATOM 3309 C CA . THR A 1 413 ? -4.809 10.527 18.799 1.00 95.44 413 THR A CA 1
ATOM 3310 C C . THR A 1 413 ? -3.494 11.272 18.975 1.00 95.44 413 THR A C 1
ATOM 3312 O O . THR A 1 413 ? -2.527 11.003 18.262 1.00 95.44 413 THR A O 1
ATOM 3315 N N . TRP A 1 414 ? -3.441 12.208 19.916 1.00 95.00 414 TRP A N 1
ATOM 3316 C CA . TRP A 1 414 ? -2.244 12.972 20.253 1.00 95.00 414 TRP A CA 1
ATOM 3317 C C . TRP A 1 414 ? -1.826 12.660 21.687 1.00 95.00 414 TRP A C 1
ATOM 3319 O O . TRP A 1 414 ? -2.596 12.854 22.624 1.00 95.00 414 TRP A O 1
ATOM 3329 N N . ILE A 1 415 ? -0.605 12.162 21.859 1.00 92.88 415 ILE A N 1
ATOM 3330 C CA . ILE A 1 415 ? -0.030 11.866 23.170 1.00 92.88 415 ILE A CA 1
ATOM 3331 C C . ILE A 1 415 ? 1.239 12.688 23.332 1.00 92.88 415 ILE A C 1
ATOM 3333 O O . ILE A 1 415 ? 2.270 12.407 22.712 1.00 92.88 415 ILE A O 1
ATOM 3337 N N . TRP A 1 416 ? 1.154 13.705 24.179 1.00 92.00 416 TRP A N 1
ATOM 3338 C CA . TRP A 1 416 ? 2.217 14.675 24.402 1.00 92.00 416 TRP A CA 1
ATOM 3339 C C . TRP A 1 416 ? 3.093 14.304 25.597 1.00 92.00 416 TRP A C 1
ATOM 3341 O O . TRP A 1 416 ? 2.656 13.662 26.550 1.00 92.00 416 TRP A O 1
ATOM 3351 N N . GLU A 1 417 ? 4.341 14.763 25.589 1.00 88.69 417 GLU A N 1
ATOM 3352 C CA . GLU A 1 417 ? 5.190 14.684 26.780 1.00 88.69 417 GLU A CA 1
ATOM 3353 C C . GLU A 1 417 ? 4.761 15.706 27.844 1.00 88.69 417 GLU A C 1
ATOM 3355 O O . GLU A 1 417 ? 4.787 15.421 29.040 1.00 88.69 417 GLU A O 1
ATOM 3360 N N . THR A 1 418 ? 4.356 16.906 27.418 1.00 88.00 418 THR A N 1
ATOM 3361 C CA . THR A 1 418 ? 4.099 18.037 28.316 1.00 88.00 418 THR A CA 1
ATOM 3362 C C . THR A 1 418 ? 2.697 18.605 28.132 1.00 88.00 418 THR A C 1
ATOM 3364 O O . THR A 1 418 ? 2.173 18.654 27.019 1.00 88.00 418 THR A O 1
ATOM 3367 N N . ALA A 1 419 ? 2.125 19.129 29.221 1.00 88.69 419 ALA A N 1
ATOM 3368 C CA . ALA A 1 419 ? 0.864 19.869 29.177 1.00 88.69 419 ALA A CA 1
ATOM 3369 C C . ALA A 1 419 ? 0.951 21.111 28.270 1.00 88.69 419 ALA A C 1
ATOM 3371 O O . ALA A 1 419 ? -0.039 21.520 27.673 1.00 88.69 419 ALA A O 1
ATOM 3372 N N . LYS A 1 420 ? 2.142 21.710 28.132 1.00 91.50 420 LYS A N 1
ATOM 3373 C CA . LYS A 1 420 ? 2.358 22.880 27.274 1.00 91.50 420 LYS A CA 1
ATOM 3374 C C . LYS A 1 420 ? 2.081 22.562 25.805 1.00 91.50 420 LYS A C 1
ATOM 3376 O O . LYS A 1 420 ? 1.378 23.332 25.155 1.00 91.50 420 LYS A O 1
ATOM 3381 N N . ASP A 1 421 ? 2.623 21.459 25.291 1.00 93.25 421 ASP A N 1
ATOM 3382 C CA . ASP A 1 421 ? 2.414 21.044 23.898 1.00 93.25 421 ASP A CA 1
ATOM 3383 C C . ASP A 1 421 ? 0.941 20.688 23.653 1.00 93.25 421 ASP A C 1
ATOM 3385 O O . ASP A 1 421 ? 0.361 21.127 22.658 1.00 93.25 421 ASP A O 1
ATOM 3389 N N . HIS A 1 422 ? 0.312 19.987 24.604 1.00 91.81 422 HIS A N 1
ATOM 3390 C CA . HIS A 1 422 ? -1.128 19.697 24.596 1.00 91.81 422 HIS A CA 1
ATOM 3391 C C . HIS A 1 422 ? -1.980 20.966 24.482 1.00 91.81 422 HIS A C 1
ATOM 3393 O O . HIS A 1 422 ? -2.789 21.093 23.567 1.00 91.81 422 HIS A O 1
ATOM 3399 N N . LEU A 1 423 ? -1.760 21.945 25.363 1.00 92.50 423 LEU A N 1
ATOM 3400 C CA . LEU A 1 423 ? -2.526 23.194 25.373 1.00 92.50 423 LEU A CA 1
ATOM 3401 C C . LEU A 1 423 ? -2.263 24.046 24.125 1.00 92.50 423 LEU A C 1
ATOM 3403 O O . LEU A 1 423 ? -3.194 24.595 23.542 1.00 92.50 423 LEU A O 1
ATOM 3407 N N . THR A 1 424 ? -1.003 24.124 23.688 1.00 94.94 424 THR A N 1
ATOM 3408 C CA . THR A 1 424 ? -0.594 24.930 22.526 1.00 94.94 424 THR A CA 1
ATOM 3409 C C . THR A 1 424 ? -1.198 24.380 21.233 1.00 94.94 424 THR A C 1
ATOM 3411 O O . THR A 1 424 ? -1.664 25.141 20.386 1.00 94.94 424 THR A O 1
ATOM 3414 N N . THR A 1 425 ? -1.222 23.055 21.073 1.00 93.81 425 THR A N 1
ATOM 3415 C CA . THR A 1 425 ? -1.821 22.411 19.897 1.00 93.81 425 THR A CA 1
ATOM 3416 C C . THR A 1 425 ? -3.341 22.440 19.937 1.00 93.81 425 THR A C 1
ATOM 3418 O O . THR A 1 425 ? -3.947 22.682 18.897 1.00 93.81 425 THR A O 1
ATOM 3421 N N . ALA A 1 426 ? -3.968 22.284 21.107 1.00 92.56 426 ALA A N 1
ATOM 3422 C CA . ALA A 1 426 ? -5.412 22.452 21.260 1.00 92.56 426 ALA A CA 1
ATOM 3423 C C . ALA A 1 426 ? -5.865 23.869 20.863 1.00 92.56 426 ALA A C 1
ATOM 3425 O O . ALA A 1 426 ? -6.816 24.027 20.093 1.00 92.56 426 ALA A O 1
ATOM 3426 N N . GLU A 1 427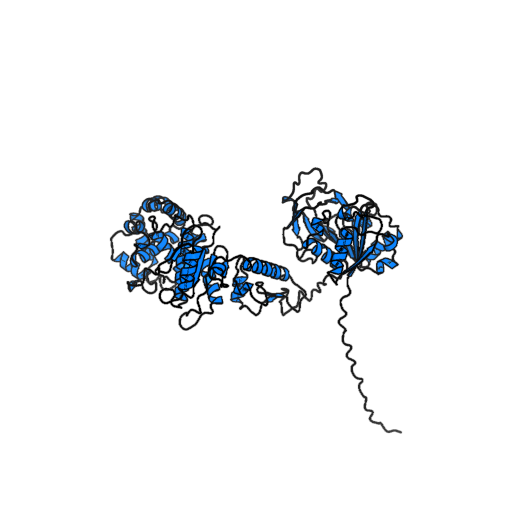 ? -5.138 24.899 21.301 1.00 94.12 427 GLU A N 1
ATOM 3427 C CA . GLU A 1 427 ? -5.435 26.287 20.944 1.00 94.12 427 GLU A CA 1
ATOM 3428 C C . GLU A 1 427 ? -5.161 26.560 19.459 1.00 94.12 427 GLU A C 1
ATOM 3430 O O . GLU A 1 427 ? -6.022 27.092 18.762 1.00 94.12 427 GLU A O 1
ATOM 3435 N N . GLY A 1 428 ? -4.001 26.143 18.943 1.00 91.50 428 GLY A N 1
ATOM 3436 C CA . GLY A 1 428 ? -3.604 26.416 17.560 1.00 91.50 428 GLY A CA 1
ATOM 3437 C C . GLY A 1 428 ? -4.383 25.630 16.499 1.00 91.50 428 GLY A C 1
ATOM 3438 O O . GLY A 1 428 ? -4.626 26.152 15.413 1.00 91.50 428 GLY A O 1
ATOM 3439 N N . MET A 1 429 ? -4.781 24.385 16.786 1.00 91.38 429 MET A N 1
ATOM 3440 C CA . MET A 1 429 ? -5.511 23.535 15.832 1.00 91.38 429 MET A CA 1
ATOM 3441 C C . MET A 1 429 ? -7.025 23.665 15.944 1.00 91.38 429 MET A C 1
ATOM 3443 O O . MET A 1 429 ? -7.714 23.597 14.927 1.00 91.38 429 MET A O 1
ATOM 3447 N N . LEU A 1 430 ? -7.545 23.776 17.170 1.00 89.75 430 LEU A N 1
ATOM 3448 C CA . LEU A 1 430 ? -8.979 23.666 17.452 1.00 89.75 430 LEU A CA 1
ATOM 3449 C C . LEU A 1 430 ? -9.574 24.956 18.033 1.00 89.75 430 LEU A C 1
ATOM 3451 O O . LEU A 1 430 ? -10.796 25.066 18.114 1.00 89.75 430 LEU A O 1
ATOM 3455 N N . GLY A 1 431 ? -8.746 25.934 18.417 1.00 90.75 431 GLY A N 1
ATOM 3456 C CA . GLY A 1 431 ? -9.209 27.190 19.011 1.00 90.75 431 GLY A CA 1
ATOM 3457 C C . GLY A 1 431 ? -9.765 27.032 20.427 1.00 90.75 431 GLY A C 1
ATOM 3458 O O . GLY A 1 431 ? -10.569 27.858 20.854 1.00 90.75 431 GLY A O 1
ATOM 3459 N N . ILE A 1 432 ? -9.378 25.974 21.148 1.00 88.81 432 ILE A N 1
ATOM 3460 C CA . ILE A 1 432 ? -9.859 25.692 22.508 1.00 88.81 432 ILE A CA 1
ATOM 3461 C C . ILE A 1 432 ? -8.728 25.696 23.531 1.00 88.81 432 ILE A C 1
ATOM 3463 O O . ILE A 1 432 ? -7.579 25.406 23.213 1.00 88.81 432 ILE A O 1
ATOM 3467 N N . ARG A 1 433 ? -9.078 25.962 24.791 1.00 88.19 433 ARG A N 1
ATOM 3468 C CA . ARG A 1 433 ? -8.184 25.814 25.945 1.00 88.19 433 ARG A CA 1
ATOM 3469 C C . ARG A 1 433 ? -8.807 24.839 26.946 1.00 88.19 433 ARG A C 1
ATOM 3471 O O . ARG A 1 433 ? -9.604 25.270 27.778 1.00 88.19 433 ARG A O 1
ATOM 3478 N N . PRO A 1 434 ? -8.525 23.533 26.826 1.00 84.62 434 PRO A N 1
ATOM 3479 C CA . PRO A 1 434 ? -9.119 22.527 27.696 1.00 84.62 434 PRO A CA 1
ATOM 3480 C C . PRO A 1 434 ? -8.528 22.619 29.111 1.00 84.62 434 PRO A C 1
ATOM 3482 O O . PRO A 1 434 ? -7.364 22.979 29.283 1.00 84.62 434 PRO A O 1
ATOM 3485 N N . ALA A 1 435 ? -9.325 22.278 30.127 1.00 78.44 435 ALA A N 1
ATOM 3486 C CA . ALA A 1 435 ? -8.862 22.220 31.517 1.00 78.44 435 ALA A CA 1
ATOM 3487 C C . ALA A 1 435 ? -7.991 20.978 31.813 1.00 78.44 435 ALA A C 1
ATOM 3489 O O . ALA A 1 435 ? -7.254 20.970 32.795 1.00 78.44 435 ALA A O 1
ATOM 3490 N N . GLY A 1 436 ? -8.054 19.955 30.954 1.00 81.50 436 GLY A N 1
ATOM 3491 C CA . GLY A 1 436 ? -7.293 18.709 31.045 1.00 81.50 436 GLY A CA 1
ATOM 3492 C C . GLY A 1 436 ? -7.255 17.979 29.700 1.00 81.50 436 GLY A C 1
ATOM 3493 O O . GLY A 1 436 ? -7.224 18.619 28.642 1.00 81.50 436 GLY A O 1
ATOM 3494 N N . ASP A 1 437 ? -7.256 16.649 29.739 1.00 82.12 437 ASP A N 1
ATOM 3495 C CA . ASP A 1 437 ? -7.428 15.800 28.557 1.00 82.12 437 ASP A CA 1
ATOM 3496 C C . ASP A 1 437 ? -8.761 16.110 27.863 1.00 82.12 437 ASP A C 1
ATOM 3498 O O . ASP A 1 437 ? -9.725 16.539 28.501 1.00 82.12 437 ASP A O 1
ATOM 3502 N N . PHE A 1 438 ? -8.844 15.909 26.546 1.00 84.69 438 PHE A N 1
ATOM 3503 C CA . PHE A 1 438 ? -10.104 16.133 25.838 1.00 84.69 438 PHE A CA 1
ATOM 3504 C C . PHE A 1 438 ? -10.315 15.180 24.668 1.00 84.69 438 PHE A C 1
ATOM 3506 O O . PHE A 1 438 ? -9.378 14.698 24.026 1.00 84.69 438 PHE A O 1
ATOM 3513 N N . LYS A 1 439 ? -11.598 14.992 24.350 1.00 85.38 439 LYS A N 1
ATOM 3514 C CA . LYS A 1 439 ? -12.085 14.363 23.125 1.00 85.38 439 LYS A CA 1
ATOM 3515 C C . LYS A 1 439 ? -12.910 15.375 22.334 1.00 85.38 439 LYS A C 1
ATOM 3517 O O . LYS A 1 439 ? -13.958 15.836 22.772 1.00 85.38 439 LYS A O 1
ATOM 3522 N N . TRP A 1 440 ? -12.413 15.744 21.166 1.00 85.06 440 TRP A N 1
ATOM 3523 C CA . TRP A 1 440 ? -13.115 16.529 20.167 1.00 85.06 440 TRP A CA 1
ATOM 3524 C C . TRP A 1 440 ? -13.793 15.564 19.204 1.00 85.06 440 TRP A C 1
ATOM 3526 O O . TRP A 1 440 ? -13.119 14.838 18.483 1.00 85.06 440 TRP A O 1
ATOM 3536 N N . LEU A 1 441 ? -15.119 15.507 19.222 1.00 84.50 441 LEU A N 1
ATOM 3537 C CA . LEU A 1 441 ? -15.890 14.516 18.468 1.00 84.50 441 LEU A CA 1
ATOM 3538 C C . LEU A 1 441 ? -16.445 15.106 17.161 1.00 84.50 441 LEU A C 1
ATOM 3540 O O . LEU A 1 441 ? -16.401 16.317 16.931 1.00 84.50 441 LEU A O 1
ATOM 3544 N N . GLY A 1 442 ? -16.962 14.237 16.289 1.00 77.06 442 GLY A N 1
ATOM 3545 C CA . GLY A 1 442 ? -17.558 14.612 15.008 1.00 77.06 442 GLY A CA 1
ATOM 3546 C C . GLY A 1 442 ? -16.709 14.230 13.798 1.00 77.06 442 GLY A C 1
ATOM 3547 O O . GLY A 1 442 ? -15.914 13.303 13.868 1.00 77.06 442 GLY A O 1
ATOM 3548 N N . HIS A 1 443 ? -16.877 14.958 12.687 1.00 75.75 443 HIS A N 1
ATOM 3549 C CA . HIS A 1 443 ? -16.280 14.611 11.386 1.00 75.75 443 HIS A CA 1
ATOM 3550 C C . HIS A 1 443 ? -14.744 14.542 11.403 1.00 75.75 443 HIS A C 1
ATOM 3552 O O . HIS A 1 443 ? -14.156 13.711 10.729 1.00 75.75 443 HIS A O 1
ATOM 3558 N N . GLN A 1 444 ? -14.082 15.392 12.192 1.00 82.38 444 GLN A N 1
ATOM 3559 C CA . GLN A 1 444 ? -12.626 15.380 12.348 1.00 82.38 444 GLN A CA 1
ATOM 3560 C C . GLN A 1 444 ? -12.264 15.148 13.811 1.00 82.38 444 GLN A C 1
ATOM 3562 O O . GLN A 1 444 ? -11.899 16.104 14.505 1.00 82.38 444 GLN A O 1
ATOM 3567 N N . PRO A 1 445 ? -12.432 13.916 14.309 1.00 88.44 445 PRO A N 1
ATOM 3568 C CA . PRO A 1 445 ? -12.333 13.675 15.725 1.00 88.44 445 PRO A CA 1
ATOM 3569 C C . PRO A 1 445 ? -10.869 13.635 16.164 1.00 88.44 445 PRO A C 1
ATOM 3571 O O . PRO A 1 445 ? -9.993 13.111 15.467 1.00 88.44 445 PRO A O 1
ATOM 3574 N N . VAL A 1 446 ? -10.618 14.208 17.333 1.00 91.56 446 VAL A N 1
ATOM 3575 C CA . VAL A 1 446 ? -9.298 14.295 17.942 1.00 91.56 446 VAL A CA 1
ATOM 3576 C C . VAL A 1 446 ? -9.405 13.951 19.411 1.00 91.56 446 VAL A C 1
ATOM 3578 O O . VAL A 1 446 ? -10.216 14.520 20.131 1.00 91.56 446 VAL A O 1
ATOM 3581 N N . HIS A 1 447 ? -8.534 13.079 19.874 1.00 92.12 447 HIS A N 1
ATOM 3582 C CA . HIS A 1 447 ? -8.320 12.817 21.281 1.00 92.12 447 HIS A CA 1
ATOM 3583 C C . HIS A 1 447 ? -6.894 13.234 21.647 1.00 92.12 447 HIS A C 1
ATOM 3585 O O . HIS A 1 447 ? -5.949 12.847 20.959 1.00 92.12 447 HIS A O 1
ATOM 3591 N N . SER A 1 448 ? -6.733 14.043 22.694 1.00 92.00 448 SER A N 1
ATOM 3592 C CA . SER A 1 448 ? -5.432 14.593 23.085 1.00 92.00 448 SER A CA 1
ATOM 3593 C C . SER A 1 448 ? -5.210 14.468 24.585 1.00 92.00 448 SER A C 1
ATOM 3595 O O . SER A 1 448 ? -6.083 14.859 25.364 1.00 92.00 448 SER A O 1
ATOM 3597 N N . ILE A 1 449 ? -4.033 13.957 24.956 1.00 89.25 449 ILE A N 1
ATOM 3598 C CA . ILE A 1 449 ? -3.592 13.718 26.340 1.00 89.25 449 ILE A CA 1
ATOM 3599 C C . ILE A 1 449 ? -2.096 14.013 26.503 1.00 89.25 449 ILE A C 1
ATOM 3601 O O . ILE A 1 449 ? -1.369 14.121 25.511 1.00 89.25 449 ILE A O 1
ATOM 3605 N N . TRP A 1 450 ? -1.588 14.070 27.740 1.00 86.12 450 TRP A N 1
ATOM 3606 C CA . TRP A 1 450 ? -0.141 14.178 28.000 1.00 86.12 450 TRP A CA 1
ATOM 3607 C C . TRP A 1 450 ? 0.371 13.230 29.098 1.00 86.12 450 TRP A C 1
ATOM 3609 O O . TRP A 1 450 ? -0.396 12.663 29.866 1.00 86.12 450 TRP A O 1
ATOM 3619 N N . SER A 1 451 ? 1.690 13.022 29.183 1.00 68.25 451 SER A N 1
ATOM 3620 C CA . SER A 1 451 ? 2.309 12.041 30.094 1.00 68.25 451 SER A CA 1
ATOM 3621 C C . SER A 1 451 ? 2.739 12.578 31.475 1.00 68.25 451 SER A C 1
ATOM 3623 O O . SER A 1 451 ? 3.660 12.018 32.068 1.00 68.25 451 SER A O 1
ATOM 3625 N N . GLY A 1 452 ? 2.141 13.668 31.973 1.00 64.38 452 GLY A N 1
ATOM 3626 C CA . GLY A 1 452 ? 2.487 14.299 33.265 1.00 64.38 452 GLY A CA 1
ATOM 3627 C C . GLY A 1 452 ? 1.540 13.940 34.419 1.00 64.38 452 GLY A C 1
ATOM 3628 O O . GLY A 1 452 ? 0.712 13.049 34.265 1.00 64.38 452 GLY A O 1
ATOM 3629 N N . ASP A 1 453 ? 1.638 14.670 35.540 1.00 54.22 453 ASP A N 1
ATOM 3630 C CA . ASP A 1 453 ? 0.954 14.440 36.840 1.00 54.22 453 ASP A CA 1
ATOM 3631 C C . ASP A 1 453 ? -0.597 14.375 36.811 1.00 54.22 453 ASP A C 1
ATOM 3633 O O . ASP A 1 453 ? -1.224 14.232 37.855 1.00 54.22 453 ASP A O 1
ATOM 3637 N N . LEU A 1 454 ? -1.228 14.509 35.641 1.00 49.28 454 LEU A N 1
ATOM 3638 C CA . LEU A 1 454 ? -2.683 14.435 35.436 1.00 49.28 454 LEU A CA 1
ATOM 3639 C C . LEU A 1 454 ? -3.067 13.650 34.159 1.00 49.28 454 LEU A C 1
ATOM 3641 O O . LEU A 1 454 ? -4.164 13.833 33.643 1.00 49.28 454 LEU A O 1
ATOM 3645 N N . GLY A 1 455 ? -2.172 12.806 33.626 1.00 58.31 455 GLY A N 1
ATOM 3646 C CA . GLY A 1 455 ? -2.425 11.998 32.424 1.00 58.31 455 GLY A CA 1
ATOM 3647 C C . GLY A 1 455 ? -1.987 10.539 32.578 1.00 58.31 455 GLY A C 1
ATOM 3648 O O . GLY A 1 455 ? -2.229 9.923 33.606 1.00 58.31 455 GLY A O 1
ATOM 3649 N N . ILE A 1 456 ? -1.312 9.955 31.581 1.00 69.19 456 ILE A N 1
ATOM 3650 C CA . ILE A 1 456 ? -0.908 8.526 31.619 1.00 69.19 456 ILE A CA 1
ATOM 3651 C C . ILE A 1 456 ? 0.181 8.199 32.664 1.00 69.19 456 ILE A C 1
ATOM 3653 O O . ILE A 1 456 ? 0.603 7.053 32.738 1.00 69.19 456 ILE A O 1
ATOM 3657 N N . GLU A 1 457 ? 0.690 9.182 33.421 1.00 72.31 457 GLU A N 1
ATOM 3658 C CA . GLU A 1 457 ? 1.693 9.044 34.506 1.00 72.31 457 GLU A CA 1
ATOM 3659 C C . GLU A 1 457 ? 2.956 8.226 34.156 1.00 72.31 457 GLU A C 1
ATOM 3661 O O . GLU A 1 457 ? 3.636 7.639 35.003 1.00 72.31 457 GLU A O 1
ATOM 3666 N N . GLY A 1 458 ? 3.311 8.170 32.873 1.00 75.31 458 GLY A N 1
ATOM 3667 C CA . GLY A 1 458 ? 4.410 7.325 32.421 1.00 75.31 458 GLY A CA 1
ATOM 3668 C C . GLY A 1 458 ? 4.101 5.822 32.472 1.00 75.31 458 GLY A C 1
ATOM 3669 O O . GLY A 1 458 ? 5.046 5.036 32.436 1.00 75.31 458 GLY A O 1
ATOM 3670 N N . ASP A 1 459 ? 2.833 5.417 32.551 1.00 83.94 459 ASP A N 1
ATOM 3671 C CA . ASP A 1 459 ? 2.339 4.039 32.508 1.00 83.94 459 ASP A CA 1
ATOM 3672 C C . ASP A 1 459 ? 1.871 3.673 31.086 1.00 83.94 459 ASP A C 1
ATOM 3674 O O . ASP A 1 459 ? 1.044 4.341 30.461 1.00 83.94 459 ASP A O 1
ATOM 3678 N N . ALA A 1 460 ? 2.441 2.594 30.552 1.00 86.88 460 ALA A N 1
ATOM 3679 C CA . ALA A 1 460 ? 2.124 2.092 29.222 1.00 86.88 460 ALA A CA 1
ATOM 3680 C C . ALA A 1 460 ? 0.717 1.477 29.138 1.00 86.88 460 ALA A C 1
ATOM 3682 O O . ALA A 1 460 ? 0.040 1.658 28.133 1.00 86.88 460 ALA A O 1
ATOM 3683 N N . GLU A 1 461 ? 0.270 0.767 30.177 1.00 86.31 461 GLU A N 1
ATOM 3684 C CA . GLU A 1 461 ? -1.059 0.148 30.216 1.00 86.31 461 GLU A CA 1
ATOM 3685 C C . GLU A 1 461 ? -2.144 1.223 30.322 1.00 86.31 461 GLU A C 1
ATOM 3687 O O . GLU A 1 461 ? -3.173 1.110 29.661 1.00 86.31 461 GLU A O 1
ATOM 3692 N N . ALA A 1 462 ? -1.889 2.304 31.068 1.00 83.00 462 ALA A N 1
ATOM 3693 C CA . ALA A 1 462 ? -2.780 3.465 31.099 1.00 83.00 462 ALA A CA 1
ATOM 3694 C C . ALA A 1 462 ? -2.894 4.133 29.719 1.00 83.00 462 ALA A C 1
ATOM 3696 O O . ALA A 1 462 ? -3.994 4.468 29.285 1.00 83.00 462 ALA A O 1
ATOM 3697 N N . ALA A 1 463 ? -1.779 4.275 28.995 1.00 87.00 463 ALA A N 1
ATOM 3698 C CA . ALA A 1 463 ? -1.783 4.832 27.643 1.00 87.00 463 ALA A CA 1
ATOM 3699 C C . ALA A 1 463 ? -2.530 3.951 26.630 1.00 87.00 463 ALA A C 1
ATOM 3701 O O . ALA A 1 463 ? -3.310 4.472 25.835 1.00 87.00 463 ALA A O 1
ATOM 3702 N N . GLU A 1 464 ? -2.322 2.629 26.674 1.00 90.69 464 GLU A N 1
ATOM 3703 C CA . GLU A 1 464 ? -3.053 1.650 25.853 1.00 90.69 464 GLU A CA 1
ATOM 3704 C C . GLU A 1 464 ? -4.564 1.758 26.111 1.00 90.69 464 GLU A C 1
ATOM 3706 O O . GLU A 1 464 ? -5.351 1.970 25.187 1.00 90.69 464 GLU A O 1
ATOM 3711 N N . SER A 1 465 ? -4.942 1.676 27.388 1.00 88.19 465 SER A N 1
ATOM 3712 C CA . SER A 1 465 ? -6.313 1.755 27.891 1.00 88.19 465 SER A CA 1
ATOM 3713 C C . SER A 1 465 ? -7.012 3.038 27.447 1.00 88.19 465 SER A C 1
ATOM 3715 O O . SER A 1 465 ? -8.088 2.995 26.853 1.00 88.19 465 SER A O 1
ATOM 3717 N N . ASN A 1 466 ? -6.378 4.186 27.677 1.00 87.44 466 ASN A N 1
ATOM 3718 C CA . ASN A 1 466 ? -6.946 5.488 27.369 1.00 87.44 466 ASN A CA 1
ATOM 3719 C C . ASN A 1 466 ? -7.077 5.721 25.851 1.00 87.44 466 ASN A C 1
ATOM 3721 O O . ASN A 1 466 ? -8.116 6.194 25.385 1.00 87.44 466 ASN A O 1
ATOM 3725 N N . ALA A 1 467 ? -6.075 5.327 25.059 1.00 90.31 467 ALA A N 1
ATOM 3726 C CA . ALA A 1 467 ? -6.119 5.481 23.608 1.00 90.31 467 ALA A CA 1
ATOM 3727 C C . ALA A 1 467 ? -7.209 4.614 22.959 1.00 90.31 467 ALA A C 1
ATOM 3729 O O . ALA A 1 467 ? -7.966 5.113 22.127 1.00 90.31 467 ALA A O 1
ATOM 3730 N N . VAL A 1 468 ? -7.313 3.337 23.344 1.00 92.81 468 VAL A N 1
ATOM 3731 C CA . VAL A 1 468 ? -8.312 2.401 22.799 1.00 92.81 468 VAL A CA 1
ATOM 3732 C C . VAL A 1 468 ? -9.728 2.839 23.160 1.00 92.81 468 VAL A C 1
ATOM 3734 O O . VAL A 1 468 ? -10.590 2.905 22.283 1.00 92.81 468 VAL A O 1
ATOM 3737 N N . HIS A 1 469 ? -9.954 3.183 24.428 1.00 90.62 469 HIS A N 1
ATOM 3738 C CA . HIS A 1 469 ? -11.255 3.618 24.925 1.00 90.62 469 HIS A CA 1
ATOM 3739 C C . HIS A 1 469 ? -11.750 4.878 24.199 1.00 90.62 469 HIS A C 1
ATOM 3741 O O . HIS A 1 469 ? -12.866 4.923 23.680 1.00 90.62 469 HIS A O 1
ATOM 3747 N N . ASN A 1 470 ? -10.898 5.903 24.087 1.00 89.81 470 ASN A N 1
ATOM 3748 C CA . ASN A 1 470 ? -11.272 7.145 23.415 1.00 89.81 470 ASN A CA 1
ATOM 3749 C C . ASN A 1 470 ? -11.386 6.987 21.894 1.00 89.81 470 ASN A C 1
ATOM 3751 O O . ASN A 1 470 ? -12.213 7.659 21.275 1.00 89.81 470 ASN A O 1
ATOM 3755 N N . ALA A 1 471 ? -10.629 6.073 21.282 1.00 91.25 471 ALA A N 1
ATOM 3756 C CA . ALA A 1 471 ? -10.814 5.735 19.875 1.00 91.25 471 ALA A CA 1
ATOM 3757 C C . ALA A 1 471 ? -12.214 5.185 19.598 1.00 91.25 471 ALA A C 1
ATOM 3759 O O . ALA A 1 471 ? -12.831 5.592 18.616 1.00 91.25 471 ALA A O 1
ATOM 3760 N N . ALA A 1 472 ? -12.756 4.345 20.483 1.00 91.00 472 ALA A N 1
ATOM 3761 C CA . ALA A 1 472 ? -14.117 3.841 20.332 1.00 91.00 472 ALA A CA 1
ATOM 3762 C C . ALA A 1 472 ? -15.162 4.972 20.334 1.00 91.00 472 ALA A C 1
ATOM 3764 O O . ALA A 1 472 ? -15.995 5.033 19.428 1.00 91.00 472 ALA A O 1
ATOM 3765 N N . HIS A 1 473 ? -15.062 5.922 21.272 1.00 88.69 473 HIS A N 1
ATOM 3766 C CA . HIS A 1 473 ? -15.931 7.107 21.299 1.00 88.69 473 HIS A CA 1
ATOM 3767 C C . HIS A 1 473 ? -15.840 7.939 20.022 1.00 88.69 473 HIS A C 1
ATOM 3769 O O . HIS A 1 473 ? -16.865 8.348 19.468 1.00 88.69 473 HIS A O 1
ATOM 3775 N N . MET A 1 474 ? -14.614 8.197 19.554 1.00 88.75 474 MET A N 1
ATOM 3776 C CA . MET A 1 474 ? -14.378 8.960 18.334 1.00 88.75 474 MET A CA 1
ATOM 3777 C C . MET A 1 474 ? -15.048 8.286 17.142 1.00 88.75 474 MET A C 1
ATOM 3779 O O . MET A 1 474 ? -15.870 8.923 16.491 1.00 88.75 474 MET A O 1
ATOM 3783 N N . VAL A 1 475 ? -14.761 7.002 16.907 1.00 87.56 475 VAL A N 1
ATOM 3784 C CA . VAL A 1 475 ? -15.286 6.247 15.762 1.00 87.56 475 VAL A CA 1
ATOM 3785 C C . VAL A 1 475 ? -16.820 6.223 15.763 1.00 87.56 475 VAL A C 1
ATOM 3787 O O . VAL A 1 475 ? -17.436 6.534 14.748 1.00 87.56 475 VAL A O 1
ATOM 3790 N N . ILE A 1 476 ? -17.458 5.947 16.903 1.00 84.06 476 ILE A N 1
ATOM 3791 C CA . ILE A 1 476 ? -18.930 5.888 17.012 1.00 84.06 476 ILE A CA 1
ATOM 3792 C C . ILE A 1 476 ? -19.580 7.268 16.813 1.00 84.06 476 ILE A C 1
ATOM 3794 O O . ILE A 1 476 ? -20.721 7.376 16.352 1.00 84.06 476 ILE A O 1
ATOM 3798 N N . SER A 1 477 ? -18.840 8.338 17.105 1.00 78.31 477 SER A N 1
ATOM 3799 C CA . SER A 1 477 ? -19.307 9.724 17.009 1.00 78.31 477 SER A CA 1
ATOM 3800 C C . SER A 1 477 ? -18.918 10.430 15.699 1.00 78.31 477 SER A C 1
ATOM 3802 O O . SER A 1 477 ? -19.181 11.625 15.564 1.00 78.31 477 SER A O 1
ATOM 3804 N N . MET A 1 478 ? -18.317 9.734 14.722 1.00 72.25 478 MET A N 1
ATOM 3805 C CA . MET A 1 478 ? -17.749 10.341 13.500 1.00 72.25 478 MET A CA 1
ATOM 3806 C C . MET A 1 478 ? -18.762 10.921 12.504 1.00 72.25 478 MET A C 1
ATOM 3808 O O . MET A 1 478 ? -18.367 11.591 11.553 1.00 72.25 478 MET A O 1
ATOM 3812 N N . LEU A 1 479 ? -20.063 10.694 12.697 1.00 62.22 479 LEU A N 1
ATOM 3813 C CA . LEU A 1 479 ? -21.051 10.927 11.643 1.00 62.22 479 LEU A CA 1
ATOM 3814 C C . LEU A 1 479 ? -21.439 12.394 11.397 1.00 62.22 479 LEU A C 1
ATOM 3816 O O . LEU A 1 479 ? -21.691 12.757 10.251 1.00 62.22 479 LEU A O 1
ATOM 3820 N N . ARG A 1 480 ? -21.486 13.262 12.418 1.00 58.50 480 ARG A N 1
ATOM 3821 C CA . ARG A 1 480 ? -21.691 14.719 12.262 1.00 58.50 480 ARG A CA 1
ATOM 3822 C C . ARG A 1 480 ? -20.996 15.483 13.388 1.00 58.50 480 ARG A C 1
ATOM 3824 O O . ARG A 1 480 ? -20.894 14.999 14.510 1.00 58.50 480 ARG A O 1
ATOM 3831 N N . ARG A 1 481 ? -20.552 16.717 13.112 1.00 48.47 481 ARG A N 1
ATOM 3832 C CA . ARG A 1 481 ? -19.867 17.592 14.092 1.00 48.47 481 ARG A CA 1
ATOM 3833 C C . ARG A 1 481 ? -20.698 17.867 15.346 1.00 48.47 481 ARG A C 1
ATOM 3835 O O . ARG A 1 481 ? -20.143 18.078 16.414 1.00 48.47 481 ARG A O 1
ATOM 3842 N N . ASP A 1 482 ? -22.015 17.869 15.209 1.00 54.28 482 ASP A N 1
ATOM 3843 C CA . ASP A 1 482 ? -22.947 18.100 16.299 1.00 54.28 482 ASP A CA 1
ATOM 3844 C C . ASP A 1 482 ? -23.462 16.790 16.925 1.00 54.28 482 ASP A C 1
ATOM 3846 O O . ASP A 1 482 ? -24.051 16.841 17.995 1.00 54.28 482 ASP A O 1
ATOM 3850 N N . SER A 1 483 ? -23.247 15.619 16.314 1.00 55.78 483 SER A N 1
ATOM 3851 C CA . SER A 1 483 ? -23.912 14.356 16.673 1.00 55.78 483 SER A CA 1
ATOM 3852 C C . SER A 1 483 ? -23.175 13.496 17.696 1.00 55.78 483 SER A C 1
ATOM 3854 O O . SER A 1 483 ? -23.263 12.267 17.607 1.00 55.78 483 SER A O 1
ATOM 3856 N N . TRP A 1 484 ? -22.466 14.088 18.661 1.00 72.38 484 TRP A N 1
ATOM 3857 C CA . TRP A 1 484 ? -22.108 13.281 19.824 1.00 72.38 484 TRP A CA 1
ATOM 3858 C C . TRP A 1 484 ? -23.405 12.767 20.452 1.00 72.38 484 TRP A C 1
ATOM 3860 O O . TRP A 1 484 ? -24.352 13.520 20.661 1.00 72.38 484 TRP A O 1
ATOM 3870 N N . ILE A 1 485 ? -23.501 11.453 20.640 1.00 75.50 485 ILE A N 1
ATOM 3871 C CA . ILE A 1 485 ? -24.719 10.833 21.171 1.00 75.50 485 ILE A CA 1
ATOM 3872 C C . ILE A 1 485 ? -24.771 10.907 22.699 1.00 75.50 485 ILE A C 1
ATOM 3874 O O . ILE A 1 485 ? -25.843 10.731 23.277 1.00 75.50 485 ILE A O 1
ATOM 3878 N N . GLY A 1 486 ? -23.640 11.192 23.354 1.00 72.88 486 GLY A N 1
ATOM 3879 C CA . GLY A 1 486 ? -23.516 11.144 24.807 1.00 72.88 486 GLY A CA 1
ATOM 3880 C C . GLY A 1 486 ? -24.385 12.155 25.555 1.00 72.88 486 GLY A C 1
ATOM 3881 O O . GLY A 1 486 ? -24.924 11.823 26.607 1.00 72.88 486 GLY A O 1
ATOM 3882 N N . ASP A 1 487 ? -24.608 13.337 24.978 1.00 73.38 487 ASP A N 1
ATOM 3883 C CA . ASP A 1 487 ? -25.495 14.396 25.486 1.00 73.38 487 ASP A CA 1
ATOM 3884 C C . ASP A 1 487 ? -26.885 14.400 24.808 1.00 73.38 487 ASP A C 1
ATOM 3886 O O . ASP A 1 487 ? -27.738 15.239 25.099 1.00 73.38 487 ASP A O 1
ATOM 3890 N N . ARG A 1 488 ? -27.150 13.439 23.910 1.00 76.25 488 ARG A N 1
ATOM 3891 C CA . ARG A 1 488 ? -28.391 13.325 23.115 1.00 76.25 488 ARG A CA 1
ATOM 3892 C C . ARG A 1 488 ? -29.246 12.106 23.480 1.00 76.25 488 ARG A C 1
ATOM 3894 O O . ARG A 1 488 ? -30.002 11.612 22.645 1.00 76.25 488 ARG A O 1
ATOM 3901 N N . GLY A 1 489 ? -29.132 11.611 24.713 1.00 79.69 489 GLY A N 1
ATOM 3902 C CA . GLY A 1 489 ? -29.849 10.412 25.174 1.00 79.69 489 GLY A CA 1
ATOM 3903 C C . GLY A 1 489 ? -29.230 9.089 24.700 1.00 79.69 489 GLY A C 1
ATOM 3904 O O . GLY A 1 489 ? -29.874 8.046 24.749 1.00 79.69 489 GLY A O 1
ATOM 3905 N N . GLY A 1 490 ? -27.985 9.123 24.219 1.00 87.31 490 GLY A N 1
ATOM 3906 C CA . GLY A 1 490 ? -27.184 7.951 23.859 1.00 87.31 490 GLY A CA 1
ATOM 3907 C C . GLY A 1 490 ? -25.983 7.723 24.778 1.00 87.31 490 GLY A C 1
ATOM 3908 O O . GLY A 1 490 ? -25.087 6.970 24.405 1.00 87.31 490 GLY A O 1
ATOM 3909 N N . GLY A 1 491 ? -25.942 8.350 25.960 1.00 88.25 491 GLY A N 1
ATOM 3910 C CA . GLY A 1 491 ? -24.811 8.243 26.889 1.00 88.25 491 GLY A CA 1
ATOM 3911 C C . GLY A 1 491 ? -24.529 6.821 27.356 1.00 88.25 491 GLY A C 1
ATOM 3912 O O . GLY A 1 491 ? -23.379 6.391 27.383 1.00 88.25 491 GLY A O 1
ATOM 3913 N N . TRP A 1 492 ? -25.582 6.046 27.613 1.00 92.00 492 TRP A N 1
ATOM 3914 C CA . TRP A 1 492 ? -25.464 4.623 27.934 1.00 92.00 492 TRP A CA 1
ATOM 3915 C C . TRP A 1 492 ? -24.791 3.807 26.819 1.00 92.00 492 TRP A C 1
ATOM 3917 O O . TRP A 1 492 ? -24.009 2.898 27.093 1.00 92.00 492 TRP A O 1
ATOM 3927 N N . PHE A 1 493 ? -25.084 4.137 25.559 1.00 93.25 493 PHE A N 1
ATOM 3928 C CA . PHE A 1 493 ? -24.563 3.431 24.394 1.00 93.25 493 PHE A CA 1
ATOM 3929 C C . PHE A 1 493 ? -23.104 3.813 24.151 1.00 93.25 493 PHE A C 1
ATOM 3931 O O . PHE A 1 493 ? -22.271 2.936 23.956 1.00 93.25 493 PHE A O 1
ATOM 3938 N N . ASP A 1 494 ? -22.789 5.110 24.227 1.00 90.00 494 ASP A N 1
ATOM 3939 C CA . ASP A 1 494 ? -21.431 5.648 24.091 1.00 90.00 494 ASP A CA 1
ATOM 3940 C C . ASP A 1 494 ? -20.488 5.083 25.165 1.00 90.00 494 ASP A C 1
ATOM 3942 O O . ASP A 1 494 ? -19.444 4.514 24.845 1.00 90.00 494 ASP A O 1
ATOM 3946 N N . ALA A 1 495 ? -20.890 5.162 26.438 1.00 89.75 495 ALA A N 1
ATOM 3947 C CA . ALA A 1 495 ? -20.122 4.621 27.558 1.00 89.75 495 ALA A CA 1
ATOM 3948 C C . ALA A 1 495 ? -19.982 3.094 27.477 1.00 89.75 495 ALA A C 1
ATOM 3950 O O . ALA A 1 495 ? -18.893 2.555 27.681 1.00 89.75 495 ALA A O 1
ATOM 3951 N N . GLY A 1 496 ? -21.074 2.388 27.165 1.00 92.50 496 GLY A N 1
ATOM 3952 C CA . GLY A 1 496 ? -21.062 0.934 27.045 1.00 92.50 496 GLY A CA 1
ATOM 3953 C C . GLY A 1 496 ? -20.141 0.448 25.928 1.00 92.50 496 GLY A C 1
ATOM 3954 O O . GLY A 1 496 ? -19.363 -0.483 26.138 1.00 92.50 496 GLY A O 1
ATOM 3955 N N . ALA A 1 497 ? -20.176 1.116 24.775 1.00 92.62 497 ALA A N 1
ATOM 3956 C CA . ALA A 1 497 ? -19.323 0.797 23.643 1.00 92.62 497 ALA A CA 1
ATOM 3957 C C . ALA A 1 497 ? -17.839 1.057 23.934 1.00 92.62 497 ALA A C 1
ATOM 3959 O O . ALA A 1 497 ? -17.015 0.191 23.641 1.00 92.62 497 ALA A O 1
ATOM 3960 N N . GLY A 1 498 ? -17.499 2.200 24.547 1.00 90.75 498 GLY A N 1
ATOM 3961 C CA . GLY A 1 498 ? -16.121 2.536 24.926 1.00 90.75 498 GLY A CA 1
ATOM 3962 C C . GLY A 1 498 ? -15.456 1.418 25.733 1.00 90.75 498 GLY A C 1
ATOM 3963 O O . GLY A 1 498 ? -14.408 0.899 25.346 1.00 90.75 498 GLY A O 1
ATOM 3964 N N . HIS A 1 499 ? -16.138 0.960 26.785 1.00 91.38 499 HIS A N 1
ATOM 3965 C CA . HIS A 1 499 ? -15.674 -0.141 27.635 1.00 91.38 499 HIS A CA 1
ATOM 3966 C C . HIS A 1 499 ? -15.680 -1.504 26.929 1.00 91.38 499 HIS A C 1
ATOM 3968 O O . HIS A 1 499 ? -14.788 -2.320 27.155 1.00 91.38 499 HIS A O 1
ATOM 3974 N N . ALA A 1 500 ? -16.669 -1.782 26.074 1.00 93.00 500 ALA A N 1
ATOM 3975 C CA . ALA A 1 500 ? -16.775 -3.074 25.391 1.00 93.00 500 ALA A CA 1
ATOM 3976 C C . ALA A 1 500 ? -15.654 -3.276 24.361 1.00 93.00 500 ALA A C 1
ATOM 3978 O O . ALA A 1 500 ? -15.062 -4.355 24.294 1.00 93.00 500 ALA A O 1
ATOM 3979 N N . TYR A 1 501 ? -15.323 -2.239 23.586 1.00 93.81 501 TYR A N 1
ATOM 3980 C CA . TYR A 1 501 ? -14.215 -2.303 22.634 1.00 93.81 501 TYR A CA 1
ATOM 3981 C C . TYR A 1 501 ? -12.851 -2.256 23.327 1.00 93.81 501 TYR A C 1
ATOM 3983 O O . TYR A 1 501 ? -11.931 -2.938 22.877 1.00 93.81 501 TYR A O 1
ATOM 3991 N N . GLU A 1 502 ? -12.724 -1.544 24.452 1.00 92.25 502 GLU A N 1
ATOM 3992 C CA . GLU A 1 502 ? -11.531 -1.621 25.303 1.00 92.25 502 GLU A CA 1
ATOM 3993 C C . GLU A 1 502 ? -11.261 -3.057 25.767 1.00 92.25 502 GLU A C 1
ATOM 3995 O O . GLU A 1 502 ? -10.161 -3.574 25.564 1.00 92.25 502 GLU A O 1
ATOM 4000 N N . GLU A 1 503 ? -12.277 -3.741 26.300 1.00 91.56 503 GLU A N 1
ATOM 4001 C CA . GLU A 1 503 ? -12.161 -5.145 26.697 1.00 91.56 503 GLU A CA 1
ATOM 4002 C C . GLU A 1 503 ? -11.806 -6.050 25.517 1.00 91.56 503 GLU A C 1
ATOM 4004 O O . GLU A 1 503 ? -10.930 -6.904 25.634 1.00 91.56 503 GLU A O 1
ATOM 4009 N N . ALA A 1 504 ? -12.477 -5.872 24.378 1.00 92.81 504 ALA A N 1
ATOM 4010 C CA . ALA A 1 504 ? -12.277 -6.717 23.208 1.00 92.81 504 ALA A CA 1
ATOM 4011 C C . ALA A 1 504 ? -10.855 -6.606 22.630 1.00 92.81 504 ALA A C 1
ATOM 4013 O O . ALA A 1 504 ? -10.345 -7.580 22.075 1.00 92.81 504 ALA A O 1
ATOM 4014 N N . VAL A 1 505 ? -10.221 -5.437 22.756 1.00 94.12 505 VAL A N 1
ATOM 4015 C CA . VAL A 1 505 ? -8.870 -5.171 22.242 1.00 94.12 505 VAL A CA 1
ATOM 4016 C C . VAL A 1 505 ? -7.790 -5.514 23.271 1.00 94.12 505 VAL A C 1
ATOM 4018 O O . VAL A 1 505 ? -6.790 -6.136 22.921 1.00 94.12 505 VAL A O 1
ATOM 4021 N N . LEU A 1 506 ? -7.977 -5.135 24.539 1.00 91.00 506 LEU A N 1
ATOM 4022 C CA . LEU A 1 506 ? -6.944 -5.243 25.580 1.00 91.00 506 LEU A CA 1
ATOM 4023 C C . LEU A 1 506 ? -7.114 -6.454 26.506 1.00 91.00 506 LEU A C 1
ATOM 4025 O O . LEU A 1 506 ? -6.228 -6.738 27.313 1.00 91.00 506 LEU A O 1
ATOM 4029 N N . GLY A 1 507 ? -8.256 -7.139 26.448 1.00 87.81 507 GLY A N 1
ATOM 4030 C CA . GLY A 1 507 ? -8.619 -8.216 27.374 1.00 87.81 507 GLY A CA 1
ATOM 4031 C C . GLY A 1 507 ? -8.930 -7.734 28.795 1.00 87.81 507 GLY A C 1
ATOM 4032 O O . GLY A 1 507 ? -9.059 -8.544 29.709 1.00 87.81 507 GLY A O 1
ATOM 4033 N N . SER A 1 508 ? -9.014 -6.421 29.022 1.00 81.19 508 SER A N 1
ATOM 4034 C CA . SER A 1 508 ? -9.348 -5.844 30.326 1.00 81.19 508 SER A CA 1
ATOM 4035 C C . SER A 1 508 ? -9.970 -4.460 30.173 1.00 81.19 508 SER A C 1
ATOM 4037 O O . SER A 1 508 ? -9.664 -3.768 29.210 1.00 81.19 508 SER A O 1
ATOM 4039 N N . ARG A 1 509 ? -10.803 -4.065 31.144 1.00 79.62 509 ARG A N 1
ATOM 4040 C CA . ARG A 1 509 ? -11.430 -2.735 31.246 1.00 79.62 509 ARG A CA 1
ATOM 4041 C C . ARG A 1 509 ? -10.813 -2.025 32.434 1.00 79.62 509 ARG A C 1
ATOM 4043 O O . ARG A 1 509 ? -11.024 -2.444 33.577 1.00 79.62 509 ARG A O 1
ATOM 4050 N N . ARG A 1 510 ? -9.963 -1.045 32.174 1.00 70.56 510 ARG A N 1
ATOM 4051 C CA . ARG A 1 510 ? -9.204 -0.342 33.214 1.00 70.56 510 ARG A CA 1
ATOM 4052 C C . ARG A 1 510 ? -9.385 1.153 33.131 1.00 70.56 510 ARG A C 1
ATOM 4054 O O . ARG A 1 510 ? -9.187 1.812 34.150 1.00 70.56 510 ARG A O 1
ATOM 4061 N N . ASN A 1 511 ? -9.750 1.665 31.959 1.00 68.69 511 ASN A N 1
ATOM 4062 C CA . ASN A 1 511 ? -10.023 3.071 31.823 1.00 68.69 511 ASN A CA 1
ATOM 4063 C C . ASN A 1 511 ? -11.317 3.395 32.555 1.00 68.69 511 ASN A C 1
ATOM 4065 O O . ASN A 1 511 ? -12.317 2.698 32.436 1.00 68.69 511 ASN A O 1
ATOM 4069 N N . TYR A 1 512 ? -11.279 4.496 33.272 1.00 62.53 512 TYR A N 1
ATOM 4070 C CA . TYR A 1 512 ? -12.437 5.315 33.562 1.00 62.53 512 TYR A CA 1
ATOM 4071 C C . TYR A 1 512 ? -12.038 6.660 32.954 1.00 62.53 512 TYR A C 1
ATOM 4073 O O . TYR A 1 512 ? -10.865 7.029 33.085 1.00 62.53 512 TYR A O 1
ATOM 4081 N N . CYS A 1 513 ? -12.907 7.336 32.191 1.00 52.34 513 CYS A N 1
ATOM 4082 C CA . CYS A 1 513 ? -12.536 8.629 31.591 1.00 52.34 513 CYS A CA 1
ATOM 4083 C C . CYS A 1 513 ? -11.884 9.506 32.676 1.00 52.34 513 CYS A C 1
ATOM 4085 O O . CYS A 1 513 ? -12.247 9.378 33.831 1.00 52.34 513 CYS A O 1
ATOM 4087 N N . VAL A 1 514 ? -10.895 10.348 32.368 1.00 38.66 514 VAL A N 1
ATOM 4088 C CA . VAL A 1 514 ? -10.024 10.996 33.385 1.00 38.66 514 VAL A CA 1
ATOM 4089 C C . VAL A 1 514 ? -10.790 11.847 34.432 1.00 38.66 514 VAL A C 1
ATOM 4091 O O . VAL A 1 514 ? -10.254 12.173 35.487 1.00 38.66 514 VAL A O 1
ATOM 4094 N N . GLU A 1 515 ? -12.084 12.105 34.221 1.00 42.31 515 GLU A N 1
ATOM 4095 C CA . GLU A 1 515 ? -13.019 12.689 35.199 1.00 42.31 515 GLU A CA 1
ATOM 4096 C C . GLU A 1 515 ? -13.654 11.676 36.192 1.00 42.31 515 GLU A C 1
ATOM 4098 O O . GLU A 1 515 ? -14.290 12.067 37.165 1.00 42.31 515 GLU A O 1
ATOM 4103 N N . GLU A 1 516 ? -13.451 10.372 36.009 1.00 48.44 516 GLU A N 1
ATOM 4104 C CA . GLU A 1 516 ? -14.122 9.250 36.686 1.00 48.44 516 GLU A CA 1
ATOM 4105 C C . GLU A 1 516 ? -13.154 8.438 37.575 1.00 48.44 516 GLU A C 1
ATOM 4107 O O . GLU A 1 516 ? -13.218 7.208 37.674 1.00 48.44 516 GLU A O 1
ATOM 4112 N N . THR A 1 517 ? -12.214 9.108 38.243 1.00 39.84 517 THR A N 1
ATOM 4113 C CA . THR A 1 517 ? -11.236 8.433 39.107 1.00 39.84 517 THR A CA 1
ATOM 4114 C C . THR A 1 517 ? -11.897 7.740 40.317 1.00 39.84 517 THR A C 1
ATOM 4116 O O . THR A 1 517 ? -12.419 8.365 41.233 1.00 39.84 517 THR A O 1
ATOM 4119 N N . ASN A 1 518 ? -11.848 6.401 40.298 1.00 45.34 518 ASN A N 1
ATOM 4120 C CA . ASN A 1 518 ? -11.848 5.441 41.417 1.00 45.34 518 ASN A CA 1
ATOM 4121 C C . ASN A 1 518 ? -12.597 5.803 42.716 1.00 45.34 518 ASN A C 1
ATOM 4123 O O . ASN A 1 518 ? -12.030 6.461 43.583 1.00 45.34 518 ASN A O 1
ATOM 4127 N N . THR A 1 519 ? -13.746 5.160 42.981 1.00 47.16 519 THR A N 1
ATOM 4128 C CA . THR A 1 519 ? -14.228 4.975 44.376 1.00 47.16 519 THR A CA 1
ATOM 4129 C C . THR A 1 519 ? -15.009 3.687 44.687 1.00 47.16 519 THR A C 1
ATOM 4131 O O . THR A 1 519 ? -15.449 3.531 45.824 1.00 47.16 519 THR A O 1
ATOM 4134 N N . VAL A 1 520 ? -15.155 2.704 43.781 1.00 57.50 520 VAL A N 1
ATOM 4135 C CA . VAL A 1 520 ? -15.882 1.457 44.124 1.00 57.50 520 VAL A CA 1
ATOM 4136 C C . VAL A 1 520 ? -14.966 0.223 44.066 1.00 57.50 520 VAL A C 1
ATOM 4138 O O . VAL A 1 520 ? -14.691 -0.272 42.971 1.00 57.50 520 VAL A O 1
ATOM 4141 N N . PRO A 1 521 ? -14.520 -0.321 45.222 1.00 61.22 521 PRO A N 1
ATOM 4142 C CA . PRO A 1 521 ? -13.623 -1.482 45.293 1.00 61.22 521 PRO A CA 1
ATOM 4143 C C . PRO A 1 521 ? -14.098 -2.703 44.496 1.00 61.22 521 PRO A C 1
ATOM 4145 O O . PRO A 1 521 ? -13.279 -3.442 43.949 1.00 61.22 521 PRO A O 1
ATOM 4148 N N . ASP A 1 522 ? -15.417 -2.889 44.392 1.00 68.06 522 ASP A N 1
ATOM 4149 C CA . ASP A 1 522 ? -16.035 -4.023 43.698 1.00 68.06 522 ASP A CA 1
ATOM 4150 C C . ASP A 1 522 ? -15.752 -4.041 42.185 1.00 68.06 522 ASP A C 1
ATOM 4152 O O . ASP A 1 522 ? -15.768 -5.110 41.581 1.00 68.06 522 ASP A O 1
ATOM 4156 N N . TYR A 1 523 ? -15.448 -2.888 41.577 1.00 71.69 523 TYR A N 1
ATOM 4157 C CA . TYR A 1 523 ? -15.198 -2.743 40.134 1.00 71.69 523 TYR A CA 1
ATOM 4158 C C . TYR A 1 523 ? -13.705 -2.565 39.800 1.00 71.69 523 TYR A C 1
ATOM 4160 O O . TYR A 1 523 ? -13.324 -2.446 38.632 1.00 71.69 523 TYR A O 1
ATOM 4168 N N . ALA A 1 524 ? -12.838 -2.580 40.818 1.00 66.69 524 ALA A N 1
ATOM 4169 C CA . ALA A 1 524 ? -11.403 -2.392 40.662 1.00 66.69 524 ALA A CA 1
ATOM 4170 C C . ALA A 1 524 ? -10.757 -3.513 39.827 1.00 66.69 524 ALA A C 1
ATOM 4172 O O . ALA A 1 524 ? -11.067 -4.702 39.983 1.00 66.69 524 ALA A O 1
ATOM 4173 N N . GLY A 1 525 ? -9.824 -3.126 38.951 1.00 65.44 525 GLY A N 1
ATOM 4174 C CA . GLY A 1 525 ? -9.104 -4.047 38.066 1.00 65.44 525 GLY A CA 1
ATOM 4175 C C . GLY A 1 525 ? -9.980 -4.697 36.992 1.00 65.44 525 GLY A C 1
ATOM 4176 O O . GLY A 1 525 ? -9.621 -5.757 36.487 1.00 65.44 525 GLY A O 1
ATOM 4177 N N . GLY A 1 526 ? -11.140 -4.108 36.685 1.00 70.25 526 GLY A N 1
ATOM 4178 C CA . GLY A 1 526 ? -12.033 -4.587 35.633 1.00 70.25 526 GLY A CA 1
ATOM 4179 C C . GLY A 1 526 ? -12.861 -5.815 36.011 1.00 70.25 526 GLY A C 1
ATOM 4180 O O . GLY A 1 526 ? -13.386 -6.470 35.121 1.00 70.25 526 GLY A O 1
ATOM 4181 N N . ARG A 1 527 ? -13.005 -6.157 37.300 1.00 76.50 527 ARG A N 1
ATOM 4182 C CA . ARG A 1 527 ? -13.808 -7.311 37.768 1.00 76.50 527 ARG A CA 1
ATOM 4183 C C . ARG A 1 527 ? -15.308 -6.998 37.823 1.00 76.50 527 ARG A C 1
ATOM 4185 O O . ARG A 1 527 ? -15.929 -7.063 38.880 1.00 76.50 527 ARG A O 1
ATOM 4192 N N . TRP A 1 528 ? -15.889 -6.624 36.689 1.00 87.69 528 TRP A N 1
ATOM 4193 C CA . TRP A 1 528 ? -17.253 -6.097 36.625 1.00 87.69 528 TRP A C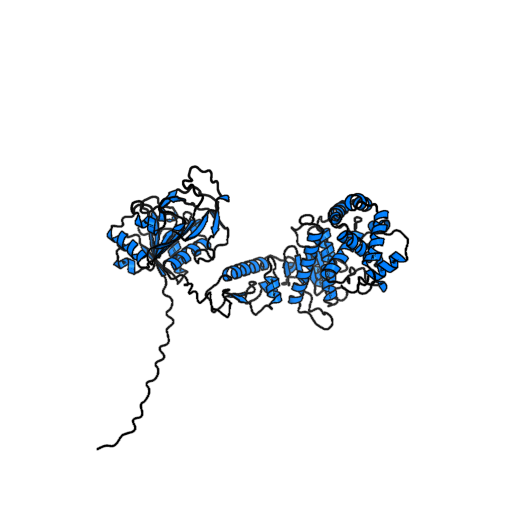A 1
ATOM 4194 C C . TRP A 1 528 ? -18.317 -7.193 36.660 1.00 87.69 528 TRP A C 1
ATOM 4196 O O . TRP A 1 528 ? -19.336 -7.030 37.323 1.00 87.69 528 TRP A O 1
ATOM 4206 N N . GLU A 1 529 ? -18.080 -8.338 36.024 1.00 89.94 529 GLU A N 1
ATOM 4207 C CA . GLU A 1 529 ? -19.057 -9.425 35.897 1.00 89.94 529 GLU A CA 1
ATOM 4208 C C . GLU A 1 529 ? -19.561 -9.940 37.252 1.00 89.94 529 GLU A C 1
ATOM 4210 O O . GLU A 1 529 ? -20.782 -9.989 37.447 1.00 89.94 529 GLU A O 1
ATOM 4215 N N . PRO A 1 530 ? -18.689 -10.276 38.231 1.00 88.62 530 PRO A N 1
ATOM 4216 C CA . PRO A 1 530 ? -19.155 -10.750 39.530 1.00 88.62 530 PRO A CA 1
ATOM 4217 C C . PRO A 1 530 ? -19.916 -9.664 40.300 1.00 88.62 530 PRO A C 1
ATOM 4219 O O . PRO A 1 530 ? -20.913 -9.966 40.959 1.00 88.62 530 PRO A O 1
ATOM 4222 N N . ALA A 1 531 ? -19.470 -8.407 40.200 1.00 88.38 531 ALA A N 1
ATOM 4223 C CA . ALA A 1 531 ? -20.091 -7.269 40.871 1.00 88.38 531 ALA A CA 1
ATOM 4224 C C . ALA A 1 531 ? -21.488 -6.973 40.306 1.00 88.38 531 ALA A C 1
ATOM 4226 O O . ALA A 1 531 ? -22.444 -6.851 41.073 1.00 88.38 531 ALA A O 1
ATOM 4227 N N . ILE A 1 532 ? -21.630 -6.950 38.976 1.00 92.44 532 ILE A N 1
ATOM 4228 C CA . ILE A 1 532 ? -22.910 -6.754 38.285 1.00 92.44 532 ILE A CA 1
ATOM 4229 C C . ILE A 1 532 ? -23.857 -7.907 38.605 1.00 92.44 532 ILE A C 1
ATOM 4231 O O . ILE A 1 532 ? -24.991 -7.665 39.008 1.00 92.44 532 ILE A O 1
ATOM 4235 N N . ARG A 1 533 ? -23.402 -9.162 38.496 1.00 93.19 533 ARG A N 1
ATOM 4236 C CA . ARG A 1 533 ? -24.247 -10.329 38.787 1.00 93.19 533 ARG A CA 1
ATOM 4237 C C . ARG A 1 533 ? -24.762 -10.308 40.223 1.00 93.19 533 ARG A C 1
ATOM 4239 O O . ARG A 1 533 ? -25.952 -10.525 40.444 1.00 93.19 533 ARG A O 1
ATOM 4246 N N . LYS A 1 534 ? -23.891 -10.009 41.194 1.00 91.75 534 LYS A N 1
ATOM 4247 C CA . LYS A 1 534 ? -24.278 -9.860 42.604 1.00 91.75 534 LYS A CA 1
ATOM 4248 C C . LYS A 1 534 ? -25.283 -8.721 42.784 1.00 91.75 534 LYS A C 1
ATOM 4250 O O . LYS A 1 534 ? -26.303 -8.918 43.438 1.00 91.75 534 LYS A O 1
ATOM 4255 N N . PHE A 1 535 ? -25.018 -7.561 42.184 1.00 92.62 535 PHE A N 1
ATOM 4256 C CA . PHE A 1 535 ? -25.898 -6.397 42.257 1.00 92.62 535 PHE A CA 1
ATOM 4257 C C . PHE A 1 535 ? -27.292 -6.703 41.697 1.00 92.62 535 PHE A C 1
ATOM 4259 O O . PHE A 1 535 ? -28.273 -6.535 42.419 1.00 92.62 535 PHE A O 1
ATOM 4266 N N . LEU A 1 536 ? -27.384 -7.227 40.471 1.00 94.50 536 LEU A N 1
ATOM 4267 C CA . LEU A 1 536 ? -28.656 -7.550 39.819 1.00 94.50 536 LEU A CA 1
ATOM 4268 C C . LEU A 1 536 ? -29.439 -8.643 40.555 1.00 94.50 536 LEU A C 1
ATOM 4270 O O . LEU A 1 536 ? -30.661 -8.548 40.631 1.00 94.50 536 LEU A O 1
ATOM 4274 N N . ALA A 1 537 ? -28.760 -9.641 41.131 1.00 92.31 537 ALA A N 1
ATOM 4275 C CA . ALA A 1 537 ? -29.410 -10.678 41.936 1.00 92.31 537 ALA A CA 1
ATOM 4276 C C . ALA A 1 537 ? -30.010 -10.125 43.241 1.00 92.31 537 ALA A C 1
ATOM 4278 O O . ALA A 1 537 ? -31.036 -10.613 43.705 1.00 92.31 537 ALA A O 1
ATOM 4279 N N . SER A 1 538 ? -29.373 -9.109 43.830 1.00 92.81 538 SER A N 1
ATOM 4280 C CA . SER A 1 538 ? -29.833 -8.463 45.067 1.00 92.81 538 SER A CA 1
ATOM 4281 C C . SER A 1 538 ? -30.808 -7.300 44.854 1.00 92.81 538 SER A C 1
ATOM 4283 O O . SER A 1 538 ? -31.409 -6.837 45.821 1.00 92.81 538 SER A O 1
ATOM 4285 N N . ASN A 1 539 ? -30.962 -6.813 43.617 1.00 92.69 539 ASN A N 1
ATOM 4286 C CA . ASN A 1 539 ? -31.754 -5.628 43.301 1.00 92.69 539 ASN A CA 1
ATOM 4287 C C . ASN A 1 539 ? -32.892 -5.947 42.306 1.00 92.69 539 ASN A C 1
ATOM 4289 O O . ASN A 1 539 ? -32.621 -6.109 41.107 1.00 92.69 539 ASN A O 1
ATOM 4293 N N . PRO A 1 540 ? -34.155 -5.998 42.776 1.00 89.69 540 PRO A N 1
ATOM 4294 C CA . PRO A 1 540 ? -35.312 -6.297 41.937 1.00 89.69 540 PRO A CA 1
ATOM 4295 C C . PRO A 1 540 ? -35.799 -5.105 41.096 1.00 89.69 540 PRO A C 1
ATOM 4297 O O . PRO A 1 540 ? -36.671 -5.290 40.253 1.00 89.69 540 PRO A O 1
ATOM 4300 N N . GLU A 1 541 ? -35.286 -3.887 41.305 1.00 93.38 541 GLU A N 1
ATOM 4301 C CA . GLU A 1 541 ? -35.747 -2.714 40.556 1.00 93.38 541 GLU A CA 1
ATOM 4302 C C . GLU A 1 541 ? -35.364 -2.784 39.073 1.00 93.38 541 GLU A C 1
ATOM 4304 O O . GLU A 1 541 ? -34.225 -3.090 38.736 1.00 93.38 541 GLU A O 1
ATOM 4309 N N . VAL A 1 542 ? -36.268 -2.402 38.171 1.00 93.25 542 VAL A N 1
ATOM 4310 C CA . VAL A 1 542 ? -35.965 -2.318 36.732 1.00 93.25 542 VAL A CA 1
ATOM 4311 C C . VAL A 1 542 ? -34.931 -1.210 36.472 1.00 93.25 542 VAL A C 1
ATOM 4313 O O . VAL A 1 542 ? -35.047 -0.099 37.009 1.00 93.25 542 VAL A O 1
ATOM 4316 N N . ILE A 1 543 ? -33.907 -1.502 35.663 1.00 95.81 543 ILE A N 1
ATOM 4317 C CA . ILE A 1 543 ? -32.738 -0.634 35.451 1.00 95.81 543 ILE A CA 1
ATOM 4318 C C . ILE A 1 543 ? -32.768 0.022 34.074 1.00 95.81 543 ILE A C 1
ATOM 4320 O O . ILE A 1 543 ? -32.637 1.245 34.007 1.00 95.81 543 ILE A O 1
ATOM 4324 N N . ILE A 1 544 ? -32.961 -0.751 32.996 1.00 96.38 544 ILE A N 1
ATOM 4325 C CA . ILE A 1 544 ? -32.824 -0.263 31.612 1.00 96.38 544 ILE A CA 1
ATOM 4326 C C . ILE A 1 544 ? -33.607 1.036 31.358 1.00 96.38 544 ILE A C 1
ATOM 4328 O O . ILE A 1 544 ? -32.989 1.963 30.843 1.00 96.38 544 ILE A O 1
ATOM 4332 N N . PRO A 1 545 ? -34.894 1.189 31.748 1.00 94.50 545 PRO A N 1
ATOM 4333 C CA . PRO A 1 545 ? -35.645 2.422 31.504 1.00 94.50 545 PRO A CA 1
ATOM 4334 C C . PRO A 1 545 ? -34.996 3.683 32.072 1.00 94.50 545 PRO A C 1
ATOM 4336 O O . PRO A 1 545 ? -35.074 4.728 31.445 1.00 94.50 545 PRO A O 1
ATOM 4339 N N . ARG A 1 546 ? -34.347 3.586 33.239 1.00 92.25 546 ARG A N 1
ATOM 4340 C CA . ARG A 1 546 ? -33.621 4.713 33.836 1.00 92.25 546 ARG A CA 1
ATOM 4341 C C . ARG A 1 546 ? -32.249 4.877 33.200 1.00 92.25 546 ARG A C 1
ATOM 4343 O O . ARG A 1 546 ? -31.842 6.001 32.954 1.00 92.25 546 ARG A O 1
ATOM 4350 N N . LEU A 1 547 ? -31.557 3.772 32.924 1.00 93.19 547 LEU A N 1
ATOM 4351 C CA . LEU A 1 547 ? -30.195 3.777 32.394 1.00 93.19 547 LEU A CA 1
ATOM 4352 C C . LEU A 1 547 ? -30.118 4.404 30.996 1.00 93.19 547 LEU A C 1
ATOM 4354 O O . LEU A 1 547 ? -29.209 5.184 30.731 1.00 93.19 547 LEU A O 1
ATOM 4358 N N . VAL A 1 548 ? -31.077 4.099 30.114 1.00 93.69 548 VAL A N 1
ATOM 4359 C CA . VAL A 1 548 ? -31.038 4.561 28.715 1.00 93.69 548 VAL A CA 1
ATOM 4360 C C . VAL A 1 548 ? -31.369 6.043 28.526 1.00 93.69 548 VAL A C 1
ATOM 4362 O O . VAL A 1 548 ? -31.132 6.574 27.445 1.00 93.69 548 VAL A O 1
ATOM 4365 N N . ASP A 1 549 ? -31.877 6.710 29.565 1.00 87.75 549 ASP A N 1
ATOM 4366 C CA . ASP A 1 549 ? -32.156 8.152 29.564 1.00 87.75 549 ASP A CA 1
ATOM 4367 C C . ASP A 1 549 ? -30.973 8.983 30.107 1.00 87.75 549 ASP A C 1
ATOM 4369 O O . ASP A 1 549 ? -31.012 10.214 30.072 1.00 87.75 549 ASP A O 1
ATOM 4373 N N . ARG A 1 550 ? -29.904 8.334 30.596 1.00 86.50 550 ARG A N 1
ATOM 4374 C CA . ARG A 1 550 ? -28.737 9.001 31.198 1.00 86.50 550 ARG A CA 1
ATOM 4375 C C . ARG A 1 550 ? -27.767 9.507 30.135 1.00 86.50 550 ARG A C 1
ATOM 4377 O O . ARG A 1 550 ? -27.484 8.827 29.142 1.00 86.50 550 ARG A O 1
ATOM 4384 N N . GLN A 1 551 ? -27.209 10.687 30.382 1.00 84.56 551 GLN A N 1
ATOM 4385 C CA . GLN A 1 551 ? -26.117 11.244 29.583 1.00 84.56 551 GLN A CA 1
ATOM 4386 C C . GLN A 1 551 ? -24.761 10.738 30.078 1.00 84.56 551 GLN A C 1
ATOM 4388 O O . GLN A 1 551 ? -24.624 10.418 31.257 1.00 84.56 551 GLN A O 1
ATOM 4393 N N . THR A 1 552 ? -23.747 10.708 29.204 1.00 80.75 552 THR A N 1
ATOM 4394 C CA . THR A 1 552 ? -22.421 10.150 29.539 1.00 80.75 552 THR A CA 1
ATOM 4395 C C . THR A 1 552 ? -21.827 10.795 30.794 1.00 80.75 552 THR A C 1
ATOM 4397 O O . THR A 1 552 ? -21.407 10.080 31.692 1.00 80.75 552 THR A O 1
ATOM 4400 N N . GLY A 1 553 ? -21.861 12.129 30.901 1.00 76.75 553 GLY A N 1
ATOM 4401 C CA . GLY A 1 553 ? -21.285 12.861 32.040 1.00 76.75 553 GLY A CA 1
ATOM 4402 C C . GLY A 1 553 ? -22.067 12.754 33.354 1.00 76.75 553 GLY A C 1
ATOM 4403 O O . GLY A 1 553 ? -21.627 13.278 34.371 1.00 76.75 553 GLY A O 1
ATOM 4404 N N . GLU A 1 554 ? -23.233 12.104 33.357 1.00 84.25 554 GLU A N 1
ATOM 4405 C CA . GLU A 1 554 ? -24.027 11.904 34.571 1.00 84.25 554 GLU A CA 1
ATOM 4406 C C . GLU A 1 554 ? -23.867 10.502 35.168 1.00 84.25 554 GLU A C 1
ATOM 4408 O O . GLU A 1 554 ? -24.331 10.266 36.287 1.00 84.25 554 GLU A O 1
ATOM 4413 N N . LEU A 1 555 ? -23.289 9.560 34.418 1.00 86.06 555 LEU A N 1
ATOM 4414 C CA . LEU A 1 555 ? -23.210 8.154 34.796 1.00 86.06 555 LEU A CA 1
ATOM 4415 C C . LEU A 1 555 ? -22.284 7.964 36.004 1.00 86.06 555 LEU A C 1
ATOM 4417 O O . LEU A 1 555 ? -21.149 8.422 36.052 1.00 86.06 555 LEU A O 1
ATOM 4421 N N . THR A 1 556 ? -22.761 7.221 36.996 1.00 86.25 556 THR A N 1
ATOM 4422 C CA . THR A 1 556 ? -21.927 6.749 38.107 1.00 86.25 556 THR A CA 1
ATOM 4423 C C . THR A 1 556 ? -21.027 5.588 37.660 1.00 86.25 556 THR A C 1
ATOM 4425 O O . THR A 1 556 ? -21.381 4.866 36.724 1.00 86.25 556 THR A O 1
ATOM 4428 N N . PRO A 1 557 ? -19.927 5.274 38.377 1.00 82.38 557 PRO A N 1
ATOM 4429 C CA . PRO A 1 557 ? -19.062 4.137 38.032 1.00 82.38 557 PRO A CA 1
ATOM 4430 C C . PRO A 1 557 ? -19.804 2.796 37.893 1.00 82.38 557 PRO A C 1
ATOM 4432 O O . PRO A 1 557 ? -19.477 1.971 37.042 1.00 82.38 557 PRO A O 1
ATOM 4435 N N . ARG A 1 558 ? -20.853 2.577 38.700 1.00 87.31 558 ARG A N 1
ATOM 4436 C CA . ARG A 1 558 ? -21.726 1.400 38.568 1.00 87.31 558 ARG A CA 1
ATOM 4437 C C . ARG A 1 558 ? -22.542 1.451 37.280 1.00 87.31 558 ARG A C 1
ATOM 4439 O O . ARG A 1 558 ? -22.677 0.427 36.620 1.00 87.31 558 ARG A O 1
ATOM 4446 N N . GLU A 1 559 ? -23.114 2.604 36.943 1.00 90.44 559 GLU A N 1
ATOM 4447 C CA . GLU A 1 559 ? -23.895 2.763 35.715 1.00 90.44 559 GLU A CA 1
ATOM 4448 C C . GLU A 1 559 ? -23.023 2.546 34.472 1.00 90.44 559 GLU A C 1
ATOM 4450 O O . GLU A 1 559 ? -23.486 1.865 33.567 1.00 90.44 559 GLU A O 1
ATOM 4455 N N . HIS A 1 560 ? -21.749 2.959 34.455 1.00 89.12 560 HIS A N 1
ATOM 4456 C CA . HIS A 1 560 ? -20.811 2.582 33.381 1.00 89.12 560 HIS A CA 1
ATOM 4457 C C . HIS A 1 560 ? -20.683 1.064 33.220 1.00 89.12 560 HIS A C 1
ATOM 4459 O O . HIS A 1 560 ? -20.770 0.547 32.105 1.00 89.12 560 HIS A O 1
ATOM 4465 N N . ALA A 1 561 ? -20.534 0.336 34.329 1.00 90.06 561 ALA A N 1
ATOM 4466 C CA . ALA A 1 561 ? -20.447 -1.119 34.297 1.00 90.06 561 ALA A CA 1
ATOM 4467 C C . ALA A 1 561 ? -21.750 -1.771 33.790 1.00 90.06 561 ALA A C 1
ATOM 4469 O O . ALA A 1 561 ? -21.713 -2.742 33.032 1.00 90.06 561 ALA A O 1
ATOM 4470 N N . LEU A 1 562 ? -22.912 -1.219 34.152 1.00 94.19 562 LEU A N 1
ATOM 4471 C CA . LEU A 1 562 ? -24.207 -1.678 33.639 1.00 94.19 562 LEU A CA 1
ATOM 4472 C C . LEU A 1 562 ? -24.373 -1.352 32.145 1.00 94.19 562 LEU A C 1
ATOM 4474 O O . LEU A 1 562 ? -24.828 -2.214 31.398 1.00 94.19 562 LEU A O 1
ATOM 4478 N N . CYS A 1 563 ? -23.952 -0.166 31.696 1.00 94.62 563 CYS A N 1
ATOM 4479 C CA . CYS A 1 563 ? -23.938 0.239 30.288 1.00 94.62 563 CYS A CA 1
ATOM 4480 C C . CYS A 1 563 ? -23.069 -0.692 29.440 1.00 94.62 563 CYS A C 1
ATOM 4482 O O . CYS A 1 563 ? -23.505 -1.142 28.383 1.00 94.62 563 CYS A O 1
ATOM 4484 N N . TRP A 1 564 ? -21.873 -1.038 29.925 1.00 94.12 564 TRP A N 1
ATOM 4485 C CA . TRP A 1 564 ? -21.009 -2.036 29.294 1.00 94.12 564 TRP A CA 1
ATOM 4486 C C . TRP A 1 564 ? -21.711 -3.387 29.157 1.00 94.12 564 TRP A C 1
ATOM 4488 O O . TRP A 1 564 ? -21.765 -3.950 28.067 1.00 94.12 564 TRP A O 1
ATOM 4498 N N . SER A 1 565 ? -22.299 -3.890 30.245 1.00 95.88 565 SER A N 1
ATOM 4499 C CA . SER A 1 565 ? -22.986 -5.183 30.237 1.00 95.88 565 SER A CA 1
ATOM 4500 C C . SER A 1 565 ? -24.186 -5.192 29.288 1.00 95.88 565 SER A C 1
ATOM 4502 O O . SER A 1 565 ? -24.403 -6.175 28.577 1.00 95.88 565 SER A O 1
ATOM 4504 N N . LEU A 1 566 ? -24.944 -4.094 29.245 1.00 97.50 566 LEU A N 1
ATOM 4505 C CA . LEU A 1 566 ? -26.072 -3.922 28.336 1.00 97.50 566 LEU A CA 1
ATOM 4506 C C . LEU A 1 566 ? -25.613 -3.868 26.872 1.00 97.50 566 LEU A C 1
ATOM 4508 O O . LEU A 1 566 ? -26.203 -4.530 26.018 1.00 97.50 566 LEU A O 1
ATOM 4512 N N . PHE A 1 567 ? -24.546 -3.123 26.579 1.00 96.56 567 PHE A N 1
ATOM 4513 C CA . PHE A 1 567 ? -23.972 -3.051 25.238 1.00 96.56 567 PHE A CA 1
ATOM 4514 C C . PHE A 1 567 ? -23.429 -4.411 24.786 1.00 96.56 567 PHE A C 1
ATOM 4516 O O . PHE A 1 567 ? -23.714 -4.842 23.675 1.00 96.56 567 PHE A O 1
ATOM 4523 N N . GLU A 1 568 ? -22.717 -5.136 25.651 1.00 95.56 568 GLU A N 1
ATOM 4524 C CA . GLU A 1 568 ? -22.234 -6.493 25.365 1.00 95.56 568 GLU A CA 1
ATOM 4525 C C . GLU A 1 568 ? -23.378 -7.477 25.096 1.00 95.56 568 GLU A C 1
ATOM 4527 O O . GLU A 1 568 ? -23.270 -8.319 24.201 1.00 95.56 568 GLU A O 1
ATOM 4532 N N . TRP A 1 569 ? -24.487 -7.369 25.832 1.00 97.38 569 TRP A N 1
ATOM 4533 C CA . TRP A 1 569 ? -25.686 -8.163 25.570 1.00 97.38 569 TRP A CA 1
ATOM 4534 C C . TRP A 1 569 ? -26.288 -7.853 24.197 1.00 97.38 569 TRP A C 1
ATOM 4536 O O . TRP A 1 569 ? -26.576 -8.792 23.448 1.00 97.38 569 TRP A O 1
ATOM 4546 N N . LEU A 1 570 ? -26.412 -6.571 23.831 1.00 97.25 570 LEU A N 1
ATOM 4547 C CA . LEU A 1 570 ? -26.850 -6.164 22.492 1.00 97.25 570 LEU A CA 1
ATOM 4548 C C . LEU A 1 570 ? -25.891 -6.682 21.419 1.00 97.25 570 LEU A C 1
ATOM 4550 O O . LEU A 1 570 ? -26.322 -7.282 20.442 1.00 97.25 570 LEU A O 1
ATOM 4554 N N . ARG A 1 571 ? -24.584 -6.526 21.616 1.00 94.56 571 ARG A N 1
ATOM 4555 C CA . ARG A 1 571 ? -23.559 -6.934 20.652 1.00 94.56 571 ARG A CA 1
ATOM 4556 C C . ARG A 1 571 ? -23.541 -8.438 20.405 1.00 94.56 571 ARG A C 1
ATOM 4558 O O . ARG A 1 571 ? -23.295 -8.854 19.278 1.00 94.56 571 ARG A O 1
ATOM 4565 N N . LYS A 1 572 ? -23.834 -9.249 21.427 1.00 94.12 572 LYS A N 1
ATOM 4566 C CA . LYS A 1 572 ? -23.849 -10.720 21.340 1.00 94.12 572 LYS A CA 1
ATOM 4567 C C . LYS A 1 572 ? -25.171 -11.314 20.866 1.00 94.12 572 LYS A C 1
ATOM 4569 O O . LYS A 1 572 ? -25.144 -12.333 20.186 1.00 94.12 572 LYS A O 1
ATOM 4574 N N . ASN A 1 573 ? -26.302 -10.721 21.242 1.00 95.94 573 ASN A N 1
ATOM 4575 C CA . ASN A 1 573 ? -27.625 -11.316 21.007 1.00 95.94 573 ASN A CA 1
ATOM 4576 C C . ASN A 1 573 ? -28.471 -10.529 19.993 1.00 95.94 573 ASN A C 1
ATOM 4578 O O . ASN A 1 573 ? -29.424 -11.066 19.438 1.00 95.94 573 ASN A O 1
ATOM 4582 N N . HIS A 1 574 ? -28.119 -9.269 19.733 1.00 95.94 574 HIS A N 1
ATOM 4583 C CA . HIS A 1 574 ? -28.880 -8.327 18.911 1.00 95.94 574 HIS A CA 1
ATOM 4584 C C . HIS A 1 574 ? -27.962 -7.481 18.010 1.00 95.94 574 HIS A C 1
ATOM 4586 O O . HIS A 1 574 ? -28.213 -6.295 17.811 1.00 95.94 574 HIS A O 1
ATOM 4592 N N . THR A 1 575 ? -26.893 -8.061 17.450 1.00 92.88 575 THR A N 1
ATOM 4593 C CA . THR A 1 575 ? -25.872 -7.322 16.676 1.00 92.88 575 THR A CA 1
ATOM 4594 C C . THR A 1 575 ? -26.479 -6.485 15.544 1.00 92.88 575 THR A C 1
ATOM 4596 O O . THR A 1 575 ? -26.102 -5.336 15.349 1.00 92.88 575 THR A O 1
ATOM 4599 N N . GLN A 1 576 ? -27.494 -7.016 14.850 1.00 92.44 576 GLN A N 1
ATOM 4600 C CA . GLN A 1 576 ? -28.194 -6.314 13.763 1.00 92.44 576 GLN A CA 1
ATOM 4601 C C . GLN A 1 576 ? -28.938 -5.047 14.227 1.00 92.44 576 GLN A C 1
ATOM 4603 O O . GLN A 1 576 ? -29.242 -4.180 13.411 1.00 92.44 576 GLN A O 1
ATOM 4608 N N . ALA A 1 577 ? -29.220 -4.916 15.528 1.00 94.88 577 ALA A N 1
ATOM 4609 C CA . ALA A 1 577 ? -29.864 -3.743 16.105 1.00 94.88 577 ALA A CA 1
ATOM 4610 C C . ALA A 1 577 ? -28.880 -2.591 16.373 1.00 94.88 577 ALA A C 1
ATOM 4612 O O . ALA A 1 577 ? -29.322 -1.454 16.528 1.00 94.88 577 ALA A O 1
ATOM 4613 N N . LEU A 1 578 ? -27.563 -2.838 16.413 1.00 93.06 578 LEU A N 1
ATOM 4614 C CA . LEU A 1 578 ? -26.570 -1.822 16.785 1.00 93.06 578 LEU A CA 1
ATOM 4615 C C . LEU A 1 578 ? -26.572 -0.621 15.831 1.00 93.06 578 LEU A C 1
ATOM 4617 O O . LEU A 1 578 ? -26.712 0.517 16.281 1.00 93.06 578 LEU A O 1
ATOM 4621 N N . SER A 1 579 ? -26.472 -0.861 14.521 1.00 90.69 579 SER A N 1
ATOM 4622 C CA . SER A 1 579 ? -26.472 0.192 13.495 1.00 90.69 579 SER A CA 1
ATOM 4623 C C . SER A 1 579 ? -27.729 1.068 13.503 1.00 90.69 579 SER A C 1
ATOM 4625 O O . SER A 1 579 ? -27.589 2.294 13.571 1.00 90.69 579 SER A O 1
ATOM 4627 N N . PRO A 1 580 ? -28.958 0.515 13.478 1.00 92.06 580 PRO A N 1
ATOM 4628 C CA . PRO A 1 580 ? -30.154 1.348 13.527 1.00 92.06 580 PRO A CA 1
ATOM 4629 C C . PRO A 1 580 ? -30.357 2.036 14.888 1.00 92.06 580 PRO A C 1
ATOM 4631 O O . PRO A 1 580 ? -30.849 3.165 14.912 1.00 92.06 580 PRO A O 1
ATOM 4634 N N . ILE A 1 581 ? -29.922 1.436 16.008 1.00 92.75 581 ILE A N 1
ATOM 4635 C CA . ILE A 1 581 ? -29.905 2.124 17.312 1.00 92.75 581 ILE A CA 1
ATOM 4636 C C . ILE A 1 581 ? -28.980 3.344 17.250 1.00 92.75 581 ILE A C 1
ATOM 4638 O O . ILE A 1 581 ? -29.420 4.446 17.571 1.00 92.75 581 ILE A O 1
ATOM 4642 N N . LEU A 1 582 ? -27.736 3.184 16.789 1.00 89.62 582 LEU A N 1
ATOM 4643 C CA . LEU A 1 582 ? -26.778 4.288 16.686 1.00 89.62 582 LEU A CA 1
ATOM 4644 C C . LEU A 1 582 ? -27.307 5.419 15.790 1.00 89.62 582 LEU A C 1
ATOM 4646 O O . LEU A 1 582 ? -27.333 6.579 16.204 1.00 89.62 582 LEU A O 1
ATOM 4650 N N . SER A 1 583 ? -27.795 5.082 14.593 1.00 87.75 583 SER A N 1
ATOM 4651 C CA . SER A 1 583 ? -28.368 6.053 13.649 1.00 87.75 583 SER A CA 1
ATOM 4652 C C . SER A 1 583 ? -29.582 6.793 14.233 1.00 87.75 583 SER A C 1
ATOM 4654 O O . SER A 1 583 ? -29.736 8.014 14.088 1.00 87.75 583 SER A O 1
ATOM 4656 N N . GLY A 1 584 ? -30.431 6.064 14.960 1.00 90.31 584 GLY A N 1
ATOM 4657 C CA . GLY A 1 584 ? -31.575 6.617 15.667 1.00 90.31 584 GLY A CA 1
ATOM 4658 C C . GLY A 1 584 ? -31.181 7.585 16.781 1.00 90.31 584 GLY A C 1
ATOM 4659 O O . GLY A 1 584 ? -31.728 8.688 16.848 1.00 90.31 584 GLY A O 1
ATOM 4660 N N . LEU A 1 585 ? -30.200 7.217 17.612 1.00 89.25 585 LEU A N 1
ATOM 4661 C CA . LEU A 1 585 ? -29.669 8.068 18.684 1.00 89.25 585 LEU A CA 1
ATOM 4662 C C . LEU A 1 585 ? -29.056 9.359 18.125 1.00 89.25 585 LEU A C 1
ATOM 4664 O O . LEU A 1 585 ? -29.335 10.449 18.623 1.00 89.25 585 LEU A O 1
ATOM 4668 N N . GLN A 1 586 ? -28.305 9.274 17.026 1.00 83.31 586 GLN A N 1
ATOM 4669 C CA . GLN A 1 586 ? -27.758 10.452 16.338 1.00 83.31 586 GLN A CA 1
ATOM 4670 C C . GLN A 1 586 ? -28.846 11.401 15.823 1.00 83.31 586 GLN A C 1
ATOM 4672 O O . GLN A 1 586 ? -28.639 12.616 15.760 1.00 83.31 586 GLN A O 1
ATOM 4677 N N . SER A 1 587 ? -30.022 10.852 15.513 1.00 85.94 587 SER A N 1
ATOM 4678 C CA . SER A 1 587 ? -31.223 11.584 15.103 1.00 85.94 587 SER A CA 1
ATOM 4679 C C . SER A 1 587 ? -32.150 11.938 16.278 1.00 85.94 587 SER A C 1
ATOM 4681 O O . SER A 1 587 ? -33.288 12.345 16.054 1.00 85.94 587 SER A O 1
ATOM 4683 N N . ARG A 1 588 ? -31.677 11.805 17.529 1.00 87.62 588 ARG A N 1
ATOM 4684 C CA . ARG A 1 588 ? -32.413 12.090 18.780 1.00 87.62 588 ARG A CA 1
ATOM 4685 C C . ARG A 1 588 ? -33.695 11.271 18.963 1.00 87.62 588 ARG A C 1
ATOM 4687 O O . ARG A 1 588 ? -34.644 11.715 19.612 1.00 87.62 588 ARG A O 1
ATOM 4694 N N . LYS A 1 589 ? -33.749 10.068 18.393 1.00 91.75 589 LYS A N 1
ATOM 4695 C CA . LYS A 1 589 ? -34.872 9.154 18.597 1.00 91.75 589 LYS A CA 1
ATOM 4696 C C . LYS A 1 589 ? -34.780 8.528 19.999 1.00 91.75 589 LYS A C 1
ATOM 4698 O O . LYS A 1 589 ? -33.727 7.993 20.336 1.00 91.75 589 LYS A O 1
ATOM 4703 N N . PRO A 1 590 ? -35.859 8.544 20.808 1.00 93.06 590 PRO A N 1
ATOM 4704 C CA . PRO A 1 590 ? -35.829 7.978 22.155 1.00 93.06 590 PRO A CA 1
ATOM 4705 C C . PRO A 1 590 ? -35.472 6.488 22.161 1.00 93.06 590 PRO A C 1
ATOM 4707 O O . PRO A 1 590 ? -36.051 5.716 21.388 1.00 93.06 590 PRO A O 1
ATOM 4710 N N . ALA A 1 591 ? -34.608 6.065 23.089 1.00 94.00 591 ALA A N 1
ATOM 4711 C CA . ALA A 1 591 ? -34.152 4.677 23.205 1.00 94.00 591 ALA A CA 1
ATOM 4712 C C . ALA A 1 591 ? -35.314 3.672 23.306 1.00 94.00 591 ALA A C 1
ATOM 4714 O O . ALA A 1 591 ? -35.289 2.634 22.651 1.00 94.00 591 ALA A O 1
ATOM 4715 N N . ARG A 1 592 ? -36.398 4.016 24.019 1.00 95.06 592 ARG A N 1
ATOM 4716 C CA . ARG A 1 592 ? -37.612 3.178 24.111 1.00 95.06 592 ARG A CA 1
ATOM 4717 C C . ARG A 1 592 ? -38.211 2.793 22.750 1.00 95.06 592 ARG A C 1
ATOM 4719 O O . ARG A 1 592 ? -38.745 1.697 22.607 1.00 95.06 592 ARG A O 1
ATOM 4726 N N . ASN A 1 593 ? -38.135 3.689 21.762 1.00 96.44 593 ASN A N 1
ATOM 4727 C CA . ASN A 1 593 ? -38.643 3.426 20.417 1.00 96.44 593 ASN A CA 1
ATOM 4728 C C . ASN A 1 593 ? -37.657 2.536 19.655 1.00 96.44 593 ASN A C 1
ATOM 4730 O O . ASN A 1 593 ? -38.072 1.594 18.992 1.00 96.44 593 ASN A O 1
ATOM 4734 N N . LEU A 1 594 ? -36.357 2.801 19.803 1.00 96.75 594 LEU A N 1
ATOM 4735 C CA . LEU A 1 594 ? -35.295 2.032 19.154 1.00 96.75 594 LEU A CA 1
ATOM 4736 C C . LEU A 1 594 ? -35.274 0.569 19.611 1.00 96.75 594 LEU A C 1
ATOM 4738 O O . LEU A 1 594 ? -35.152 -0.323 18.779 1.00 96.75 594 LEU A O 1
ATOM 4742 N N . PHE A 1 595 ? -35.469 0.310 20.907 1.00 97.69 595 PHE A N 1
ATOM 4743 C CA . PHE A 1 595 ? -35.598 -1.054 21.428 1.00 97.69 595 PHE A CA 1
ATOM 4744 C C . PHE A 1 595 ? -36.814 -1.770 20.831 1.00 97.69 595 PHE A C 1
ATOM 4746 O O . PHE A 1 595 ? -36.684 -2.878 20.310 1.00 97.69 595 PHE A O 1
ATOM 4753 N N . ARG A 1 596 ? -37.981 -1.115 20.810 1.00 97.44 596 ARG A N 1
ATOM 4754 C CA . ARG A 1 596 ? -39.197 -1.717 20.250 1.00 97.44 596 ARG A CA 1
ATOM 4755 C C . ARG A 1 596 ? -39.042 -2.061 18.770 1.00 97.44 596 ARG A C 1
ATOM 4757 O O . ARG A 1 596 ? -39.486 -3.120 18.347 1.00 97.44 596 ARG A O 1
ATOM 4764 N N . GLU A 1 597 ? -38.431 -1.169 18.001 1.00 97.75 597 GLU A N 1
ATOM 4765 C CA . GLU A 1 597 ? -38.315 -1.308 16.549 1.00 97.75 597 GLU A CA 1
ATOM 4766 C C . GLU A 1 597 ? -37.188 -2.244 16.107 1.00 97.75 597 GLU A C 1
ATOM 4768 O O . GLU A 1 597 ? -37.352 -2.955 15.120 1.00 97.75 597 GLU A O 1
ATOM 4773 N N . HIS A 1 598 ? -36.050 -2.246 16.809 1.00 97.12 598 HIS A N 1
ATOM 4774 C CA . HIS A 1 598 ? -34.833 -2.917 16.334 1.00 97.12 598 HIS A CA 1
ATOM 4775 C C . HIS A 1 598 ? -34.368 -4.072 17.221 1.00 97.12 598 HIS A C 1
ATOM 4777 O O . HIS A 1 598 ? -33.729 -4.991 16.721 1.00 97.12 598 HIS A O 1
ATOM 4783 N N . VAL A 1 599 ? -34.708 -4.066 18.513 1.00 97.12 599 VAL A N 1
ATOM 4784 C CA . VAL A 1 599 ? -34.493 -5.219 19.413 1.00 97.12 599 VAL A CA 1
ATOM 4785 C C . VAL A 1 599 ? -35.732 -6.126 19.428 1.00 97.12 599 VAL A C 1
ATOM 4787 O O . VAL A 1 599 ? -35.626 -7.317 19.707 1.00 97.12 599 VAL A O 1
ATOM 4790 N N . GLY A 1 600 ? -36.906 -5.581 19.084 1.00 97.12 600 GLY A N 1
ATOM 4791 C CA . GLY A 1 600 ? -38.182 -6.301 19.072 1.00 97.12 600 GLY A CA 1
ATOM 4792 C C . GLY A 1 600 ? -38.826 -6.422 20.456 1.00 97.12 600 GLY A C 1
ATOM 4793 O O . GLY A 1 600 ? -39.686 -7.275 20.662 1.00 97.12 600 GLY A O 1
ATOM 4794 N N . MET A 1 601 ? -38.401 -5.596 21.417 1.00 97.00 601 MET A N 1
ATOM 4795 C CA . MET A 1 601 ? -38.833 -5.650 22.817 1.00 97.00 601 MET A CA 1
ATOM 4796 C C . MET A 1 601 ? -39.028 -4.242 23.381 1.00 97.00 601 MET A C 1
ATOM 4798 O O . MET A 1 601 ? -38.335 -3.307 22.986 1.00 97.00 601 MET A O 1
ATOM 4802 N N . ASP A 1 602 ? -39.957 -4.068 24.323 1.00 97.50 602 ASP A N 1
ATOM 4803 C CA . ASP A 1 602 ? -39.963 -2.858 25.149 1.00 97.50 602 ASP A CA 1
ATOM 4804 C C . ASP A 1 602 ? -38.854 -2.905 26.218 1.00 97.50 602 ASP A C 1
ATOM 4806 O O . ASP A 1 602 ? -38.177 -3.918 26.399 1.00 97.50 602 ASP A O 1
ATOM 4810 N N . LEU A 1 603 ? -38.642 -1.792 26.927 1.00 97.06 603 LEU A N 1
ATOM 4811 C CA . LEU A 1 603 ? -37.545 -1.681 27.893 1.00 97.06 603 LEU A CA 1
ATOM 4812 C C . LEU A 1 603 ? -37.719 -2.578 29.131 1.00 97.06 603 LEU A C 1
ATOM 4814 O O . LEU A 1 603 ? -36.721 -2.907 29.764 1.00 97.06 603 LEU A O 1
ATOM 4818 N N . LEU A 1 604 ? -38.950 -2.972 29.485 1.00 97.31 604 LEU A N 1
ATOM 4819 C CA . LEU A 1 604 ? -39.196 -3.866 30.622 1.00 97.31 604 LEU A CA 1
ATOM 4820 C C . LEU A 1 604 ? -38.840 -5.307 30.248 1.00 97.31 604 LEU A C 1
ATOM 4822 O O . LEU A 1 604 ? -38.141 -5.988 30.998 1.00 97.31 604 LEU A O 1
ATOM 4826 N N . ALA A 1 605 ? -39.277 -5.747 29.066 1.00 97.69 605 ALA A N 1
ATOM 4827 C CA . ALA A 1 605 ? -38.914 -7.044 28.513 1.00 97.69 605 ALA A CA 1
ATOM 4828 C C . ALA A 1 605 ? -37.398 -7.144 28.288 1.00 97.69 605 ALA A C 1
ATOM 4830 O O . ALA A 1 605 ? -36.793 -8.133 28.696 1.00 97.69 605 ALA A O 1
ATOM 4831 N N . ALA A 1 606 ? -36.778 -6.094 27.736 1.00 97.69 606 ALA A N 1
ATOM 4832 C CA . ALA A 1 606 ? -35.331 -6.034 27.545 1.00 97.69 606 ALA A CA 1
ATOM 4833 C C . ALA A 1 606 ? -34.555 -6.139 28.872 1.00 97.69 606 ALA A C 1
ATOM 4835 O O . ALA A 1 606 ? -33.535 -6.826 28.929 1.00 97.69 606 ALA A O 1
ATOM 4836 N N . ASP A 1 607 ? -35.035 -5.499 29.950 1.00 98.12 607 ASP A N 1
ATOM 4837 C CA . ASP A 1 607 ? -34.402 -5.570 31.278 1.00 98.12 607 ASP A CA 1
ATOM 4838 C C . ASP A 1 607 ? -34.431 -7.001 31.818 1.00 98.12 607 ASP A C 1
ATOM 4840 O O . ASP A 1 607 ? -33.406 -7.521 32.261 1.00 98.12 607 ASP A O 1
ATOM 4844 N N . ALA A 1 608 ? -35.577 -7.678 31.695 1.00 97.44 608 ALA A N 1
ATOM 4845 C CA . ALA A 1 608 ? -35.729 -9.068 32.107 1.00 97.44 608 ALA A CA 1
ATOM 4846 C C . ALA A 1 608 ? -34.813 -10.018 31.312 1.00 97.44 608 ALA A C 1
ATOM 4848 O O . ALA A 1 608 ? -34.136 -10.861 31.908 1.00 97.44 608 ALA A O 1
ATOM 4849 N N . THR A 1 609 ? -34.740 -9.871 29.984 1.00 97.81 609 THR A N 1
ATOM 4850 C CA . THR A 1 609 ? -33.892 -10.723 29.132 1.00 97.81 609 THR A CA 1
ATOM 4851 C C . THR A 1 609 ? -32.406 -10.475 29.355 1.00 97.81 609 THR A C 1
ATOM 4853 O O . THR A 1 609 ? -31.628 -11.426 29.425 1.00 97.81 609 THR A O 1
ATOM 4856 N N . TRP A 1 610 ? -32.002 -9.214 29.522 1.00 97.88 610 TRP A N 1
ATOM 4857 C CA . TRP A 1 610 ? -30.623 -8.861 29.846 1.00 97.88 610 TRP A CA 1
ATOM 4858 C C . TRP A 1 610 ? -30.214 -9.410 31.220 1.00 97.88 610 TRP A C 1
ATOM 4860 O O . TRP A 1 610 ? -29.153 -10.018 31.345 1.00 97.88 610 TRP A O 1
ATOM 4870 N N . ARG A 1 611 ? -31.073 -9.293 32.242 1.00 97.38 611 ARG A N 1
ATOM 4871 C CA . ARG A 1 611 ? -30.830 -9.870 33.577 1.00 97.38 611 ARG A CA 1
ATOM 4872 C C . ARG A 1 611 ? -30.671 -11.387 33.542 1.00 97.38 611 ARG A C 1
ATOM 4874 O O . ARG A 1 611 ? -29.765 -11.912 34.190 1.00 97.38 611 ARG A O 1
ATOM 4881 N N . ALA A 1 612 ? -31.526 -12.084 32.792 1.00 96.19 612 ALA A N 1
ATOM 4882 C CA . ALA A 1 612 ? -31.420 -13.529 32.608 1.00 96.19 612 ALA A CA 1
ATOM 4883 C C . ALA A 1 612 ? -30.082 -13.904 31.951 1.00 96.19 612 ALA A C 1
ATOM 4885 O O . ALA A 1 612 ? -29.364 -14.764 32.463 1.00 96.19 612 ALA A O 1
ATOM 4886 N N . TRP A 1 613 ? -29.699 -13.182 30.894 1.00 96.75 613 TRP A N 1
ATOM 4887 C CA . TRP A 1 613 ? -28.407 -13.360 30.236 1.00 96.75 613 TRP A CA 1
ATOM 4888 C C . TRP A 1 613 ? -27.228 -13.101 31.181 1.00 96.75 613 TRP A C 1
ATOM 4890 O O . TRP A 1 613 ? -26.294 -13.894 31.210 1.00 96.75 613 TRP A O 1
ATOM 4900 N N . VAL A 1 614 ? -27.268 -12.052 32.012 1.00 96.06 614 VAL A N 1
ATOM 4901 C CA . VAL A 1 614 ? -26.222 -11.784 33.015 1.00 96.06 614 VAL A CA 1
ATOM 4902 C C . VAL A 1 614 ? -26.100 -12.932 34.022 1.00 96.06 614 VAL A C 1
ATOM 4904 O O . VAL A 1 614 ? -24.989 -13.347 34.364 1.00 96.06 614 VAL A O 1
ATOM 4907 N N . ALA A 1 615 ? -27.225 -13.458 34.513 1.00 94.12 615 ALA A N 1
ATOM 4908 C CA . ALA A 1 615 ? -27.227 -14.529 35.506 1.00 94.12 615 ALA A CA 1
ATOM 4909 C C . ALA A 1 615 ? -26.521 -15.801 35.001 1.00 94.12 615 ALA A C 1
ATOM 4911 O O . ALA A 1 615 ? -25.843 -16.466 35.798 1.00 94.12 615 ALA A O 1
ATOM 4912 N N . GLU A 1 616 ? -26.661 -16.089 33.704 1.00 93.31 616 GLU A N 1
ATOM 4913 C CA . GLU A 1 616 ? -26.040 -17.204 32.988 1.00 93.31 616 GLU A CA 1
ATOM 4914 C C . GLU A 1 616 ? -24.594 -16.897 32.566 1.00 93.31 616 GLU A C 1
ATOM 4916 O O . GLU A 1 616 ? -23.662 -17.599 32.965 1.00 93.31 616 GLU A O 1
ATOM 4921 N N . ALA A 1 617 ? -24.381 -15.821 31.804 1.00 91.62 617 ALA A N 1
ATOM 4922 C CA . ALA A 1 617 ? -23.101 -15.497 31.180 1.00 91.62 617 ALA A CA 1
ATOM 4923 C C . ALA A 1 617 ? -21.993 -15.207 32.205 1.00 91.62 617 ALA A C 1
ATOM 4925 O O . ALA A 1 617 ? -20.828 -15.525 31.957 1.00 91.62 617 ALA A O 1
ATOM 4926 N N . TYR A 1 618 ? -22.341 -14.629 33.360 1.00 91.56 618 TYR A N 1
ATOM 4927 C CA . TYR A 1 618 ? -21.391 -14.236 34.411 1.00 91.56 618 TYR A CA 1
ATOM 4928 C C . TYR A 1 618 ? -21.295 -15.273 35.553 1.00 91.56 618 TYR A C 1
ATOM 4930 O O . TYR A 1 618 ? -20.899 -14.947 36.678 1.00 91.56 618 TYR A O 1
ATOM 4938 N N . ALA A 1 619 ? -21.691 -16.528 35.310 1.00 78.69 619 ALA A N 1
ATOM 4939 C CA . ALA A 1 619 ? -21.586 -17.609 36.288 1.00 78.69 619 ALA A CA 1
ATOM 4940 C C . ALA A 1 619 ? -20.119 -17.992 36.621 1.00 78.69 619 ALA A C 1
ATOM 4942 O O . ALA A 1 619 ? -19.215 -17.819 35.810 1.00 78.69 619 ALA A O 1
ATOM 4943 N N . PRO A 1 620 ? -19.823 -18.556 37.810 1.00 69.38 620 PRO A N 1
ATOM 4944 C CA . PRO A 1 620 ? -18.441 -18.751 38.263 1.00 69.38 620 PRO A CA 1
ATOM 4945 C C . PRO A 1 620 ? -17.675 -19.817 37.462 1.00 69.38 620 PRO A C 1
ATOM 4947 O O . PRO A 1 620 ? -16.447 -19.803 37.445 1.00 69.38 620 PRO A O 1
ATOM 4950 N N . SER A 1 621 ? -18.378 -20.743 36.800 1.00 56.09 621 SER A N 1
ATOM 4951 C CA . SER A 1 621 ? -17.782 -21.793 35.964 1.00 56.09 621 SER A CA 1
ATOM 4952 C C . SER A 1 621 ? -17.395 -21.311 34.562 1.00 56.09 621 SER A C 1
ATOM 4954 O O . SER A 1 621 ? -16.493 -21.895 33.968 1.00 56.09 621 SER A O 1
ATOM 4956 N N . THR A 1 622 ? -18.005 -20.236 34.048 1.00 51.75 622 THR A N 1
ATOM 4957 C CA . THR A 1 622 ? -17.682 -19.653 32.731 1.00 51.75 622 THR A CA 1
ATOM 4958 C C . THR A 1 622 ? -16.511 -18.662 32.783 1.00 51.75 622 THR A C 1
ATOM 4960 O O . THR A 1 622 ? -15.938 -18.336 31.747 1.00 51.75 622 THR A O 1
ATOM 4963 N N . LEU A 1 623 ? -16.094 -18.230 33.980 1.00 52.94 623 LEU A N 1
ATOM 4964 C CA . LEU A 1 623 ? -15.021 -17.246 34.203 1.00 52.94 623 LEU A CA 1
ATOM 4965 C C . LEU A 1 623 ? -13.595 -17.841 34.260 1.00 52.94 623 LEU A C 1
ATOM 4967 O O . LEU A 1 623 ? -12.634 -17.095 34.409 1.00 52.94 623 LEU A O 1
ATOM 4971 N N . LYS A 1 624 ? -13.422 -19.168 34.146 1.00 38.72 624 LYS A N 1
ATOM 4972 C CA . LYS A 1 624 ? -12.105 -19.843 34.250 1.00 38.72 624 LYS A CA 1
ATOM 4973 C C . LYS A 1 624 ? -11.316 -19.971 32.935 1.00 38.72 624 LYS A C 1
ATOM 4975 O O . LYS A 1 624 ? -10.294 -20.649 32.925 1.00 38.72 624 LYS A O 1
ATOM 4980 N N . GLY A 1 625 ? -11.764 -19.352 31.842 1.00 43.19 625 GLY A N 1
ATOM 4981 C CA . GLY A 1 625 ? -11.172 -19.561 30.512 1.00 43.19 625 GLY A CA 1
ATOM 4982 C C . GLY A 1 625 ? -10.983 -18.316 29.646 1.00 43.19 625 GLY A C 1
ATOM 4983 O O . GLY A 1 625 ? -10.888 -18.478 28.434 1.00 43.19 625 GLY A O 1
ATOM 4984 N N . ARG A 1 626 ? -10.970 -17.107 30.219 1.00 38.72 626 ARG A N 1
ATOM 4985 C CA . ARG A 1 626 ? -10.654 -15.872 29.484 1.00 38.72 626 ARG A CA 1
ATOM 4986 C C . ARG A 1 626 ? -9.331 -15.283 29.929 1.00 38.72 626 ARG A C 1
ATOM 4988 O O . ARG A 1 626 ? -9.103 -15.262 31.160 1.00 38.72 626 ARG A O 1
#